Protein 6BMT (pdb70)

CATH classification: 1.10.640.10

InterPro domains:
  IPR010255 Haem peroxidase superfamily [SSF48113] (168-743)
  IPR019791 Haem peroxidase, animal-type [PF03098] (173-717)
  IPR019791 Haem peroxidase, animal-type [PR00457] (197-208)
  IPR019791 Haem peroxidase, animal-type [PR00457] (251-266)
  IPR019791 Haem peroxidase, animal-type [PR00457] (399-417)
  IPR019791 Haem peroxidase, animal-type [PR00457] (417-437)
  IPR019791 Haem peroxidase, animal-type [PR00457] (442-468)
  IPR019791 Haem peroxidase, animal-type [PR00457] (495-505)
  IPR019791 Haem peroxidase, animal-type [PR00457] (623-643)
  IPR019791 Haem peroxidase, animal-type [PR00457] (694-708)
  IPR019791 Haem peroxidase, animal-type [PS50292] (164-745)
  IPR037120 Haem peroxidase domain superfamily, animal type [G3DSA:1.10.640.10] (157-745)

Nearest PDB structures (foldseek):
  6bmt-assembly1_A  TM=1.002E+00  e=0.000E+00  Homo sapiens
  7oih-assembly3_E  TM=1.000E+00  e=0.000E+00  Homo sapiens
  7oih-assembly2_C  TM=1.001E+00  e=0.000E+00  Homo sapiens
  7oih-assembly3_F  TM=9.999E-01  e=0.000E+00  Homo sapiens
  7oih-assembly1_A  TM=9.998E-01  e=0.000E+00  Homo sapiens

Foldseek 3Di:
DDDPDDQFADLQQACQQPVVRCFLGFWAFFDAPDDFADLVRAAHFQVQDPPRPDPPHHAFFLLVLCQLFADDDLVPFDFDQFFFLVLLLLLVLQLLQAFDFDFDAFVDGLQPDPDDDPQWDWGFDDPPRPADNPRSDTHGDGFTDFSPPPDDVHHTTTGGRHRRFLQPLQAQANDDVLNVVQCDPPFFLQAGDFDPPFDFVNFTAAHADDDPLFQLCLLPVVLPDGFGRGSGPQQLQFVLSSLVSSLLRLQLSVQSVVLCVLVVPDTNVVSNRVSSLLSSLLSVCCCLVFRLCLALPDVLCCVLPPDDDAADSVFRLGHHPVCSLLSCQSLQFDDQWQAFADLQRHQDPDPRTHGRLSGGSNPVCQRPVRHNRRRVSSRLAAGTTADDSNNRHYCSQQFRRNVSRGPGRHGVSSNSQVNCSSRSHWAQQVLCVVLVHDRDWDLVSVCVQAVHSPSSVSVCVSQVTRRRHHNNRSFSNHDADVSHRTHDSSSSSVSNSVNSSQNNRNLNPPHPPNDDPVLVVLSNQDAVQLSCVVRDPHQKGFDPPSGRRHHPPVGIDGNVPRDDRDCNVSNDD/DFDDDPPDTDDDPQADDAVLLCCVVQCPPPPHDVVSNVVNQVVCVVVVQNDNVSSLVRNVVRPHDSPVPD

Organism: Homo sapiens (NCBI:txid9606)

Radius of gyration: 24.4 Å; Cα contacts (8 Å, |Δi|>4): 1310; chains: 2; bounding box: 56×56×74 Å

Secondary structure (DSSP, 8-state):
---S--SS--SS-TTSSSSSTTTT-SSEEPBPSS----TTSSSPPTTSSTT--BTTB----HHHHIIIII---GGG--EEEEEEHHHHHHHHHHHHHH----B------TTT-----TTB-PEEPPTT-SS---TT-EE--BPPPBSS-S-SSS---BEE-S--SSS-HHHH-SSHHHHHHTB-TTSSS-PBP--SS--BTTB--PPBP--TT-HHHHTTTTT----B--SSTTTTSSHHHHHHHHHHHHHHHHHHHHHHHH-TT--HHHHHHHHHHHHHHHHHHIIIIIIHHHHHHHHHHHHHSPPP----TTS--PPBHHHHHHGGGGGGG--SEEE-B-TTS-BPSS-SEEEGGGTTT-THHHHHTT-SHHHHHHHHHSEEEPPBTTB-S-HHHHT-BTGGGSSS-B-HHHHHHHHHHHTT---HHHHHHHTT-----SHHHHHHHHT-HHHHHHHHHHHSSGGGS-HHHHHHHSPPPTTSSS-HHHHHHHHHHHHHHHHT-TT-TTSTTSS-HHHHHHHTT--HHHHHHTTSS--EEEPSPTTT--STTTTEEEGGGSPPP--GGGS--/-EEEETTEEEEETTS--HHHHTTHHHHT-TTS-HHHHHHHHHHHHHTT--SHHHHHHHHHHTT---TT--

Structure (mmCIF, N/CA/C/O backbone):
data_6BMT
#
_entry.id   6BMT
#
_cell.length_a   84.626
_cell.length_b   90.674
_cell.length_c   125.661
_cell.angle_alpha   90.000
_cell.angle_beta   90.000
_cell.angle_gamma   90.000
#
_symmetry.space_group_name_H-M   'P 21 21 21'
#
loop_
_entity.id
_entity.type
_entity.pdbx_description
1 polymer Myeloperoxidase
2 polymer 'Hypothetical Protein'
3 non-polymer 'CALCIUM ION'
4 non-polymer 'PROTOPORPHYRIN IX CONTAINING FE'
5 non-polymer 'CHLORIDE ION'
6 non-polymer 2-acetamido-2-deoxy-beta-D-glucopyranose
7 water water
#
loop_
_atom_site.group_PDB
_atom_site.id
_atom_site.type_symbol
_atom_site.label_atom_id
_atom_site.label_alt_id
_atom_site.label_comp_id
_atom_site.label_asym_id
_atom_site.label_entity_id
_atom_site.label_seq_id
_atom_site.pdbx_PDB_ins_code
_atom_site.Cartn_x
_atom_site.Cartn_y
_atom_site.Cartn_z
_atom_site.occupancy
_atom_site.B_iso_or_equiv
_atom_site.auth_seq_id
_atom_site.auth_comp_id
_atom_site.auth_asym_id
_atom_site.auth_atom_id
_atom_site.pdbx_PDB_model_num
ATOM 1 N N . THR A 1 166 ? -14.409 18.178 150.355 1.00 89.45 166 THR A N 1
ATOM 2 C CA . THR A 1 166 ? -15.068 18.607 151.599 1.00 97.66 166 THR A CA 1
ATOM 3 C C . THR A 1 166 ? -14.310 19.724 152.337 1.00 100.19 166 THR A C 1
ATOM 4 O O . THR A 1 166 ? -13.222 19.484 152.883 1.00 97.92 166 THR A O 1
ATOM 8 N N . CYS A 1 167 ? -14.911 20.955 152.389 1.00 96.88 167 CYS A N 1
ATOM 9 C CA . CYS A 1 167 ? -14.236 22.117 152.987 1.00 92.78 167 CYS A CA 1
ATOM 10 C C . CYS A 1 167 ? -14.850 22.489 154.339 1.00 95.82 167 CYS A C 1
ATOM 11 O O . CYS A 1 167 ? -16.063 22.360 154.532 1.00 98.13 167 CYS A O 1
ATOM 14 N N . PRO A 1 168 ? -14.046 22.995 155.276 1.00 93.58 168 PRO A N 1
ATOM 15 C CA . PRO A 1 168 ? -14.615 23.640 156.469 1.00 91.81 168 PRO A CA 1
ATOM 16 C C . PRO A 1 168 ? -15.297 24.954 156.121 1.00 92.35 168 PRO A C 1
ATOM 17 O O . PRO A 1 168 ? -15.020 25.573 155.089 1.00 91.83 168 PRO A O 1
ATOM 21 N N . GLU A 1 169 ? -16.190 25.396 157.016 1.00 92.50 169 GLU A N 1
ATOM 22 C CA . GLU A 1 169 ? -16.809 26.717 156.896 1.00 91.09 169 GLU A CA 1
ATOM 23 C C . GLU A 1 169 ? -16.144 27.755 157.785 1.00 93.40 169 GLU A C 1
ATOM 24 O O . GLU A 1 169 ? -16.506 28.936 157.716 1.00 96.31 169 GLU A O 1
ATOM 30 N N . GLN A 1 170 ? -15.202 27.352 158.629 1.00 89.93 170 GLN A N 1
ATOM 31 C CA . GLN A 1 170 ? -14.316 28.295 159.288 1.00 89.43 170 GLN A CA 1
ATOM 32 C C . GLN A 1 170 ? -12.895 27.834 159.026 1.00 86.50 170 GLN A C 1
ATOM 33 O O . GLN A 1 170 ? -12.604 26.634 159.098 1.00 85.37 170 GLN A O 1
ATOM 39 N N . ASP A 1 171 ? -12.032 28.781 158.663 1.00 79.02 171 ASP A N 1
ATOM 40 C CA . ASP A 1 171 ? -10.623 28.491 158.431 1.00 73.16 171 ASP A CA 1
ATOM 41 C C . ASP A 1 171 ? -9.872 29.817 158.353 1.00 74.22 171 ASP A C 1
ATOM 42 O O . ASP A 1 171 ? -10.251 30.722 157.597 1.00 71.21 171 ASP A O 1
ATOM 47 N N . LYS A 1 172 ? -8.827 29.958 159.173 1.00 68.42 172 LYS A N 1
ATOM 48 C CA . LYS A 1 172 ? -8.162 31.245 159.310 1.00 60.52 172 LYS A CA 1
ATOM 49 C C . LYS A 1 172 ? -7.063 31.442 158.277 1.00 57.24 172 LYS A C 1
ATOM 50 O O . LYS A 1 172 ? -6.742 32.586 157.912 1.00 57.04 172 LYS A O 1
ATOM 56 N N . TYR A 1 173 ? -6.498 30.349 157.781 1.00 52.88 173 TYR A N 1
ATOM 57 C CA . TYR A 1 173 ? -5.288 30.398 156.988 1.00 53.03 173 TYR A CA 1
ATOM 58 C C . TYR A 1 173 ? -5.504 29.634 155.695 1.00 50.97 173 TYR A C 1
ATOM 59 O O . TYR A 1 173 ? -6.363 28.753 155.637 1.00 51.40 173 TYR A O 1
ATOM 68 N N . ARG A 1 174 ? -4.726 29.990 154.660 1.00 45.49 174 ARG A N 1
ATOM 69 C CA . ARG A 1 174 ? -4.697 29.194 153.442 1.00 41.89 174 ARG A CA 1
ATOM 70 C C . ARG A 1 174 ? -4.170 27.806 153.742 1.00 45.79 174 ARG A C 1
ATOM 71 O O . ARG A 1 174 ? -3.304 27.612 154.598 1.00 46.98 174 ARG A O 1
ATOM 79 N N . THR A 1 175 ? -4.695 26.837 153.015 1.00 45.82 175 THR A N 1
ATOM 80 C CA . THR A 1 175 ? -4.049 25.551 152.901 1.00 42.53 175 THR A CA 1
ATOM 81 C C . THR A 1 175 ? -2.730 25.706 152.161 1.00 45.83 175 THR A C 1
ATOM 82 O O . THR A 1 175 ? -2.501 26.686 151.440 1.00 45.19 175 THR A O 1
ATOM 86 N N . ILE A 1 176 ? -1.858 24.717 152.340 1.00 45.58 176 ILE A N 1
ATOM 87 C CA . ILE A 1 176 ? -0.592 24.740 151.622 1.00 44.96 176 ILE A CA 1
ATOM 88 C C . ILE A 1 176 ? -0.821 24.471 150.134 1.00 46.22 176 ILE A C 1
ATOM 89 O O . ILE A 1 176 ? -0.151 25.072 149.284 1.00 41.19 176 ILE A O 1
ATOM 94 N N . THR A 1 177 ? -1.774 23.576 149.790 1.00 45.12 177 THR A N 1
ATOM 95 C CA . THR A 1 177 ? -2.012 23.210 148.390 1.00 45.29 177 THR A CA 1
ATOM 96 C C . THR A 1 177 ? -2.896 24.195 147.633 1.00 43.81 177 THR A C 1
ATOM 97 O O . THR A 1 177 ? -3.060 24.031 146.418 1.00 42.48 177 THR A O 1
ATOM 101 N N . GLY A 1 178 ? -3.482 25.184 148.305 1.00 43.85 178 GLY A N 1
ATOM 102 C CA . GLY A 1 178 ? -4.501 26.031 147.706 1.00 45.36 178 GLY A CA 1
ATOM 103 C C . GLY A 1 178 ? -5.881 25.406 147.618 1.00 46.82 178 GLY A C 1
ATOM 104 O O . GLY A 1 178 ? -6.824 26.085 147.207 1.00 44.24 178 GLY A O 1
ATOM 105 N N . MET A 1 179 ? -6.027 24.134 147.978 1.00 49.57 179 MET A N 1
ATOM 106 C CA . MET A 1 179 ? -7.348 23.543 148.096 1.00 48.19 179 MET A CA 1
ATOM 107 C C . MET A 1 179 ? -8.198 24.403 149.014 1.00 51.55 179 MET A C 1
ATOM 108 O O . MET A 1 179 ? -7.702 24.992 149.989 1.00 46.11 179 MET A O 1
ATOM 113 N N . CYS A 1 180 ? -9.491 24.473 148.689 1.00 51.41 180 CYS A N 1
ATOM 114 C CA . CYS A 1 180 ? -10.533 25.077 149.509 1.00 50.36 180 CYS A CA 1
ATOM 115 C C . CYS A 1 180 ? -10.476 26.589 149.540 1.00 51.08 180 CYS A C 1
ATOM 116 O O . CYS A 1 180 ? -11.312 27.209 150.229 1.00 48.66 180 CYS A O 1
ATOM 119 N N . ASN A 1 181 ? -9.569 27.219 148.787 1.00 46.71 181 ASN A N 1
ATOM 120 C CA . ASN A 1 181 ? -9.619 28.671 148.666 1.00 46.61 181 ASN A CA 1
ATOM 121 C C . ASN A 1 181 ? -11.019 29.124 148.234 1.00 48.73 181 ASN A C 1
ATOM 122 O O . ASN A 1 181 ? -11.710 29.850 148.953 1.00 44.80 181 ASN A O 1
ATOM 127 N N . ASN A 1 182 ? -11.458 28.676 147.065 1.00 49.04 182 ASN A N 1
ATOM 128 C CA . ASN A 1 182 ? -12.803 28.933 146.582 1.00 49.79 182 ASN A CA 1
ATOM 129 C C . ASN A 1 182 ? -13.731 27.801 147.059 1.00 51.53 182 ASN A C 1
ATOM 130 O O . ASN A 1 182 ? -13.535 26.625 146.723 1.00 51.43 182 ASN A O 1
ATOM 135 N N . ARG A 1 183 ? -14.722 28.144 147.875 1.00 50.86 183 ARG A N 1
ATOM 136 C CA . ARG A 1 183 ? -15.451 27.102 148.588 1.00 52.44 183 ARG A CA 1
ATOM 137 C C . ARG A 1 183 ? -16.453 26.343 147.713 1.00 51.03 183 ARG A C 1
ATOM 138 O O . ARG A 1 183 ? -16.687 25.151 147.949 1.00 48.83 183 ARG A O 1
ATOM 146 N N . ARG A 1 184 ? -17.055 26.977 146.702 1.00 47.38 184 ARG A N 1
ATOM 147 C CA . ARG A 1 184 ? -17.920 26.210 145.808 1.00 50.25 184 ARG A CA 1
ATOM 148 C C . ARG A 1 184 ? -17.148 25.444 144.731 1.00 54.15 184 ARG A C 1
ATOM 149 O O . ARG A 1 184 ? -17.703 24.500 144.155 1.00 55.21 184 ARG A O 1
ATOM 157 N N . SER A 1 185 ? -15.876 25.777 144.484 1.00 47.58 185 SER A N 1
ATOM 158 C CA . SER A 1 185 ? -15.073 25.109 143.460 1.00 45.40 185 SER A CA 1
ATOM 159 C C . SER A 1 185 ? -13.688 24.827 144.029 1.00 49.23 185 SER A C 1
ATOM 160 O O . SER A 1 185 ? -12.682 25.425 143.622 1.00 44.98 185 SER A O 1
ATOM 163 N N . PRO A 1 186 ? -13.595 23.874 144.953 1.00 47.14 186 PRO A N 1
ATOM 164 C CA . PRO A 1 186 ? -12.427 23.816 145.835 1.00 47.46 186 PRO A CA 1
ATOM 165 C C . PRO A 1 186 ? -11.121 23.379 145.181 1.00 47.80 186 PRO A C 1
ATOM 166 O O . PRO A 1 186 ? -10.086 23.468 145.850 1.00 46.72 186 PRO A O 1
ATOM 170 N N . THR A 1 187 ? -11.092 22.922 143.925 1.00 47.21 187 THR A N 1
ATOM 171 C CA . THR A 1 187 ? -9.787 22.663 143.312 1.00 45.62 187 THR A CA 1
ATOM 172 C C . THR A 1 187 ? -9.179 23.872 142.597 1.00 43.42 187 THR A C 1
ATOM 173 O O . THR A 1 187 ? -8.009 23.807 142.206 1.00 44.08 187 THR A O 1
ATOM 177 N N . LEU A 1 188 ? -9.908 24.973 142.430 1.00 40.89 188 LEU A N 1
ATOM 178 C CA . LEU A 1 188 ? -9.398 26.079 141.628 1.00 43.89 188 LEU A CA 1
ATOM 179 C C . LEU A 1 188 ? -8.207 26.721 142.318 1.00 43.22 188 LEU A C 1
ATOM 180 O O . LEU A 1 188 ? -8.294 27.138 143.477 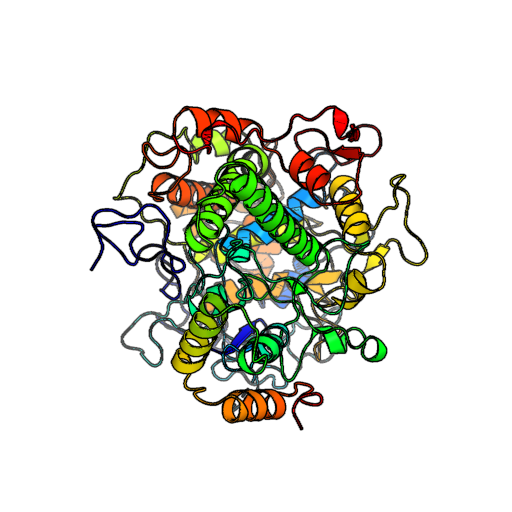1.00 45.87 188 LEU A O 1
ATOM 185 N N . GLY A 1 189 ? -7.091 26.792 141.591 1.00 42.97 189 GLY A N 1
ATOM 186 C CA . GLY A 1 189 ? -5.838 27.287 142.103 1.00 40.11 189 GLY A CA 1
ATOM 187 C C . GLY A 1 189 ? -5.098 26.332 143.001 1.00 39.79 189 GLY A C 1
ATOM 188 O O . GLY A 1 189 ? -3.987 26.648 143.423 1.00 46.63 189 GLY A O 1
ATOM 189 N N . ALA A 1 190 ? -5.671 25.187 143.332 1.00 41.25 190 ALA A N 1
ATOM 190 C CA . ALA A 1 190 ? -4.898 24.193 144.035 1.00 44.40 190 ALA A CA 1
ATOM 191 C C . ALA A 1 190 ? -3.810 23.642 143.109 1.00 46.49 190 ALA A C 1
ATOM 192 O O . ALA A 1 190 ? -3.894 23.746 141.888 1.00 48.17 190 ALA A O 1
ATOM 194 N N . SER A 1 191 ? -2.755 23.104 143.708 1.00 44.99 191 SER A N 1
ATOM 195 C CA . SER A 1 191 ? -1.592 22.629 142.974 1.00 46.21 191 SER A CA 1
ATOM 196 C C . SER A 1 191 ? -1.831 21.241 142.383 1.00 47.31 191 SER A C 1
ATOM 197 O O . SER A 1 191 ? -2.763 20.542 142.754 1.00 48.69 191 SER A O 1
ATOM 200 N N . ASN A 1 192 ? -1.014 20.899 141.378 1.00 44.15 192 ASN A N 1
ATOM 201 C CA . ASN A 1 192 ? -1.069 19.618 140.647 1.00 42.93 192 ASN A CA 1
ATOM 202 C C . ASN A 1 192 ? -2.413 19.378 139.938 1.00 47.05 192 ASN A C 1
ATOM 203 O O . ASN A 1 192 ? -2.921 18.260 139.891 1.00 49.49 192 ASN A O 1
ATOM 208 N N . ARG A 1 193 ? -2.990 20.430 139.369 1.00 42.40 193 ARG A N 1
ATOM 209 C CA . ARG A 1 193 ? -4.128 20.299 138.483 1.00 46.33 193 ARG A CA 1
ATOM 210 C C . ARG A 1 193 ? -3.763 20.926 137.147 1.00 43.28 193 ARG A C 1
ATOM 211 O O . ARG A 1 193 ? -2.786 21.657 137.030 1.00 42.10 193 ARG A O 1
ATOM 219 N N . ALA A 1 194 ? -4.617 20.692 136.165 1.00 40.73 194 ALA A N 1
ATOM 220 C CA . ALA A 1 194 ? -4.377 21.158 134.817 1.00 39.09 194 ALA A CA 1
ATOM 221 C C . ALA A 1 194 ? -4.491 22.662 134.743 1.00 37.61 194 ALA A C 1
ATOM 222 O O . ALA A 1 194 ? -5.313 23.262 135.424 1.00 44.16 194 ALA A O 1
ATOM 224 N N . PHE A 1 195 ? -3.654 23.276 133.918 1.00 38.47 195 PHE A N 1
ATOM 225 C CA . PHE A 1 195 ? -3.860 24.668 133.542 1.00 42.45 195 PHE A CA 1
ATOM 226 C C . PHE A 1 195 ? -5.250 24.847 132.946 1.00 42.86 195 PHE A C 1
ATOM 227 O O . PHE A 1 195 ? -5.818 23.920 132.379 1.00 43.41 195 PHE A O 1
ATOM 235 N N . VAL A 1 196 ? -5.785 26.040 133.045 1.00 40.09 196 VAL A N 1
ATOM 236 C CA . VAL A 1 196 ? -6.990 26.362 132.307 1.00 41.56 196 VAL A CA 1
ATOM 237 C C . VAL A 1 196 ? -6.583 26.878 130.937 1.00 44.27 196 VAL A C 1
ATOM 238 O O . VAL A 1 196 ? -5.546 27.531 130.764 1.00 44.80 196 VAL A O 1
ATOM 242 N N . ARG A 1 197 ? -7.443 26.611 129.958 1.00 49.84 197 ARG A N 1
ATOM 243 C CA . ARG A 1 197 ? -7.264 27.056 128.585 1.00 51.61 197 ARG A CA 1
ATOM 244 C C . ARG A 1 197 ? -8.168 28.244 128.371 1.00 46.25 197 ARG A C 1
ATOM 245 O O . ARG A 1 197 ? -9.387 28.123 128.522 1.00 46.23 197 ARG A O 1
ATOM 253 N N . TRP A 1 198 ? -7.579 29.388 128.061 1.00 47.02 198 TRP A N 1
ATOM 254 C CA . TRP A 1 198 ? -8.373 30.515 127.621 1.00 45.50 198 TRP A CA 1
ATOM 255 C C . TRP A 1 198 ? -8.767 30.406 126.165 1.00 49.87 198 TRP A C 1
ATOM 256 O O . TRP A 1 198 ? -9.751 31.047 125.753 1.00 53.63 198 TRP A O 1
ATOM 267 N N . LEU A 1 199 ? -8.004 29.650 125.383 1.00 47.10 199 LEU A N 1
ATOM 268 C CA . LEU A 1 199 ? -8.361 29.303 124.018 1.00 48.13 199 LEU A CA 1
ATOM 269 C C . LEU A 1 199 ? -8.088 27.814 123.809 1.00 49.05 199 LEU A C 1
ATOM 270 O O . LEU A 1 199 ? -7.302 27.213 124.542 1.00 49.89 199 LEU A O 1
ATOM 275 N N . PRO A 1 200 ? -8.762 27.206 122.849 1.00 53.50 200 PRO A N 1
ATOM 276 C CA . PRO A 1 200 ? -8.552 25.773 122.623 1.00 52.09 200 PRO A CA 1
ATOM 277 C C . PRO A 1 200 ? -7.176 25.455 122.057 1.00 49.52 200 PRO A C 1
ATOM 278 O O . PRO A 1 200 ? -6.608 26.173 121.230 1.00 49.81 200 PRO A O 1
ATOM 282 N N . ALA A 1 201 ? -6.673 24.326 122.505 1.00 45.44 201 ALA A N 1
ATOM 283 C CA . ALA A 1 201 ? -5.394 23.827 122.087 1.00 46.28 201 ALA A CA 1
ATOM 284 C C . ALA A 1 201 ? -5.329 23.658 120.572 1.00 49.26 201 ALA A C 1
ATOM 285 O O . ALA A 1 201 ? -6.304 23.282 119.925 1.00 51.67 201 ALA A O 1
ATOM 287 N N . GLU A 1 202 ? -4.145 23.902 120.016 1.00 42.83 202 GLU A N 1
ATOM 288 C CA . GLU A 1 202 ? -3.889 23.730 118.589 1.00 45.74 202 GLU A CA 1
ATOM 289 C C . GLU A 1 202 ? -2.675 22.824 118.415 1.00 47.49 202 GLU A C 1
ATOM 290 O O . GLU A 1 202 ? -1.520 23.241 118.576 1.00 50.78 202 GLU A O 1
ATOM 296 N N . TYR A 1 203 ? -2.974 21.569 118.133 1.00 42.86 203 TYR A N 1
ATOM 297 C CA . TYR A 1 203 ? -2.020 20.511 117.917 1.00 47.13 203 TYR A CA 1
ATOM 298 C C . TYR A 1 203 ? -1.996 20.114 116.444 1.00 52.81 203 TYR A C 1
ATOM 299 O O . TYR A 1 203 ? -2.955 20.323 115.697 1.00 53.78 203 TYR A O 1
ATOM 308 N N . GLU A 1 204 ? -0.870 19.528 116.032 1.00 53.35 204 GLU A N 1
ATOM 309 C CA . GLU A 1 204 ? -0.709 19.116 114.642 1.00 52.16 204 GLU A CA 1
ATOM 310 C C . GLU A 1 204 ? -1.752 18.074 114.246 1.00 53.94 204 GLU A C 1
ATOM 311 O O . GLU A 1 204 ? -2.350 18.158 113.164 1.00 57.16 204 GLU A O 1
ATOM 317 N N . ASP A 1 205 ? -2.001 17.095 115.118 1.00 51.49 205 ASP A N 1
ATOM 318 C CA . ASP A 1 205 ? -2.992 16.055 114.855 1.00 52.99 205 ASP A CA 1
ATOM 319 C C . ASP A 1 205 ? -4.335 16.315 115.537 1.00 55.61 205 ASP A C 1
ATOM 320 O O . ASP A 1 205 ? -5.173 15.411 115.604 1.00 55.55 205 ASP A O 1
ATOM 325 N N . GLY A 1 206 ? -4.574 17.535 116.020 1.00 52.74 206 GLY A N 1
ATOM 326 C CA . GLY A 1 206 ? -5.843 17.828 116.646 1.00 52.15 206 GLY A CA 1
ATOM 327 C C . GLY A 1 206 ? -6.001 17.401 118.090 1.00 51.86 206 GLY A C 1
ATOM 328 O O . GLY A 1 206 ? -7.096 17.558 118.619 1.00 58.29 206 GLY A O 1
ATOM 329 N N . PHE A 1 207 ? -4.966 16.884 118.765 1.00 50.08 207 PHE A N 1
ATOM 330 C CA . PHE A 1 207 ? -5.168 16.535 120.173 1.00 54.09 207 PHE A CA 1
ATOM 331 C C . PHE A 1 207 ? -3.927 16.247 121.021 1.00 50.80 207 PHE A C 1
ATOM 332 O O . PHE A 1 207 ? -4.049 16.151 122.248 1.00 52.32 207 PHE A O 1
ATOM 340 N N . SER A 1 208 ? -2.743 16.113 120.424 1.00 49.65 208 SER A N 1
ATOM 341 C CA . SER A 1 208 ? -1.572 15.766 121.226 1.00 49.32 208 SER A CA 1
ATOM 342 C C . SER A 1 208 ? -0.224 16.107 120.618 1.00 51.72 208 SER A C 1
ATOM 343 O O . SER A 1 208 ? 0.695 16.483 121.351 1.00 51.95 208 SER A O 1
ATOM 346 N N . LEU A 1 209 ? -0.065 15.927 119.317 1.00 52.24 209 LEU A N 1
ATOM 347 C CA . LEU A 1 209 ? 1.253 16.136 118.734 1.00 47.93 209 LEU A CA 1
ATOM 348 C C . LEU A 1 209 ? 1.470 17.614 118.451 1.00 46.42 209 LEU A C 1
ATOM 349 O O . LEU A 1 209 ? 0.602 18.256 117.852 1.00 45.91 209 LEU A O 1
ATOM 354 N N . PRO A 1 210 ? 2.620 18.166 118.829 1.00 44.40 210 PRO A N 1
ATOM 355 C CA . PRO A 1 210 ? 2.891 19.586 118.583 1.00 46.87 210 PRO A CA 1
ATOM 356 C C . PRO A 1 210 ? 3.138 19.867 117.117 1.00 50.03 210 PRO A C 1
ATOM 357 O O . PRO A 1 210 ? 3.619 19.015 116.374 1.00 49.99 210 PRO A O 1
ATOM 361 N N . TYR A 1 211 ? 2.784 21.079 116.700 1.00 50.54 211 TYR A N 1
ATOM 362 C CA . TYR A 1 211 ? 3.204 21.548 115.391 1.00 47.21 211 TYR A CA 1
ATOM 363 C C . TYR A 1 211 ? 4.722 21.509 115.330 1.00 51.52 211 TYR A C 1
ATOM 364 O O . TYR A 1 211 ? 5.403 21.859 116.299 1.00 52.38 211 TYR A O 1
ATOM 373 N N . GLY A 1 212 ? 5.245 21.033 114.198 1.00 53.67 212 GLY A N 1
ATOM 374 C CA . GLY A 1 212 ? 6.659 20.764 114.031 1.00 43.86 212 GLY A CA 1
ATOM 375 C C . GLY A 1 212 ? 7.080 19.344 114.347 1.00 45.99 212 GLY A C 1
ATOM 376 O O . GLY A 1 212 ? 8.264 19.033 114.281 1.00 55.64 212 GLY A O 1
ATOM 377 N N . TRP A 1 213 ? 6.151 18.468 114.679 1.00 50.36 213 TRP A N 1
ATOM 378 C CA . TRP A 1 213 ? 6.497 17.093 115.016 1.00 52.05 213 TRP A CA 1
ATOM 379 C C . TRP A 1 213 ? 6.774 16.225 113.789 1.00 52.01 213 TRP A C 1
ATOM 380 O O . TRP A 1 213 ? 7.736 15.468 113.775 1.00 53.23 213 TRP A O 1
ATOM 391 N N . THR A 1 214 ? 5.890 16.232 112.797 1.00 55.09 214 THR A N 1
ATOM 392 C CA . THR A 1 214 ? 6.054 15.378 111.623 1.00 57.38 214 THR A CA 1
ATOM 393 C C . THR A 1 214 ? 6.738 16.167 110.515 1.00 59.77 214 THR A C 1
ATOM 394 O O . THR A 1 214 ? 6.207 17.219 110.103 1.00 56.40 214 THR A O 1
ATOM 398 N N . PRO A 1 215 ? 7.912 15.740 110.036 1.00 58.91 215 PRO A N 1
ATOM 399 C CA . PRO A 1 215 ? 8.593 16.489 108.962 1.00 64.69 215 PRO A CA 1
ATOM 400 C C . PRO A 1 215 ? 7.698 16.663 107.740 1.00 64.35 215 PRO A C 1
ATOM 401 O O . PRO A 1 215 ? 7.138 15.694 107.211 1.00 61.10 215 PRO A O 1
ATOM 405 N N . GLY A 1 216 ? 7.539 17.920 107.311 1.00 60.36 216 GLY A N 1
ATOM 406 C CA . GLY A 1 216 ? 6.757 18.221 106.135 1.00 63.95 216 GLY A CA 1
ATOM 407 C C . GLY A 1 216 ? 5.287 18.476 106.360 1.00 63.33 216 GLY A C 1
ATOM 408 O O . GLY A 1 216 ? 4.587 18.785 105.396 1.00 65.14 216 GLY A O 1
ATOM 409 N N . VAL A 1 217 ? 4.788 18.355 107.585 1.00 58.41 217 VAL A N 1
ATOM 410 C CA . VAL A 1 217 ? 3.417 18.746 107.892 1.00 54.14 217 VAL A CA 1
ATOM 411 C C . VAL A 1 217 ? 3.379 20.224 108.260 1.00 55.62 217 VAL A C 1
ATOM 412 O O . VAL A 1 217 ? 4.097 20.680 109.164 1.00 52.48 217 VAL A O 1
ATOM 416 N N . LYS A 1 218 ? 2.486 20.951 107.613 1.00 50.97 218 LYS A N 1
ATOM 417 C CA . LYS A 1 218 ? 2.403 22.387 107.755 1.00 53.73 218 LYS A CA 1
ATOM 418 C C . LYS A 1 218 ? 1.412 22.793 108.838 1.00 58.89 218 LYS A C 1
ATOM 419 O O . LYS A 1 218 ? 0.672 21.983 109.414 1.00 56.39 218 LYS A O 1
ATOM 425 N N . ARG A 1 219 ? 1.400 24.095 109.080 1.00 58.45 219 ARG A N 1
ATOM 426 C CA . ARG A 1 219 ? 0.507 24.736 110.028 1.00 59.50 219 ARG A CA 1
ATOM 427 C C . ARG A 1 219 ? -0.205 25.834 109.260 1.00 58.26 219 ARG A C 1
ATOM 428 O O . ARG A 1 219 ? 0.434 26.796 108.837 1.00 62.08 219 ARG A O 1
ATOM 436 N N . ASN A 1 220 ? -1.511 25.694 109.050 1.00 63.92 220 ASN A N 1
ATOM 437 C CA . ASN A 1 220 ? -2.269 26.695 108.287 1.00 66.47 220 ASN A CA 1
ATOM 438 C C . ASN A 1 220 ? -1.644 26.932 106.911 1.00 66.62 220 ASN A C 1
ATOM 439 O O . ASN A 1 220 ? -1.535 28.072 106.444 1.00 67.42 220 ASN A O 1
ATOM 444 N N . GLY A 1 221 ? -1.204 25.847 106.262 1.00 62.66 221 GLY A N 1
ATOM 445 C CA . GLY A 1 221 ? -0.663 25.952 104.924 1.00 59.18 221 GLY A CA 1
ATOM 446 C C . GLY A 1 221 ? 0.788 26.392 104.807 1.00 66.25 221 GLY A C 1
ATOM 447 O O . GLY A 1 221 ? 1.305 26.458 103.681 1.00 65.21 221 GLY A O 1
ATOM 448 N N . PHE A 1 222 ? 1.477 26.677 105.906 1.00 65.61 222 PHE A N 1
ATOM 449 C CA . PHE A 1 222 ? 2.868 27.085 105.822 1.00 62.83 222 PHE A CA 1
ATOM 450 C C . PHE A 1 222 ? 3.782 26.131 106.569 1.00 61.03 222 PHE A C 1
ATOM 451 O O . PHE A 1 222 ? 3.349 25.426 107.487 1.00 61.07 222 PHE A O 1
ATOM 459 N N . PRO A 1 223 ? 5.062 26.098 106.202 1.00 60.65 223 PRO A N 1
ATOM 460 C CA . PRO A 1 223 ? 6.029 25.292 106.951 1.00 56.79 223 PRO A CA 1
ATOM 461 C C . PRO A 1 223 ? 6.263 25.849 108.342 1.00 55.33 223 PRO A C 1
ATOM 462 O O . PRO A 1 223 ? 6.265 27.063 108.568 1.00 56.36 223 PRO A O 1
ATOM 466 N N . VAL A 1 224 ? 6.470 24.931 109.277 1.00 52.07 224 VAL A N 1
ATOM 467 C CA . VAL A 1 224 ? 6.774 25.279 110.658 1.00 49.29 224 VAL A CA 1
ATOM 468 C C . VAL A 1 224 ? 8.239 25.685 110.727 1.00 49.43 224 VAL A C 1
ATOM 469 O O . VAL A 1 224 ? 9.126 24.862 110.524 1.00 54.13 224 VAL A O 1
ATOM 473 N N . ALA A 1 225 ? 8.484 26.966 110.996 1.00 51.24 225 ALA A N 1
ATOM 474 C CA . ALA A 1 225 ? 9.823 27.461 111.272 1.00 50.63 225 ALA A CA 1
ATOM 475 C C . ALA A 1 225 ? 10.422 26.801 112.504 1.00 52.45 225 ALA A C 1
ATOM 476 O O . ALA A 1 225 ? 9.804 26.776 113.576 1.00 51.61 225 ALA A O 1
ATOM 478 N N . LEU A 1 226 ? 11.641 26.295 112.346 1.00 44.55 226 LEU A N 1
ATOM 479 C CA . LEU A 1 226 ? 12.432 25.822 113.475 1.00 49.27 226 LEU A CA 1
ATOM 480 C C . LEU A 1 226 ? 12.611 26.936 114.496 1.00 50.87 226 LEU A C 1
ATOM 481 O O . LEU A 1 226 ? 12.980 28.069 114.154 1.00 47.78 226 LEU A O 1
ATOM 486 N N . ALA A 1 227 ? 12.373 26.594 115.762 1.00 47.98 227 ALA A N 1
ATOM 487 C CA . ALA A 1 227 ? 12.518 27.565 116.842 1.00 42.66 227 ALA A CA 1
ATOM 488 C C . ALA A 1 227 ? 13.942 28.110 116.900 1.00 50.16 227 ALA A C 1
ATOM 489 O O . ALA A 1 227 ? 14.164 29.293 117.200 1.00 47.44 227 ALA A O 1
ATOM 491 N N . ARG A 1 228 ? 14.928 27.260 116.622 1.00 45.59 228 ARG A N 1
ATOM 492 C CA . ARG A 1 228 ? 16.296 27.722 116.714 1.00 49.99 228 ARG A CA 1
ATOM 493 C C . ARG A 1 228 ? 16.628 28.639 115.553 1.00 53.10 228 ARG A C 1
ATOM 494 O O . ARG A 1 228 ? 17.499 29.512 115.680 1.00 49.82 228 ARG A O 1
ATOM 502 N N . ALA A 1 229 ? 15.942 28.471 114.419 1.00 48.45 229 ALA A N 1
ATOM 503 C CA . ALA A 1 229 ? 16.167 29.395 113.313 1.00 47.60 229 ALA A CA 1
ATOM 504 C C . ALA A 1 229 ? 15.495 30.731 113.591 1.00 48.57 229 ALA A C 1
ATOM 505 O O . ALA A 1 229 ? 16.035 31.788 113.252 1.00 48.32 229 ALA A O 1
ATOM 507 N N . VAL A 1 230 ? 14.324 30.717 114.231 1.00 48.40 230 VAL A N 1
ATOM 508 C CA . VAL A 1 230 ? 13.728 31.983 114.630 1.00 48.92 230 VAL A CA 1
ATOM 509 C C . VAL A 1 230 ? 14.646 32.690 115.605 1.00 49.14 230 VAL A C 1
ATOM 510 O O . VAL A 1 230 ? 14.903 33.889 115.480 1.00 52.35 230 VAL A O 1
ATOM 514 N N . SER A 1 231 ? 15.156 31.955 116.594 1.00 48.21 231 SER A N 1
ATOM 515 C CA . SER A 1 231 ? 16.092 32.540 117.543 1.00 49.61 231 SER A CA 1
ATOM 516 C C . SER A 1 231 ? 17.273 33.165 116.824 1.0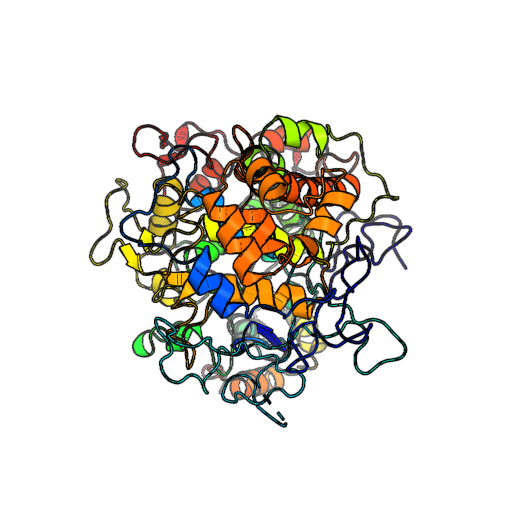0 52.62 231 SER A C 1
ATOM 517 O O . SER A 1 231 ? 17.652 34.306 117.110 1.00 54.44 231 SER A O 1
ATOM 520 N N . ASN A 1 232 ? 17.871 32.422 115.883 1.00 52.82 232 ASN A N 1
ATOM 521 C CA . ASN A 1 232 ? 19.062 32.899 115.175 1.00 53.24 232 ASN A CA 1
ATOM 522 C C . ASN A 1 232 ? 18.789 34.182 114.390 1.00 54.86 232 ASN A C 1
ATOM 523 O O . ASN A 1 232 ? 19.565 35.142 114.473 1.00 54.75 232 ASN A O 1
ATOM 528 N N . GLU A 1 233 ? 17.670 34.235 113.655 1.00 53.96 233 GLU A N 1
ATOM 529 C CA . GLU A 1 233 ? 17.411 35.332 112.715 1.00 55.60 233 GLU A CA 1
ATOM 530 C C . GLU A 1 233 ? 16.783 36.569 113.348 1.00 54.53 233 GLU A C 1
ATOM 531 O O . GLU A 1 233 ? 16.912 37.664 112.795 1.00 60.39 233 GLU A O 1
ATOM 537 N N . ILE A 1 234 ? 16.096 36.438 114.474 1.00 51.83 234 ILE A N 1
ATOM 538 C CA . ILE A 1 234 ? 15.288 37.517 115.013 1.00 52.65 234 ILE A CA 1
ATOM 539 C C . ILE A 1 234 ? 15.752 37.928 116.398 1.00 56.07 234 ILE A C 1
ATOM 540 O O . ILE A 1 234 ? 15.719 39.115 116.746 1.00 59.37 234 ILE A O 1
ATOM 545 N N . VAL A 1 235 ? 16.182 36.964 117.199 1.00 53.15 235 VAL A N 1
ATOM 546 C CA . VAL A 1 235 ? 16.492 37.222 118.600 1.00 56.77 235 VAL A CA 1
ATOM 547 C C . VAL A 1 235 ? 17.952 37.601 118.775 1.00 54.76 235 VAL A C 1
ATOM 548 O O . VAL A 1 235 ? 18.271 38.514 119.537 1.00 54.41 235 VAL A O 1
ATOM 552 N N . ARG A 1 236 ? 18.834 36.917 118.052 1.00 51.82 236 ARG A N 1
ATOM 553 C CA . ARG A 1 236 ? 20.262 37.173 118.148 1.00 55.68 236 ARG A CA 1
ATOM 554 C C . ARG A 1 236 ? 20.576 38.643 117.898 1.00 56.91 236 ARG A C 1
ATOM 555 O O . ARG A 1 236 ? 19.941 39.311 117.078 1.00 58.65 236 ARG A O 1
ATOM 563 N N . PHE A 1 237 ? 21.557 39.151 118.625 1.00 56.70 237 PHE A N 1
ATOM 564 C CA . PHE A 1 237 ? 22.032 40.507 118.410 1.00 56.57 237 PHE A CA 1
ATOM 565 C C . PHE A 1 237 ? 23.418 40.633 119.030 1.00 59.27 237 PHE A C 1
ATOM 566 O O . PHE A 1 237 ? 23.786 39.838 119.908 1.00 55.43 237 PHE A O 1
ATOM 574 N N . PRO A 1 238 ? 24.216 41.603 118.569 1.00 64.58 238 PRO A N 1
ATOM 575 C CA . PRO A 1 238 ? 25.563 41.854 119.130 1.00 63.66 238 PRO A CA 1
ATOM 576 C C . PRO A 1 238 ? 25.533 42.335 120.574 1.00 61.95 238 PRO A C 1
ATOM 577 O O . PRO A 1 238 ? 25.006 43.409 120.868 1.00 63.63 238 PRO A O 1
ATOM 581 N N . THR A 1 239 ? 26.170 41.571 121.467 1.00 59.89 239 THR A N 1
ATOM 582 C CA . THR A 1 239 ? 26.112 41.904 122.896 1.00 65.78 239 THR A CA 1
ATOM 583 C C . THR A 1 239 ? 26.746 43.261 123.194 1.00 70.02 239 THR A C 1
ATOM 584 O O . THR A 1 239 ? 26.290 43.975 124.092 1.00 70.53 239 THR A O 1
ATOM 588 N N . ASP A 1 240 ? 27.838 43.598 122.502 1.00 70.13 240 ASP A N 1
ATOM 589 C CA . ASP A 1 240 ? 28.278 44.980 122.296 1.00 74.38 240 ASP A CA 1
ATOM 590 C C . ASP A 1 240 ? 27.224 46.010 122.662 1.00 71.40 240 ASP A C 1
ATOM 591 O O . ASP A 1 240 ? 27.436 46.861 123.529 1.00 71.48 240 ASP A O 1
ATOM 596 N N . GLN A 1 241 ? 26.092 45.914 121.962 1.00 67.12 241 GLN A N 1
ATOM 597 C CA . GLN A 1 241 ? 25.113 46.971 121.793 1.00 68.65 241 GLN A CA 1
ATOM 598 C C . GLN A 1 241 ? 23.967 46.897 122.787 1.00 67.68 241 GLN A C 1
ATOM 599 O O . GLN A 1 241 ? 22.921 47.521 122.562 1.00 66.33 241 GLN A O 1
ATOM 605 N N . LEU A 1 242 ? 24.118 46.128 123.858 1.00 65.08 242 LEU A N 1
ATOM 606 C CA . LEU A 1 242 ? 23.068 46.058 124.859 1.00 63.34 242 LEU A CA 1
ATOM 607 C C . LEU A 1 242 ? 22.745 47.468 125.344 1.00 62.86 242 LEU A C 1
ATOM 608 O O . LEU A 1 242 ? 23.636 48.307 125.484 1.00 64.98 242 LEU A O 1
ATOM 613 N N . THR A 1 243 ? 21.457 47.733 125.578 1.00 61.18 243 THR A N 1
ATOM 614 C CA . THR A 1 243 ? 20.980 49.063 125.948 1.00 59.11 243 THR A CA 1
ATOM 615 C C . THR A 1 243 ? 20.458 49.039 127.374 1.00 59.75 243 THR A C 1
ATOM 616 O O . THR A 1 243 ? 19.399 48.439 127.618 1.00 58.23 243 THR A O 1
ATOM 620 N N . PRO A 1 244 ? 21.104 49.699 128.335 1.00 59.27 244 PRO A N 1
ATOM 621 C CA . PRO A 1 244 ? 20.547 49.718 129.695 1.00 57.39 244 PRO A CA 1
ATOM 622 C C . PRO A 1 244 ? 19.234 50.477 129.741 1.00 61.07 244 PRO A C 1
ATOM 623 O O . PRO A 1 244 ? 19.031 51.473 129.042 1.00 61.12 244 PRO A O 1
ATOM 627 N N . ASP A 1 245 ? 18.319 49.962 130.552 1.00 61.03 245 ASP A N 1
ATOM 628 C CA . ASP A 1 245 ? 17.061 50.634 130.820 1.00 59.47 245 ASP A CA 1
ATOM 629 C C . ASP A 1 245 ? 17.322 51.632 131.944 1.00 62.64 245 ASP A C 1
ATOM 630 O O . ASP A 1 245 ? 17.655 51.238 133.064 1.00 64.71 245 ASP A O 1
ATOM 635 N N . GLN A 1 246 ? 17.219 52.927 131.648 1.00 65.01 246 GLN A N 1
ATOM 636 C CA . GLN A 1 246 ? 17.546 53.935 132.650 1.00 66.69 246 GLN A CA 1
ATOM 637 C C . GLN A 1 246 ? 16.426 54.155 133.652 1.00 68.17 246 GLN A C 1
ATOM 638 O O . GLN A 1 246 ? 16.614 54.937 134.594 1.00 68.35 246 GLN A O 1
ATOM 644 N N . GLU A 1 247 ? 15.287 53.471 133.482 1.00 64.78 247 GLU A N 1
ATOM 645 C CA . GLU A 1 247 ? 14.172 53.560 134.416 1.00 61.82 247 GLU A CA 1
ATOM 646 C C . GLU A 1 247 ? 13.817 52.218 135.066 1.00 59.64 247 GLU A C 1
ATOM 647 O O . GLU A 1 247 ? 12.726 52.094 135.623 1.00 55.02 247 GLU A O 1
ATOM 653 N N . ARG A 1 248 ? 14.709 51.214 135.041 1.00 59.98 248 ARG A N 1
ATOM 654 C CA . ARG A 1 248 ? 14.439 49.929 135.689 1.00 54.95 248 ARG A CA 1
ATOM 655 C C . ARG A 1 248 ? 15.725 49.371 136.278 1.00 52.08 248 ARG A C 1
ATOM 656 O O . ARG A 1 248 ? 16.756 49.351 135.607 1.00 54.70 248 ARG A O 1
ATOM 664 N N . SER A 1 249 ? 15.655 48.895 137.519 1.00 50.50 249 SER A N 1
ATOM 665 C CA . SER A 1 249 ? 16.731 48.124 138.111 1.00 50.53 249 SER A CA 1
ATOM 666 C C . SER A 1 249 ? 16.677 46.678 137.662 1.00 50.14 249 SER A C 1
ATOM 667 O O . SER A 1 249 ? 15.633 46.171 137.242 1.00 45.72 249 SER A O 1
ATOM 670 N N . LEU A 1 250 ? 17.816 45.986 137.822 1.00 50.31 250 LEU A N 1
ATOM 671 C CA . LEU A 1 250 ? 17.833 44.535 137.619 1.00 51.00 250 LEU A CA 1
ATOM 672 C C . LEU A 1 250 ? 16.937 43.820 138.631 1.00 53.49 250 LEU A C 1
ATOM 673 O O . LEU A 1 250 ? 16.488 42.696 138.363 1.00 50.49 250 LEU A O 1
ATOM 678 N N . MET A 1 251 ? 16.640 44.471 139.768 1.00 46.46 251 MET A N 1
ATOM 679 C CA . MET A 1 251 ? 15.676 43.940 140.712 1.00 48.99 251 MET A CA 1
ATOM 680 C C . MET A 1 251 ? 14.297 43.818 140.095 1.00 50.19 251 MET A C 1
ATOM 681 O O . MET A 1 251 ? 13.471 43.050 140.603 1.00 49.26 251 MET A O 1
ATOM 686 N N . PHE A 1 252 ? 14.017 44.598 139.050 1.00 50.12 252 PHE A N 1
ATOM 687 C CA . PHE A 1 252 ? 12.737 44.498 138.344 1.00 46.61 252 PHE A CA 1
ATOM 688 C C . PHE A 1 252 ? 12.658 43.155 137.618 1.00 50.28 252 PHE A C 1
ATOM 689 O O . PHE A 1 252 ? 11.672 42.426 137.739 1.00 47.14 252 PHE A O 1
ATOM 697 N N . MET A 1 253 ? 13.740 42.783 136.924 1.00 51.73 253 MET A N 1
ATOM 698 C CA . MET A 1 253 ? 13.880 41.436 136.387 1.00 45.35 253 MET A CA 1
ATOM 699 C C . MET A 1 253 ? 13.682 40.397 137.486 1.00 45.80 253 MET A C 1
ATOM 700 O O . MET A 1 253 ? 12.883 39.464 137.350 1.00 44.32 253 MET A O 1
ATOM 705 N N . GLN A 1 254 ? 14.376 40.565 138.608 1.00 47.70 254 GLN A N 1
ATOM 706 C CA . GLN A 1 254 ? 14.459 39.478 139.566 1.00 46.27 254 GLN A CA 1
ATOM 707 C C . GLN A 1 254 ? 13.151 39.276 140.304 1.00 48.86 254 GLN A C 1
ATOM 708 O O . GLN A 1 254 ? 12.807 38.147 140.668 1.00 49.60 254 GLN A O 1
ATOM 714 N N . TRP A 1 255 ? 12.430 40.349 140.605 1.00 43.68 255 TRP A N 1
ATOM 715 C CA . TRP A 1 255 ? 11.128 40.132 141.210 1.00 48.07 255 TRP A CA 1
ATOM 716 C C . TRP A 1 255 ? 10.246 39.343 140.255 1.00 47.72 255 TRP A C 1
ATOM 717 O O . TRP A 1 255 ? 9.537 38.422 140.677 1.00 46.38 255 TRP A O 1
ATOM 728 N N . GLY A 1 256 ? 10.348 39.644 138.952 1.00 42.08 256 GLY A N 1
ATOM 729 C CA . GLY A 1 256 ? 9.537 38.957 137.965 1.00 43.62 256 GLY A CA 1
ATOM 730 C C . GLY A 1 256 ? 9.757 37.458 137.985 1.00 46.93 256 GLY A C 1
ATOM 731 O O . GLY A 1 256 ? 8.808 36.680 137.978 1.00 49.65 256 GLY A O 1
ATOM 732 N N . GLN A 1 257 ? 11.012 37.028 138.030 1.00 45.12 257 GLN A N 1
ATOM 733 C CA . GLN A 1 257 ? 11.248 35.594 138.090 1.00 48.52 257 GLN A CA 1
ATOM 734 C C . GLN A 1 257 ? 10.760 35.016 139.409 1.00 44.40 257 GLN A C 1
ATOM 735 O O . GLN A 1 257 ? 10.164 33.939 139.438 1.00 46.95 257 GLN A O 1
ATOM 741 N N . LEU A 1 258 ? 11.024 35.700 140.517 1.00 46.24 258 LEU A N 1
ATOM 742 C CA . LEU A 1 258 ? 10.618 35.165 141.804 1.00 45.90 258 LEU A CA 1
ATOM 743 C C . LEU A 1 258 ? 9.113 35.024 141.842 1.00 47.74 258 LEU A C 1
ATOM 744 O O . LEU A 1 258 ? 8.580 34.052 142.388 1.00 45.17 258 LEU A O 1
ATOM 749 N N . LEU A 1 259 ? 8.417 35.976 141.224 1.00 46.33 259 LEU A N 1
ATOM 750 C CA . LEU A 1 259 ? 6.965 35.952 141.201 1.00 46.39 259 LEU A CA 1
ATOM 751 C C . LEU A 1 259 ? 6.459 34.806 140.343 1.00 44.00 259 LEU A C 1
ATOM 752 O O . LEU A 1 259 ? 5.521 34.107 140.728 1.00 45.14 259 LEU A O 1
ATOM 757 N N . ASP A 1 260 ? 7.071 34.601 139.176 1.00 42.53 260 ASP A N 1
ATOM 758 C CA . ASP A 1 260 ? 6.656 33.498 138.323 1.00 45.10 260 ASP A CA 1
ATOM 759 C C . ASP A 1 260 ? 6.691 32.193 139.088 1.00 43.38 260 ASP A C 1
ATOM 760 O O . ASP A 1 260 ? 5.856 31.308 138.872 1.00 42.63 260 ASP A O 1
ATOM 765 N N . HIS A 1 261 ? 7.656 32.052 139.976 1.00 43.23 261 HIS A N 1
ATOM 766 C CA . HIS A 1 261 ? 7.859 30.822 140.717 1.00 42.52 261 HIS A CA 1
ATOM 767 C C . HIS A 1 261 ? 6.911 30.665 141.896 1.00 42.80 261 HIS A C 1
ATOM 768 O O . HIS A 1 261 ? 6.882 29.592 142.503 1.00 41.15 261 HIS A O 1
ATOM 775 N N . ASP A 1 262 ? 6.152 31.718 142.225 1.00 43.76 262 ASP A N 1
ATOM 776 C CA . ASP A 1 262 ? 4.957 31.623 143.054 1.00 43.00 262 ASP A CA 1
ATOM 777 C C . ASP A 1 262 ? 3.759 31.117 142.248 1.00 45.39 262 ASP A C 1
ATOM 778 O O . ASP A 1 262 ? 2.865 30.476 142.814 1.00 43.36 262 ASP A O 1
ATOM 783 N N . LEU A 1 263 ? 3.708 31.387 140.939 1.00 42.75 263 LEU A N 1
ATOM 784 C CA . LEU A 1 263 ? 2.472 31.144 140.180 1.00 43.78 263 LEU A CA 1
ATOM 785 C C . LEU A 1 263 ? 2.469 29.826 139.423 1.00 43.69 263 LEU A C 1
ATOM 786 O O . LEU A 1 263 ? 1.470 29.120 139.499 1.00 38.74 263 LEU A O 1
ATOM 791 N N . ASP A 1 264 ? 3.549 29.461 138.710 1.00 43.45 264 ASP A N 1
ATOM 792 C CA . ASP A 1 264 ? 3.479 28.266 137.879 1.00 44.24 264 ASP A CA 1
ATOM 793 C C . ASP A 1 264 ? 4.815 27.540 137.756 1.00 44.16 264 ASP A C 1
ATOM 794 O O . ASP A 1 264 ? 5.894 28.141 137.727 1.00 43.58 264 ASP A O 1
ATOM 799 N N . PHE A 1 265 ? 4.703 26.221 137.696 1.00 41.89 265 PHE A N 1
ATOM 800 C CA . PHE A 1 265 ? 5.788 25.318 137.366 1.00 44.34 265 PHE A CA 1
ATOM 801 C C . PHE A 1 265 ? 5.176 24.153 136.607 1.00 44.77 265 PHE A C 1
ATOM 802 O O . PHE A 1 265 ? 4.251 23.512 137.119 1.00 44.42 265 PHE A O 1
ATOM 810 N N . THR A 1 266 ? 5.709 23.866 135.408 1.00 46.50 266 THR A N 1
ATOM 811 C CA . THR A 1 266 ? 5.164 22.833 134.538 1.00 44.58 266 THR A CA 1
ATOM 812 C C . THR A 1 266 ? 6.051 21.598 134.538 1.00 50.24 266 THR A C 1
ATOM 813 O O . THR A 1 266 ? 7.103 21.580 133.871 1.00 47.18 266 THR A O 1
ATOM 817 N N . PRO A 1 267 ? 5.661 20.534 135.227 1.00 46.48 267 PRO A N 1
ATOM 818 C CA . PRO A 1 267 ? 6.536 19.370 135.331 1.00 48.76 267 PRO A CA 1
ATOM 819 C C . PRO A 1 267 ? 6.832 18.767 133.980 1.00 50.14 267 PRO A C 1
ATOM 820 O O . PRO A 1 267 ? 6.045 18.894 133.035 1.00 45.19 267 PRO A O 1
ATOM 824 N N . GLU A 1 268 ? 7.970 18.085 133.917 1.00 49.96 268 GLU A N 1
ATOM 825 C CA . GLU A 1 268 ? 8.302 17.236 132.789 1.00 48.91 268 GLU A CA 1
ATOM 826 C C . GLU A 1 268 ? 9.005 16.006 133.322 1.00 49.83 268 GLU A C 1
ATOM 827 O O . GLU A 1 268 ? 9.429 15.970 134.487 1.00 52.08 268 GLU A O 1
ATOM 833 N N . PRO A 1 269 ? 9.086 14.944 132.530 1.00 52.19 269 PRO A N 1
ATOM 834 C CA . PRO A 1 269 ? 9.779 13.720 132.969 1.00 51.65 269 PRO A CA 1
ATOM 835 C C . PRO A 1 269 ? 11.288 13.886 133.060 1.00 52.81 269 PRO A C 1
ATOM 836 O O . PRO A 1 269 ? 11.886 14.759 132.427 1.00 51.80 269 PRO A O 1
ATOM 840 N N . ALA A 1 270 ? 11.910 12.991 133.840 1.00 56.36 270 ALA A N 1
ATOM 841 C CA . ALA A 1 270 ? 13.365 12.969 134.018 1.00 62.61 270 ALA A CA 1
ATOM 842 C C . ALA A 1 270 ? 14.046 12.085 132.975 1.00 57.78 270 ALA A C 1
ATOM 843 O O . ALA A 1 270 ? 13.425 11.223 132.353 1.00 56.94 270 ALA A O 1
ATOM 845 N N . ALA A 1 271 ? 15.344 12.314 132.792 1.00 60.04 271 ALA A N 1
ATOM 846 C CA . ALA A 1 271 ? 16.170 11.426 131.961 1.00 60.95 271 ALA A CA 1
ATOM 847 C C . ALA A 1 271 ? 16.215 10.009 132.537 1.00 63.12 271 ALA A C 1
ATOM 848 O O . ALA A 1 271 ? 15.596 9.092 132.001 1.00 67.50 271 ALA A O 1
ATOM 850 N N . GLY A 1 278 ? 13.544 3.539 127.069 1.00 101.50 278 GLY A N 1
ATOM 851 C CA . GLY A 1 278 ? 13.509 3.960 125.681 1.00 95.16 278 GLY A CA 1
ATOM 852 C C . GLY A 1 278 ? 14.731 4.775 125.278 1.00 93.84 278 GLY A C 1
ATOM 853 O O . GLY A 1 278 ? 15.844 4.250 125.271 1.00 98.90 278 GLY A O 1
ATOM 854 N N . VAL A 1 279 ? 14.530 6.053 124.938 1.00 87.54 279 VAL A N 1
ATOM 855 C CA . VAL A 1 279 ? 15.615 6.965 124.574 1.00 80.75 279 VAL A CA 1
ATOM 856 C C . VAL A 1 279 ? 15.701 8.089 125.597 1.00 78.40 279 VAL A C 1
ATOM 857 O O . VAL A 1 279 ? 14.678 8.598 126.070 1.00 78.28 279 VAL A O 1
ATOM 861 N N . ASN A 1 280 ? 16.927 8.501 125.899 1.00 66.87 280 ASN A N 1
ATOM 862 C CA . ASN A 1 280 ? 17.175 9.584 126.844 1.00 63.70 280 ASN A CA 1
ATOM 863 C C . ASN A 1 280 ? 17.199 10.899 126.078 1.00 64.26 280 ASN A C 1
ATOM 864 O O . ASN A 1 280 ? 18.105 11.146 125.271 1.00 69.01 280 ASN A O 1
ATOM 869 N N . CYS A 1 281 ? 16.213 11.755 126.337 1.00 60.92 281 CYS A N 1
ATOM 870 C CA . CYS A 1 281 ? 16.126 13.011 125.603 1.00 61.39 281 CYS A CA 1
ATOM 871 C C . CYS A 1 281 ? 17.339 13.905 125.814 1.00 60.07 281 CYS A C 1
ATOM 872 O O . CYS A 1 281 ? 17.516 14.854 125.043 1.00 58.25 281 CYS A O 1
ATOM 875 N N . GLU A 1 282 ? 18.138 13.660 126.869 1.00 58.05 282 GLU A N 1
ATOM 876 C CA . GLU A 1 282 ? 19.276 14.512 127.192 1.00 58.83 282 GLU A CA 1
ATOM 877 C C . GLU A 1 282 ? 20.475 14.228 126.297 1.00 62.28 282 GLU A C 1
ATOM 878 O O . GLU A 1 282 ? 21.222 15.151 125.964 1.00 62.47 282 GLU A O 1
ATOM 884 N N . THR A 1 283 ? 20.660 12.973 125.889 1.00 60.90 283 THR A N 1
ATOM 885 C CA . THR A 1 283 ? 21.818 12.553 125.122 1.00 58.46 283 THR A CA 1
ATOM 886 C C . THR A 1 283 ? 21.476 12.098 123.714 1.00 62.20 283 THR A C 1
ATOM 887 O O . THR A 1 283 ? 22.373 12.015 122.866 1.00 62.56 283 THR A O 1
ATOM 891 N N . SER A 1 284 ? 20.219 11.801 123.443 1.00 58.68 284 SER A N 1
ATOM 892 C CA . SER A 1 284 ? 19.818 11.415 122.106 1.00 54.13 284 SER A CA 1
ATOM 893 C C . SER A 1 284 ? 19.120 12.558 121.374 1.00 55.62 284 SER A C 1
ATOM 894 O O . SER A 1 284 ? 18.662 13.544 121.962 1.00 59.10 284 SER A O 1
ATOM 897 N N . CYS A 1 285 ? 19.094 12.419 120.057 1.00 55.47 285 CYS A N 1
ATOM 898 C CA . CYS A 1 285 ? 18.467 13.367 119.152 1.00 54.78 285 CYS A CA 1
ATOM 899 C C . CYS A 1 285 ? 17.337 12.698 118.382 1.00 52.88 285 CYS A C 1
ATOM 900 O O . CYS A 1 285 ? 16.793 13.281 117.435 1.00 53.70 285 CYS A O 1
ATOM 903 N N . VAL A 1 286 ? 16.985 11.479 118.776 1.00 53.54 286 VAL A N 1
ATOM 904 C CA . VAL A 1 286 ? 15.827 10.790 118.228 1.00 64.71 286 VAL A CA 1
ATOM 905 C C . VAL A 1 286 ? 14.546 11.434 118.753 1.00 60.67 286 VAL A C 1
ATOM 906 O O . VAL A 1 286 ? 14.376 11.623 119.964 1.00 60.56 286 VAL A O 1
ATOM 910 N N . GLN A 1 287 ? 13.632 11.765 117.845 1.00 58.20 287 GLN A N 1
ATOM 911 C CA . GLN A 1 287 ? 12.308 12.258 118.229 1.00 56.11 287 GLN A CA 1
ATOM 912 C C . GLN A 1 287 ? 11.408 11.069 118.540 1.00 57.85 287 GLN A C 1
ATOM 913 O O . GLN A 1 287 ? 10.880 10.426 117.639 1.00 67.63 287 GLN A O 1
ATOM 919 N N . GLN A 1 288 ? 11.239 10.768 119.823 1.00 59.72 288 GLN A N 1
ATOM 920 C CA . GLN A 1 288 ? 10.338 9.726 120.328 1.00 61.25 288 GLN A CA 1
ATOM 921 C C . GLN A 1 288 ? 9.814 10.172 121.697 1.00 57.69 288 GLN A C 1
ATOM 922 O O . GLN A 1 288 ? 10.613 10.620 122.534 1.00 54.68 288 GLN A O 1
ATOM 928 N N . PRO A 1 289 ? 8.512 10.065 121.963 1.00 58.40 289 PRO A N 1
ATOM 929 C CA . PRO A 1 289 ? 7.951 10.586 123.239 1.00 56.42 289 PRO A CA 1
ATOM 930 C C . PRO A 1 289 ? 8.773 10.145 124.431 1.00 53.11 289 PRO A C 1
ATOM 931 O O . PRO A 1 289 ? 9.189 8.982 124.499 1.00 58.78 289 PRO A O 1
ATOM 935 N N . PRO A 1 290 ? 9.035 11.034 125.401 1.00 57.21 290 PRO A N 1
ATOM 936 C CA . PRO A 1 290 ? 8.654 12.439 125.622 1.00 53.44 290 PRO A CA 1
ATOM 937 C C . PRO A 1 290 ? 9.594 13.480 125.004 1.00 51.07 290 PRO A C 1
ATOM 938 O O . PRO A 1 290 ? 9.461 14.667 125.291 1.00 50.37 290 PRO A O 1
ATOM 942 N N . CYS A 1 291 ? 10.536 13.048 124.181 1.00 46.22 291 CYS A N 1
ATOM 943 C CA . CYS A 1 291 ? 11.494 13.976 123.585 1.00 51.88 291 CYS A CA 1
ATOM 944 C C . CYS A 1 291 ? 10.865 14.712 122.422 1.00 49.49 291 CYS A C 1
ATOM 945 O O . CYS A 1 291 ? 10.118 14.124 121.640 1.00 52.79 291 CYS A O 1
ATOM 948 N N . PHE A 1 292 ? 11.138 16.012 122.343 1.00 47.09 292 PHE A N 1
ATOM 949 C CA . PHE A 1 292 ? 10.756 16.846 121.202 1.00 44.46 292 PHE A CA 1
ATOM 950 C C . PHE A 1 292 ? 11.952 17.760 120.907 1.00 45.89 292 PHE A C 1
ATOM 951 O O . PHE A 1 292 ? 11.883 18.978 121.090 1.00 45.40 292 PHE A O 1
ATOM 959 N N . PRO A 1 293 ? 13.084 17.193 120.445 1.00 47.09 293 PRO A N 1
ATOM 960 C CA . PRO A 1 293 ? 14.323 17.983 120.372 1.00 46.55 293 PRO A CA 1
ATOM 961 C C . PRO A 1 293 ? 14.213 19.068 119.326 1.00 41.59 293 PRO A C 1
ATOM 962 O O . PRO A 1 293 ? 13.467 18.944 118.358 1.00 44.61 293 PRO A O 1
ATOM 966 N N . LEU A 1 294 ? 14.929 20.168 119.560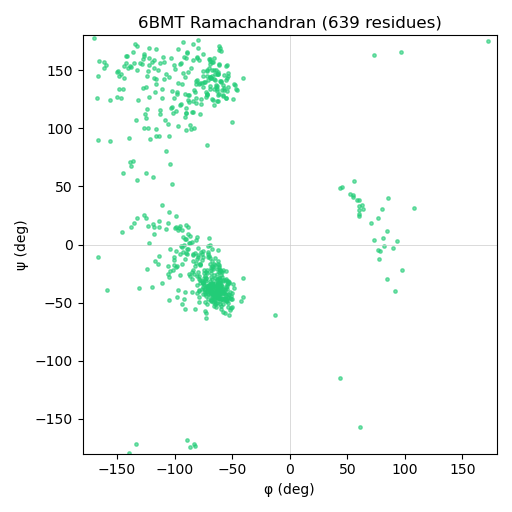 1.00 46.77 294 LEU A N 1
ATOM 967 C CA . LEU A 1 294 ? 14.970 21.253 118.586 1.00 46.51 294 LEU A CA 1
ATOM 968 C C . LEU A 1 294 ? 16.026 20.903 117.557 1.00 47.00 294 LEU A C 1
ATOM 969 O O . LEU A 1 294 ? 17.182 20.655 117.907 1.00 45.22 294 LEU A O 1
ATOM 974 N N . LYS A 1 295 ? 15.625 20.863 116.303 1.00 48.46 295 LYS A N 1
ATOM 975 C CA . LYS A 1 295 ? 16.552 20.608 115.224 1.00 45.95 295 LYS A CA 1
ATOM 976 C C . LYS A 1 295 ? 17.329 21.873 114.891 1.00 47.68 295 LYS A C 1
ATOM 977 O O . LYS A 1 295 ? 16.907 22.983 115.190 1.00 48.24 295 LYS A O 1
ATOM 983 N N . ILE A 1 296 ? 18.473 21.685 114.251 1.00 53.64 296 ILE A N 1
ATOM 984 C CA . ILE A 1 296 ? 19.470 22.738 114.061 1.00 49.22 296 ILE A CA 1
ATOM 985 C C . ILE A 1 296 ? 19.344 23.283 112.642 1.00 49.67 296 ILE A C 1
ATOM 986 O O . ILE A 1 296 ? 19.403 22.504 111.687 1.00 51.60 296 ILE A O 1
ATOM 991 N N . PRO A 1 297 ? 19.183 24.584 112.450 1.00 49.24 297 PRO A N 1
ATOM 992 C CA . PRO A 1 297 ? 19.133 25.122 111.081 1.00 44.25 297 PRO A CA 1
ATOM 993 C C . PRO A 1 297 ? 20.496 25.027 110.419 1.00 54.39 297 PRO A C 1
ATOM 994 O O . PRO A 1 297 ? 21.526 24.985 111.117 1.00 55.26 297 PRO A O 1
ATOM 998 N N . PRO A 1 298 ? 20.556 24.991 109.087 1.00 53.64 298 PRO A N 1
ATOM 999 C CA . PRO A 1 298 ? 21.845 25.160 108.400 1.00 51.09 298 PRO A CA 1
ATOM 1000 C C . PRO A 1 298 ? 22.544 26.439 108.839 1.00 57.69 298 PRO A C 1
ATOM 1001 O O . PRO A 1 298 ? 21.900 27.441 109.173 1.00 54.62 298 PRO A O 1
ATOM 1005 N N . ASN A 1 299 ? 23.884 26.380 108.845 1.00 58.80 299 ASN A N 1
ATOM 1006 C CA . ASN A 1 299 ? 24.759 27.540 109.066 1.00 58.55 299 ASN A CA 1
ATOM 1007 C C . ASN A 1 299 ? 24.568 28.143 110.450 1.00 59.63 299 ASN A C 1
ATOM 1008 O O . ASN A 1 299 ? 24.720 29.359 110.654 1.00 56.69 299 ASN A O 1
ATOM 1013 N N . ASP A 1 300 ? 24.293 27.290 111.421 1.00 55.28 300 ASP A N 1
ATOM 1014 C CA . ASP A 1 300 ? 24.069 27.795 112.757 1.00 52.41 300 ASP A CA 1
ATOM 1015 C C . ASP A 1 300 ? 25.346 28.449 113.272 1.00 57.86 300 ASP A C 1
ATOM 1016 O O . ASP A 1 300 ? 26.437 27.904 113.078 1.00 58.54 300 ASP A O 1
ATOM 1021 N N . PRO A 1 301 ? 25.254 29.611 113.922 1.00 57.27 301 PRO A N 1
ATOM 1022 C CA . PRO A 1 301 ? 26.468 30.247 114.449 1.00 51.80 301 PRO A CA 1
ATOM 1023 C C . PRO A 1 301 ? 27.199 29.437 115.503 1.00 56.46 301 PRO A C 1
ATOM 1024 O O . PRO A 1 301 ? 28.346 29.772 115.824 1.00 62.89 301 PRO A O 1
ATOM 1028 N N . ARG A 1 302 ? 26.600 28.415 116.061 1.00 50.05 302 ARG A N 1
ATOM 1029 C CA . ARG A 1 302 ? 27.269 27.746 117.171 1.00 54.94 302 ARG A CA 1
ATOM 1030 C C . ARG A 1 302 ? 27.327 26.239 117.009 1.00 51.98 302 ARG A C 1
ATOM 1031 O O . ARG A 1 302 ? 28.336 25.631 117.376 1.00 52.54 302 ARG A O 1
ATOM 1039 N N . ILE A 1 303 ? 26.286 25.623 116.479 1.00 52.69 303 ILE A N 1
ATOM 1040 C CA . ILE A 1 303 ? 26.159 24.174 116.485 1.00 49.16 303 ILE A CA 1
ATOM 1041 C C . ILE A 1 303 ? 26.461 23.735 115.060 1.00 53.63 303 ILE A C 1
ATOM 1042 O O . ILE A 1 303 ? 25.577 23.726 114.204 1.00 52.05 303 ILE A O 1
ATOM 1047 N N . LYS A 1 304 ? 27.738 23.395 114.795 1.00 51.36 304 LYS A N 1
ATOM 1048 C CA . LYS A 1 304 ? 28.184 23.133 113.420 1.00 48.47 304 LYS A CA 1
ATOM 1049 C C . LYS A 1 304 ? 27.696 21.789 112.909 1.00 48.53 304 LYS A C 1
ATOM 1050 O O . LYS A 1 304 ? 27.634 21.582 111.699 1.00 48.03 304 LYS A O 1
ATOM 1056 N N . ASN A 1 305 ? 27.404 20.854 113.796 1.00 46.33 305 ASN A N 1
ATOM 1057 C CA . ASN A 1 305 ? 26.927 19.539 113.393 1.00 48.06 305 ASN A CA 1
ATOM 1058 C C . ASN A 1 305 ? 25.398 19.598 113.333 1.00 50.88 305 ASN A C 1
ATOM 1059 O O . ASN A 1 305 ? 24.720 19.520 114.359 1.00 50.74 305 ASN A O 1
ATOM 1064 N N . GLN A 1 306 ? 24.860 19.775 112.126 1.00 51.13 306 GLN A N 1
ATOM 1065 C CA . GLN A 1 306 ? 23.437 19.977 111.890 1.00 54.75 306 GLN A CA 1
ATOM 1066 C C . GLN A 1 306 ? 22.620 18.746 112.267 1.00 54.95 306 GLN A C 1
ATOM 1067 O O . GLN A 1 306 ? 21.393 18.828 112.374 1.00 57.70 306 GLN A O 1
ATOM 1073 N N . ALA A 1 307 ? 23.282 17.630 112.511 1.00 51.33 307 ALA A N 1
ATOM 1074 C CA . ALA A 1 307 ? 22.654 16.432 113.012 1.00 49.39 307 ALA A CA 1
ATOM 1075 C C . ALA A 1 307 ? 22.638 16.390 114.523 1.00 52.12 307 ALA A C 1
ATOM 1076 O O . ALA A 1 307 ? 22.210 15.390 115.099 1.00 54.35 307 ALA A O 1
ATOM 1078 N N . ASP A 1 308 ? 23.088 17.447 115.176 1.00 49.19 308 ASP A N 1
ATOM 1079 C CA . ASP A 1 308 ? 22.943 17.573 116.618 1.00 51.81 308 ASP A CA 1
ATOM 1080 C C . ASP A 1 308 ? 21.549 18.117 116.930 1.00 52.77 308 ASP A C 1
ATOM 1081 O O . ASP A 1 308 ? 20.680 18.263 116.064 1.00 57.88 308 ASP A O 1
ATOM 1086 N N . CYS A 1 309 ? 21.324 18.455 118.182 1.00 48.23 309 CYS A N 1
ATOM 1087 C CA . CYS A 1 309 ? 20.050 19.043 118.551 1.00 54.52 309 CYS A CA 1
ATOM 1088 C C . CYS A 1 309 ? 20.199 19.644 119.941 1.00 53.35 309 CYS A C 1
ATOM 1089 O O . CYS A 1 309 ? 21.092 19.274 120.711 1.00 49.55 309 CYS A O 1
ATOM 1092 N N . ILE A 1 310 ? 19.314 20.583 120.239 1.00 52.21 310 ILE A N 1
ATOM 1093 C CA . ILE A 1 310 ? 19.112 21.071 121.600 1.00 50.34 310 ILE A CA 1
ATOM 1094 C C . ILE A 1 310 ? 18.075 20.168 122.266 1.00 46.54 310 ILE A C 1
ATOM 1095 O O . ILE A 1 310 ? 16.967 20.008 121.724 1.00 49.36 310 ILE A O 1
ATOM 1100 N N . PRO A 1 311 ? 18.391 19.532 123.400 1.00 48.06 311 PRO A N 1
ATOM 1101 C CA . PRO A 1 311 ? 17.420 18.636 124.057 1.00 48.97 311 PRO A CA 1
ATOM 1102 C C . PRO A 1 311 ? 16.210 19.374 124.582 1.00 49.45 311 PRO A C 1
ATOM 1103 O O . PRO A 1 311 ? 16.298 20.524 125.005 1.00 49.88 311 PRO A O 1
ATOM 1107 N N . PHE A 1 312 ? 15.082 18.663 124.602 1.00 45.50 312 PHE A N 1
ATOM 1108 C CA . PHE A 1 312 ? 13.804 19.212 125.040 1.00 43.32 312 PHE A CA 1
ATOM 1109 C C . PHE A 1 312 ? 12.922 18.052 125.491 1.00 46.70 312 PHE A C 1
ATOM 1110 O O . PHE A 1 312 ? 12.731 17.093 124.735 1.00 45.70 312 PHE A O 1
ATOM 1118 N N . PHE A 1 313 ? 12.427 18.106 126.728 1.00 45.28 313 PHE A N 1
ATOM 1119 C CA . PHE A 1 313 ? 11.401 17.184 127.224 1.00 44.94 313 PHE A CA 1
ATOM 1120 C C . PHE A 1 313 ? 10.029 17.844 127.133 1.00 45.84 313 PHE A C 1
ATOM 1121 O O . PHE A 1 313 ? 9.855 18.974 127.604 1.00 47.87 313 PHE A O 1
ATOM 1129 N N . ARG A 1 314 ? 9.053 17.130 126.561 1.00 41.69 314 ARG A N 1
ATOM 1130 C CA . ARG A 1 314 ? 7.665 17.578 126.597 1.00 46.17 314 ARG A CA 1
ATOM 1131 C C . ARG A 1 314 ? 7.115 17.607 128.020 1.00 44.24 314 ARG A C 1
ATOM 1132 O O . ARG A 1 314 ? 7.387 16.723 128.838 1.00 40.82 314 ARG A O 1
ATOM 1140 N N . SER A 1 315 ? 6.311 18.629 128.297 1.00 42.06 315 SER A N 1
ATOM 1141 C CA . SER A 1 315 ? 5.644 18.740 129.587 1.00 44.49 315 SER A CA 1
ATOM 1142 C C . SER A 1 315 ? 4.719 17.552 129.842 1.00 41.61 315 SER A C 1
ATOM 1143 O O . SER A 1 315 ? 4.043 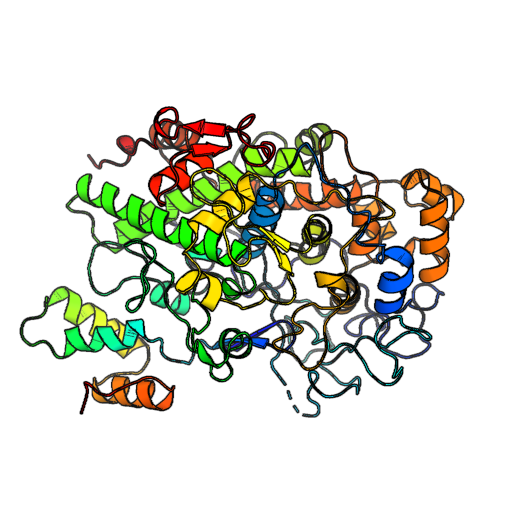17.062 128.943 1.00 37.50 315 SER A O 1
ATOM 1146 N N . CYS A 1 316 ? 4.703 17.088 131.077 1.00 43.78 316 CYS A N 1
ATOM 1147 C CA . CYS A 1 316 ? 3.880 15.948 131.438 1.00 44.72 316 CYS A CA 1
ATOM 1148 C C . CYS A 1 316 ? 2.410 16.211 131.101 1.00 49.96 316 CYS A C 1
ATOM 1149 O O . CYS A 1 316 ? 1.882 17.290 131.424 1.00 46.22 316 CYS A O 1
ATOM 1152 N N . PRO A 1 317 ? 1.711 15.254 130.489 1.00 49.96 317 PRO A N 1
ATOM 1153 C CA . PRO A 1 317 ? 0.268 15.420 130.255 1.00 49.76 317 PRO A CA 1
ATOM 1154 C C . PRO A 1 317 ? -0.562 15.304 131.529 1.00 51.41 317 PRO A C 1
ATOM 1155 O O . PRO A 1 317 ? -0.272 14.502 132.416 1.00 48.07 317 PRO A O 1
ATOM 1159 N N . ALA A 1 318 ? -1.632 16.107 131.582 1.00 50.30 318 ALA A N 1
ATOM 1160 C CA . ALA A 1 318 ? -2.552 16.099 132.721 1.00 53.34 318 ALA A CA 1
ATOM 1161 C C . ALA A 1 318 ? -3.334 14.790 132.834 1.00 58.83 318 ALA A C 1
ATOM 1162 O O . ALA A 1 318 ? -3.452 14.241 133.934 1.00 66.06 318 ALA A O 1
ATOM 1164 N N . CYS A 1 319 ? -3.873 14.260 131.715 1.00 62.15 319 CYS A N 1
ATOM 1165 C CA . CYS A 1 319 ? -4.486 12.917 131.735 1.00 73.16 319 CYS A CA 1
ATOM 1166 C C . CYS A 1 319 ? -3.587 11.903 131.003 1.00 75.69 319 CYS A C 1
ATOM 1167 O O . CYS A 1 319 ? -3.863 11.554 129.844 1.00 78.41 319 CYS A O 1
ATOM 1170 N N . PRO A 1 320 ? -2.530 11.376 131.654 1.00 74.66 320 PRO A N 1
ATOM 1171 C CA . PRO A 1 320 ? -1.507 10.600 130.919 1.00 79.83 320 PRO A CA 1
ATOM 1172 C C . PRO A 1 320 ? -1.999 9.247 130.396 1.00 92.81 320 PRO A C 1
ATOM 1173 O O . PRO A 1 320 ? -2.656 8.479 131.105 1.00 95.32 320 PRO A O 1
ATOM 1177 N N . GLY A 1 321 ? -1.632 8.948 129.148 1.00 97.56 321 GLY A N 1
ATOM 1178 C CA . GLY A 1 321 ? -1.981 7.681 128.511 1.00 102.10 321 GLY A CA 1
ATOM 1179 C C . GLY A 1 321 ? -3.346 7.629 127.838 1.00 110.34 321 GLY A C 1
ATOM 1180 O O . GLY A 1 321 ? -4.026 6.589 127.901 1.00 113.30 321 GLY A O 1
ATOM 1181 N N . SER A 1 322 ? -3.749 8.707 127.154 1.00 106.30 322 SER A N 1
ATOM 1182 C CA . SER A 1 322 ? -5.125 8.873 126.697 1.00 98.56 322 SER A CA 1
ATOM 1183 C C . SER A 1 322 ? -5.163 9.693 125.410 1.00 99.00 322 SER A C 1
ATOM 1184 O O . SER A 1 322 ? -4.601 10.792 125.350 1.00 99.34 322 SER A O 1
ATOM 1187 N N . ASN A 1 323 ? -5.828 9.153 124.386 1.00 100.01 323 ASN A N 1
ATOM 1188 C CA . ASN A 1 323 ? -6.061 9.832 123.113 1.00 91.02 323 ASN A CA 1
ATOM 1189 C C . ASN A 1 323 ? -7.490 10.337 122.962 1.00 86.26 323 ASN A C 1
ATOM 1190 O O . ASN A 1 323 ? -7.732 11.344 122.284 1.00 79.59 323 ASN A O 1
ATOM 1195 N N . ILE A 1 324 ? -8.429 9.671 123.614 1.00 91.22 324 ILE A N 1
ATOM 1196 C CA . ILE A 1 324 ? -9.814 10.123 123.722 1.00 92.40 324 ILE A CA 1
ATOM 1197 C C . ILE A 1 324 ? -9.882 11.646 123.947 1.00 92.40 324 ILE A C 1
ATOM 1198 O O . ILE A 1 324 ? -10.851 12.290 123.505 1.00 88.32 324 ILE A O 1
ATOM 1203 N N . THR A 1 325 ? -8.844 12.244 124.587 1.00 86.60 325 THR A N 1
ATOM 1204 C CA . THR A 1 325 ? -8.885 13.637 125.032 1.00 78.20 325 THR A CA 1
ATOM 1205 C C . THR A 1 325 ? -7.699 14.453 124.531 1.00 68.05 325 THR A C 1
ATOM 1206 O O . THR A 1 325 ? -6.643 13.927 124.166 1.00 64.34 325 THR A O 1
ATOM 1210 N N . ILE A 1 326 ? -7.909 15.765 124.609 1.00 56.20 326 ILE A N 1
ATOM 1211 C CA . ILE A 1 326 ? -6.970 16.773 124.173 1.00 55.02 326 ILE A CA 1
ATOM 1212 C C . ILE A 1 326 ? -5.953 16.991 125.287 1.00 56.14 326 ILE A C 1
ATOM 1213 O O . ILE A 1 326 ? -6.327 17.179 126.450 1.00 50.21 326 ILE A O 1
ATOM 1218 N N . ARG A 1 327 ? -4.669 16.981 124.919 1.00 51.07 327 ARG A N 1
ATOM 1219 C CA . ARG A 1 327 ? -3.573 17.076 125.874 1.00 48.11 327 ARG A CA 1
ATOM 1220 C C . ARG A 1 327 ? -3.575 18.414 126.597 1.00 45.76 327 ARG A C 1
ATOM 1221 O O . ARG A 1 327 ? -3.730 19.474 125.991 1.00 46.13 327 ARG A O 1
ATOM 1229 N N . ASN A 1 328 ? -3.373 18.365 127.900 1.00 43.36 328 ASN A N 1
ATOM 1230 C CA . ASN A 1 328 ? -3.138 19.575 128.655 1.00 48.09 328 ASN A CA 1
ATOM 1231 C C . ASN A 1 328 ? -1.935 19.331 129.552 1.00 45.36 328 ASN A C 1
ATOM 1232 O O . ASN A 1 328 ? -1.440 18.204 129.681 1.00 45.78 328 ASN A O 1
ATOM 1237 N N . GLN A 1 329 ? -1.464 20.397 130.170 1.00 45.27 329 GLN A N 1
ATOM 1238 C CA . GLN A 1 329 ? -0.302 20.325 131.040 1.00 46.43 329 GLN A CA 1
ATOM 1239 C C . GLN A 1 329 ? -0.703 20.671 132.475 1.00 43.79 329 GLN A C 1
ATOM 1240 O O . GLN A 1 329 ? -1.795 21.145 132.746 1.00 42.07 329 GLN A O 1
ATOM 1246 N N . ILE A 1 330 ? 0.196 20.407 133.404 1.00 45.52 330 ILE A N 1
ATOM 1247 C CA . ILE A 1 330 ? -0.073 20.490 134.831 1.00 41.51 330 ILE A CA 1
ATOM 1248 C C . ILE A 1 330 ? 0.664 21.689 135.403 1.00 46.02 330 ILE A C 1
ATOM 1249 O O . ILE A 1 330 ? 1.837 21.927 135.068 1.00 43.67 330 ILE A O 1
ATOM 1254 N N . ASN A 1 331 ? 0.020 22.374 136.351 1.00 40.47 331 ASN A N 1
ATOM 1255 C CA . ASN A 1 331 ? 0.684 23.360 137.199 1.00 44.12 331 ASN A CA 1
ATOM 1256 C C . ASN A 1 331 ? 0.952 22.723 138.554 1.00 43.84 331 ASN A C 1
ATOM 1257 O O . ASN A 1 331 ? 0.019 22.422 139.291 1.00 42.19 331 ASN A O 1
ATOM 1262 N N . ALA A 1 332 ? 2.223 22.525 138.887 1.00 39.22 332 ALA A N 1
ATOM 1263 C CA . ALA A 1 332 ? 2.540 21.896 140.155 1.00 37.56 332 ALA A CA 1
ATOM 1264 C C . ALA A 1 332 ? 2.398 22.861 141.326 1.00 40.07 332 ALA A C 1
ATOM 1265 O O . ALA A 1 332 ? 2.470 22.421 142.476 1.00 39.29 332 ALA A O 1
ATOM 1267 N N . LEU A 1 333 ? 2.139 24.144 141.064 1.00 38.65 333 LEU A N 1
ATOM 1268 C CA . LEU A 1 333 ? 2.120 25.171 142.098 1.00 38.35 333 LEU A CA 1
ATOM 1269 C C . LEU A 1 333 ? 0.721 25.743 142.337 1.00 41.63 333 LEU A C 1
ATOM 1270 O O . LEU A 1 333 ? -0.133 25.743 141.453 1.00 43.73 333 LEU A O 1
ATOM 1275 N N . THR A 1 334 ? 0.512 26.289 143.539 1.00 37.61 334 THR A N 1
ATOM 1276 C CA . THR A 1 334 ? -0.641 27.147 143.801 1.00 40.38 334 THR A CA 1
ATOM 1277 C C . THR A 1 334 ? -0.571 28.376 142.918 1.00 42.55 334 THR A C 1
ATOM 1278 O O . THR A 1 334 ? 0.438 29.095 142.895 1.00 43.76 334 THR A O 1
ATOM 1282 N N . SER A 1 335 ? -1.661 28.637 142.221 1.00 40.94 335 SER A N 1
ATOM 1283 C CA . SER A 1 335 ? -1.719 29.810 141.368 1.00 42.77 335 SER A CA 1
ATOM 1284 C C . SER A 1 335 ? -1.841 31.094 142.174 1.00 45.12 335 SER A C 1
ATOM 1285 O O . SER A 1 335 ? -1.458 32.160 141.680 1.00 44.52 335 SER A O 1
ATOM 1288 N N . PHE A 1 336 ? -2.354 31.030 143.398 1.00 44.17 336 PHE A N 1
ATOM 1289 C CA . PHE A 1 336 ? -2.487 32.245 144.181 1.00 43.21 336 PHE A CA 1
ATOM 1290 C C . PHE A 1 336 ? -1.113 32.871 144.453 1.00 43.28 336 PHE A C 1
ATOM 1291 O O . PHE A 1 336 ? -0.089 32.186 144.544 1.00 43.96 336 PHE A O 1
ATOM 1299 N N . VAL A 1 337 ? -1.094 34.201 144.502 1.00 42.96 337 VAL A N 1
ATOM 1300 C CA . VAL A 1 337 ? 0.022 34.960 145.055 1.00 46.43 337 VAL A CA 1
ATOM 1301 C C . VAL A 1 337 ? 0.039 34.818 146.575 1.00 45.89 337 VAL A C 1
ATOM 1302 O O . VAL A 1 337 ? -0.484 35.671 147.304 1.00 46.18 337 VAL A O 1
ATOM 1306 N N . ASP A 1 338 ? 0.683 33.747 147.063 1.00 46.09 338 ASP A N 1
ATOM 1307 C CA . ASP A 1 338 ? 0.559 33.319 148.449 1.00 42.62 338 ASP A CA 1
ATOM 1308 C C . ASP A 1 338 ? 1.918 32.959 149.039 1.00 45.22 338 ASP A C 1
ATOM 1309 O O . ASP A 1 338 ? 1.981 32.242 150.050 1.00 45.39 338 ASP A O 1
ATOM 1314 N N . ALA A 1 339 ? 3.010 33.421 148.427 1.00 45.09 339 ALA A N 1
ATOM 1315 C CA . ALA A 1 339 ? 4.359 33.119 148.902 1.00 42.51 339 ALA A CA 1
ATOM 1316 C C . ALA A 1 339 ? 4.640 31.610 148.904 1.00 44.94 339 ALA A C 1
ATOM 1317 O O . ALA A 1 339 ? 5.425 31.117 149.730 1.00 45.74 339 ALA A O 1
ATOM 1319 N N . SER A 1 340 ? 4.059 30.866 147.946 1.00 41.24 340 SER A N 1
ATOM 1320 C CA . SER A 1 340 ? 4.316 29.433 147.854 1.00 40.42 340 SER A CA 1
ATOM 1321 C C . SER A 1 340 ? 5.738 29.120 147.409 1.00 45.14 340 SER A C 1
ATOM 1322 O O . SER A 1 340 ? 6.183 27.970 147.551 1.00 45.23 340 SER A O 1
ATOM 1325 N N . MET A 1 341 ? 6.461 30.089 146.845 1.00 45.08 341 MET A N 1
ATOM 1326 C CA . MET A 1 341 ? 7.874 29.813 146.629 1.00 42.80 341 MET A CA 1
ATOM 1327 C C . MET A 1 341 ? 8.703 29.905 147.904 1.00 44.25 341 MET A C 1
ATOM 1328 O O . MET A 1 341 ? 9.846 29.459 147.874 1.00 41.39 341 MET A O 1
ATOM 1333 N N . VAL A 1 342 ? 8.146 30.379 149.024 1.00 44.41 342 VAL A N 1
ATOM 1334 C CA . VAL A 1 342 ? 8.787 30.233 150.334 1.00 42.76 342 VAL A CA 1
ATOM 1335 C C . VAL A 1 342 ? 8.330 28.952 151.042 1.00 43.55 342 VAL A C 1
ATOM 1336 O O . VAL A 1 342 ? 9.146 28.199 151.586 1.00 44.03 342 VAL A O 1
ATOM 1340 N N . TYR A 1 343 ? 7.019 28.684 151.077 1.00 39.05 343 TYR A N 1
ATOM 1341 C CA . TYR A 1 343 ? 6.488 27.695 152.015 1.00 43.62 343 TYR A CA 1
ATOM 1342 C C . TYR A 1 343 ? 6.204 26.337 151.401 1.00 46.06 343 TYR A C 1
ATOM 1343 O O . TYR A 1 343 ? 5.969 25.376 152.148 1.00 46.64 343 TYR A O 1
ATOM 1352 N N . GLY A 1 344 ? 6.239 26.230 150.082 1.00 42.19 344 GLY A N 1
ATOM 1353 C CA . GLY A 1 344 ? 5.910 25.005 149.389 1.00 42.06 344 GLY A CA 1
ATOM 1354 C C . GLY A 1 344 ? 4.471 25.017 148.916 1.00 46.14 344 GLY A C 1
ATOM 1355 O O . GLY A 1 344 ? 3.654 25.826 149.345 1.00 46.70 344 GLY A O 1
ATOM 1356 N N . SER A 1 345 ? 4.167 24.080 148.022 1.00 46.63 345 SER A N 1
ATOM 1357 C CA . SER A 1 345 ? 2.829 23.891 147.497 1.00 43.65 345 SER A CA 1
ATOM 1358 C C . SER A 1 345 ? 2.272 22.497 147.718 1.00 46.89 345 SER A C 1
ATOM 1359 O O . SER A 1 345 ? 1.161 22.224 147.261 1.00 51.67 345 SER A O 1
ATOM 1362 N N . GLU A 1 346 ? 3.005 21.606 148.367 1.00 46.64 346 GLU A N 1
ATOM 1363 C CA . GLU A 1 346 ? 2.502 20.314 148.801 1.00 47.63 346 GLU A CA 1
ATOM 1364 C C . GLU A 1 346 ? 2.922 20.126 150.253 1.00 52.11 346 GLU A C 1
ATOM 1365 O O . GLU A 1 346 ? 3.953 20.649 150.672 1.00 52.25 346 GLU A O 1
ATOM 1371 N N . GLU A 1 347 ? 2.119 19.390 151.034 1.00 53.40 347 GLU A N 1
ATOM 1372 C CA . GLU A 1 347 ? 2.298 19.358 152.491 1.00 56.54 347 GLU A CA 1
ATOM 1373 C C . GLU A 1 347 ? 3.604 18.686 152.938 1.00 55.87 347 GLU A C 1
ATOM 1374 O O . GLU A 1 347 ? 4.256 19.212 153.842 1.00 55.57 347 GLU A O 1
ATOM 1380 N N . PRO A 1 348 ? 4.033 17.544 152.365 1.00 58.27 348 PRO A N 1
ATOM 1381 C CA . PRO A 1 348 ? 5.375 17.009 152.733 1.00 51.84 348 PRO A CA 1
ATOM 1382 C C . PRO A 1 348 ? 6.491 18.041 152.625 1.00 51.43 348 PRO A C 1
ATOM 1383 O O . PRO A 1 348 ? 7.219 18.270 153.601 1.00 52.05 348 PRO A O 1
ATOM 1387 N N . LEU A 1 349 ? 6.646 18.683 151.466 1.00 49.30 349 LEU A N 1
ATOM 1388 C CA . LEU A 1 349 ? 7.720 19.661 151.339 1.00 51.16 349 LEU A CA 1
ATOM 1389 C C . LEU A 1 349 ? 7.547 20.810 152.322 1.00 49.29 349 LEU A C 1
ATOM 1390 O O . LEU A 1 349 ? 8.539 21.307 152.876 1.00 50.19 349 LEU A O 1
ATOM 1395 N N . ALA A 1 350 ? 6.300 21.247 152.558 1.00 46.36 350 ALA A N 1
ATOM 1396 C CA . ALA A 1 350 ? 6.070 22.359 153.480 1.00 48.37 350 ALA A CA 1
ATOM 1397 C C . ALA A 1 350 ? 6.513 22.016 154.899 1.00 49.76 350 ALA A C 1
ATOM 1398 O O . ALA A 1 350 ? 7.022 22.880 155.614 1.00 51.30 350 ALA A O 1
ATOM 1400 N N . ARG A 1 351 ? 6.350 20.760 155.321 1.00 49.83 351 ARG A N 1
ATOM 1401 C CA . ARG A 1 351 ? 6.876 20.353 156.619 1.00 54.96 351 ARG A CA 1
ATOM 1402 C C . ARG A 1 351 ? 8.403 20.271 156.599 1.00 52.18 351 ARG A C 1
ATOM 1403 O O . ARG A 1 351 ? 9.061 20.621 157.588 1.00 50.26 351 ARG A O 1
ATOM 1411 N N . ASN A 1 352 ? 8.991 19.791 155.495 1.00 52.25 352 ASN A N 1
ATOM 1412 C CA . ASN A 1 352 ? 10.457 19.760 155.385 1.00 50.70 352 ASN A CA 1
ATOM 1413 C C . ASN A 1 352 ? 11.083 21.141 155.544 1.00 50.15 352 ASN A C 1
ATOM 1414 O O . ASN A 1 352 ? 12.246 21.254 155.947 1.00 48.54 352 ASN A O 1
ATOM 1419 N N . LEU A 1 353 ? 10.375 22.190 155.133 1.00 45.79 353 LEU A N 1
ATOM 1420 C CA . LEU A 1 353 ? 10.924 23.529 155.208 1.00 46.74 353 LEU A CA 1
ATOM 1421 C C . LEU A 1 353 ? 10.839 24.134 156.592 1.00 46.58 353 LEU A C 1
ATOM 1422 O O . LEU A 1 353 ? 11.463 25.176 156.828 1.00 49.13 353 LEU A O 1
ATOM 1427 N N . ARG A 1 354 ? 10.110 23.523 157.511 1.00 48.80 354 ARG A N 1
ATOM 1428 C CA . ARG A 1 354 ? 9.887 24.138 158.811 1.00 51.69 354 ARG A CA 1
ATOM 1429 C C . ARG A 1 354 ? 10.897 23.622 159.815 1.00 52.08 354 ARG A C 1
ATOM 1430 O O . ARG A 1 354 ? 11.432 22.517 159.687 1.00 51.98 354 ARG A O 1
ATOM 1438 N N . ASN A 1 355 ? 11.125 24.449 160.833 1.00 49.69 355 ASN A N 1
ATOM 1439 C CA . ASN A 1 355 ? 12.015 24.141 161.937 1.00 49.73 355 ASN A CA 1
ATOM 1440 C C . ASN A 1 355 ? 11.238 23.368 162.961 1.00 55.32 355 ASN A C 1
ATOM 1441 O O . ASN A 1 355 ? 10.516 23.949 163.758 1.00 53.88 355 ASN A O 1
ATOM 1446 N N . MET A 1 356 ? 11.385 22.058 162.956 1.00 51.34 356 MET A N 1
ATOM 1447 C CA . MET A 1 356 ? 10.649 21.251 163.906 1.00 58.50 356 MET A CA 1
ATOM 1448 C C . MET A 1 356 ? 11.438 20.977 165.204 1.00 61.35 356 MET A C 1
ATOM 1449 O O . MET A 1 356 ? 10.943 20.262 166.071 1.00 63.34 356 MET A O 1
ATOM 1454 N N . SER A 1 357 ? 12.617 21.580 165.394 1.00 64.49 357 SER A N 1
ATOM 1455 C CA . SER A 1 357 ? 13.309 21.487 166.685 1.00 65.44 357 SER A CA 1
ATOM 1456 C C . SER A 1 357 ? 12.625 22.281 167.799 1.00 63.78 357 SER A C 1
ATOM 1457 O O . SER A 1 357 ? 13.125 22.278 168.923 1.00 67.04 357 SER A O 1
ATOM 1460 N N . ASN A 1 358 ? 11.536 22.988 167.557 1.00 62.15 358 ASN A N 1
ATOM 1461 C CA . ASN A 1 358 ? 11.005 23.823 168.628 1.00 61.88 358 ASN A CA 1
ATOM 1462 C C . ASN A 1 358 ? 9.629 24.367 168.239 1.00 62.13 358 ASN A C 1
ATOM 1463 O O . ASN A 1 358 ? 9.109 24.113 167.147 1.00 60.76 358 ASN A O 1
ATOM 1468 N N . GLN A 1 359 ? 9.036 25.107 169.173 1.00 61.17 359 GLN A N 1
ATOM 1469 C CA . GLN A 1 359 ? 7.691 25.654 169.054 1.00 55.61 359 GLN A CA 1
ATOM 1470 C C . GLN A 1 359 ? 7.697 27.112 168.609 1.00 57.21 359 GLN A C 1
ATOM 1471 O O . GLN A 1 359 ? 6.775 27.859 168.956 1.00 56.84 359 GLN A O 1
ATOM 1477 N N . LEU A 1 360 ? 8.759 27.558 167.927 1.00 52.73 360 LEU A N 1
ATOM 1478 C CA . LEU A 1 360 ? 8.889 28.970 167.598 1.00 52.97 360 LEU A CA 1
ATOM 1479 C C . LEU A 1 360 ? 8.332 29.355 166.231 1.00 52.79 360 LEU A C 1
ATOM 1480 O O . LEU A 1 360 ? 8.308 30.548 165.927 1.00 52.41 360 LEU A O 1
ATOM 1485 N N . GLY A 1 361 ? 7.910 28.393 165.408 1.00 50.69 361 GLY A N 1
ATOM 1486 C CA . GLY A 1 361 ? 7.225 28.70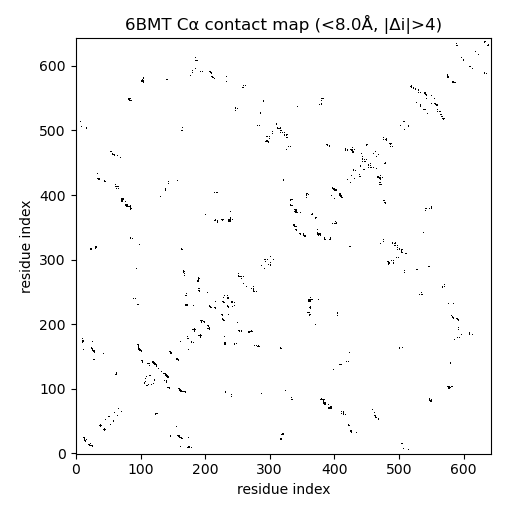0 164.162 1.00 52.62 361 GLY A CA 1
ATOM 1487 C C . GLY A 1 361 ? 8.136 29.103 163.024 1.00 55.17 361 GLY A C 1
ATOM 1488 O O . GLY A 1 361 ? 7.727 29.896 162.160 1.00 48.79 361 GLY A O 1
ATOM 1489 N N . LEU A 1 362 ? 9.366 28.575 162.995 1.00 51.85 362 LEU A N 1
ATOM 1490 C CA . LEU A 1 362 ? 10.413 29.059 162.108 1.00 49.99 362 LEU A CA 1
ATOM 1491 C C . LEU A 1 362 ? 10.582 28.173 160.881 1.00 50.72 362 LEU A C 1
ATOM 1492 O O . LEU A 1 362 ? 10.276 26.972 160.885 1.00 48.21 362 LEU A O 1
ATOM 1497 N N . LEU A 1 363 ? 11.095 28.785 159.825 1.00 50.51 363 LEU A N 1
ATOM 1498 C CA . LEU A 1 363 ? 11.583 28.018 158.690 1.00 49.79 363 LEU A CA 1
ATOM 1499 C C . LEU A 1 363 ? 12.982 27.526 159.021 1.00 49.55 363 LEU A C 1
ATOM 1500 O O . LEU A 1 363 ? 13.775 28.242 159.647 1.00 51.97 363 LEU A O 1
ATOM 1505 N N . ALA A 1 364 ? 13.257 26.287 158.621 1.00 45.87 364 ALA A N 1
ATOM 1506 C CA . ALA A 1 364 ? 14.570 25.689 158.785 1.00 51.03 364 ALA A CA 1
ATOM 1507 C C . ALA A 1 364 ? 15.630 26.494 158.049 1.00 52.34 364 ALA A C 1
ATOM 1508 O O . ALA A 1 364 ? 15.403 26.974 156.930 1.00 52.49 364 ALA A O 1
ATOM 1510 N N . VAL A 1 365 ? 16.799 26.620 158.684 1.00 46.66 365 VAL A N 1
ATOM 1511 C CA . VAL A 1 365 ? 17.940 27.328 158.120 1.00 53.21 365 VAL A CA 1
ATOM 1512 C C . VAL A 1 365 ? 19.138 26.394 158.030 1.00 51.86 365 VAL A C 1
ATOM 1513 O O . VAL A 1 365 ? 19.240 25.385 158.733 1.00 50.44 365 VAL A O 1
ATOM 1517 N N . ASN A 1 366 ? 20.080 26.780 157.176 1.00 52.84 366 ASN A N 1
ATOM 1518 C CA . ASN A 1 366 ? 21.286 25.983 156.980 1.00 54.47 366 ASN A CA 1
ATOM 1519 C C . ASN A 1 366 ? 22.037 25.828 158.292 1.00 51.83 366 ASN A C 1
ATOM 1520 O O . ASN A 1 366 ? 22.232 26.809 159.011 1.00 48.72 366 ASN A O 1
ATOM 1525 N N . GLN A 1 367 ? 22.453 24.584 158.592 1.00 51.59 367 GLN A N 1
ATOM 1526 C CA . GLN A 1 367 ? 23.127 24.239 159.847 1.00 60.33 367 GLN A CA 1
ATOM 1527 C C . GLN A 1 367 ? 24.659 24.284 159.767 1.00 59.29 367 GLN A C 1
ATOM 1528 O O . GLN A 1 367 ? 25.329 24.316 160.809 1.00 63.46 367 GLN A O 1
ATOM 1534 N N . ARG A 1 368 ? 25.211 24.283 158.559 1.00 59.54 368 ARG A N 1
ATOM 1535 C CA . ARG A 1 368 ? 26.642 24.198 158.311 1.00 60.07 368 ARG A CA 1
ATOM 1536 C C . ARG A 1 368 ? 27.272 25.524 157.902 1.00 58.36 368 ARG A C 1
ATOM 1537 O O . ARG A 1 368 ? 28.484 25.685 158.074 1.00 63.03 368 ARG A O 1
ATOM 1545 N N . PHE A 1 369 ? 26.492 26.475 157.373 1.00 61.29 369 PHE A N 1
ATOM 1546 C CA . PHE A 1 369 ? 27.027 27.727 156.853 1.00 54.67 369 PHE A CA 1
ATOM 1547 C C . PHE A 1 369 ? 26.121 28.887 157.219 1.00 55.73 369 PHE A C 1
ATOM 1548 O O . PHE A 1 369 ? 24.903 28.734 157.356 1.00 58.03 369 PHE A O 1
ATOM 1556 N N . GLN A 1 370 ? 26.736 30.058 157.330 1.00 53.55 370 GLN A N 1
ATOM 1557 C CA . GLN A 1 370 ? 26.063 31.294 157.670 1.00 52.42 370 GLN A CA 1
ATOM 1558 C C . GLN A 1 370 ? 26.695 32.422 156.867 1.00 54.42 370 GLN A C 1
ATOM 1559 O O . GLN A 1 370 ? 27.843 32.329 156.432 1.00 56.24 370 GLN A O 1
ATOM 1565 N N . ASP A 1 371 ? 25.928 33.490 156.675 1.00 56.27 371 ASP A N 1
ATOM 1566 C CA . ASP A 1 371 ? 26.304 34.646 155.857 1.00 57.35 371 ASP A CA 1
ATOM 1567 C C . ASP A 1 371 ? 26.429 35.810 156.837 1.00 60.92 371 ASP A C 1
ATOM 1568 O O . ASP A 1 371 ? 25.436 36.475 157.163 1.00 58.66 371 ASP A O 1
ATOM 1573 N N . ASN A 1 372 ? 27.668 36.031 157.310 1.00 61.12 372 ASN A N 1
ATOM 1574 C CA . ASN A 1 372 ? 27.975 36.970 158.385 1.00 51.61 372 ASN A CA 1
ATOM 1575 C C . ASN A 1 372 ? 27.005 36.813 159.537 1.00 52.69 372 ASN A C 1
ATOM 1576 O O . ASN A 1 372 ? 26.419 37.778 160.031 1.00 57.72 372 ASN A O 1
ATOM 1581 N N . GLY A 1 373 ? 26.829 35.570 159.964 1.00 56.31 373 GLY A N 1
ATOM 1582 C CA . GLY A 1 373 ? 25.925 35.317 161.072 1.00 64.61 373 GLY A CA 1
ATOM 1583 C C . GLY A 1 373 ? 24.441 35.488 160.792 1.00 62.55 373 GLY A C 1
ATOM 1584 O O . GLY A 1 373 ? 23.663 35.643 161.740 1.00 62.65 373 GLY A O 1
ATOM 1585 N N . ARG A 1 374 ? 24.030 35.482 159.523 1.00 59.96 374 ARG A N 1
ATOM 1586 C CA . ARG A 1 374 ? 22.627 35.492 159.129 1.00 49.56 374 ARG A CA 1
ATOM 1587 C C . ARG A 1 374 ? 22.275 34.223 158.358 1.00 48.95 374 ARG A C 1
ATOM 1588 O O . ARG A 1 374 ? 23.125 33.624 157.690 1.00 53.98 374 ARG A O 1
ATOM 1596 N N . ALA A 1 375 ? 21.012 33.819 158.438 1.00 49.56 375 ALA A N 1
ATOM 1597 C CA . ALA A 1 375 ? 20.607 32.502 157.951 1.00 46.29 375 ALA A CA 1
ATOM 1598 C C . ALA A 1 375 ? 20.776 32.342 156.441 1.00 49.67 375 ALA A C 1
ATOM 1599 O O . ALA A 1 375 ? 20.579 33.275 155.650 1.00 48.76 375 ALA A O 1
ATOM 1601 N N . LEU A 1 376 ? 21.108 31.119 156.047 1.00 46.32 376 LEU A N 1
ATOM 1602 C CA . LEU A 1 376 ? 21.092 30.690 154.662 1.00 48.98 376 LEU A CA 1
ATOM 1603 C C . LEU A 1 376 ? 20.078 29.561 154.529 1.00 51.11 376 LEU A C 1
ATOM 1604 O O . LEU A 1 376 ? 19.739 28.899 155.511 1.00 52.83 376 LEU A O 1
ATOM 1609 N N . LEU A 1 377 ? 19.608 29.332 153.301 1.00 49.20 377 LEU A N 1
ATOM 1610 C CA . LEU A 1 377 ? 18.681 28.239 153.054 1.00 47.52 377 LEU A CA 1
ATOM 1611 C C . LEU A 1 377 ? 19.319 26.883 153.365 1.00 48.64 377 LEU A C 1
ATOM 1612 O O . LEU A 1 377 ? 20.505 26.679 153.142 1.00 53.88 377 LEU A O 1
ATOM 1617 N N . PRO A 1 378 ? 18.544 25.921 153.837 1.00 49.04 378 PRO A N 1
ATOM 1618 C CA . PRO A 1 378 ? 19.070 24.572 153.982 1.00 47.52 378 PRO A CA 1
ATOM 1619 C C . PRO A 1 378 ? 19.489 24.020 152.648 1.00 46.79 378 PRO A C 1
ATOM 1620 O O . PRO A 1 378 ? 19.128 24.547 151.597 1.00 50.12 378 PRO A O 1
ATOM 1624 N N . PHE A 1 379 ? 20.226 22.909 152.704 1.00 47.16 379 PHE A N 1
ATOM 1625 C CA . PHE A 1 379 ? 20.647 22.191 151.509 1.00 46.22 379 PHE A CA 1
ATOM 1626 C C . PHE A 1 379 ? 19.650 21.113 151.120 1.00 47.43 379 PHE A C 1
ATOM 1627 O O . PHE A 1 379 ? 19.066 20.428 151.970 1.00 48.35 379 PHE A O 1
ATOM 1635 N N . ASP A 1 380 ? 19.498 20.941 149.824 1.00 46.60 380 ASP A N 1
ATOM 1636 C CA . ASP A 1 380 ? 18.728 19.844 149.270 1.00 47.15 380 ASP A CA 1
ATOM 1637 C C . ASP A 1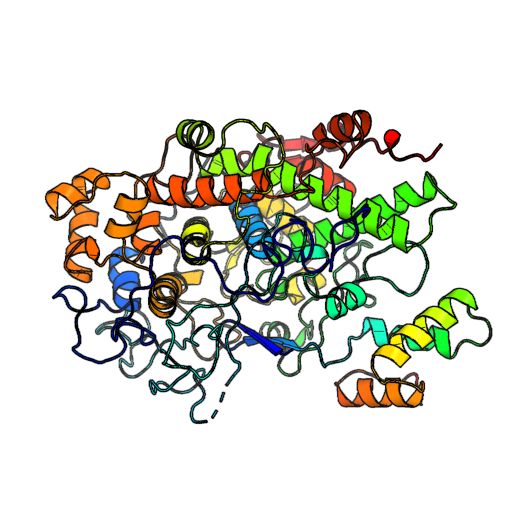 380 ? 19.620 18.621 149.051 1.00 49.94 380 ASP A C 1
ATOM 1638 O O . ASP A 1 380 ? 20.859 18.690 149.084 1.00 54.50 380 ASP A O 1
ATOM 1643 N N . ASN A 1 381 ? 18.975 17.481 148.832 1.00 48.82 381 ASN A N 1
ATOM 1644 C CA . ASN A 1 381 ? 19.676 16.214 148.696 1.00 52.40 381 ASN A CA 1
ATOM 1645 C C . ASN A 1 381 ? 19.279 15.643 147.342 1.00 54.96 381 ASN A C 1
ATOM 1646 O O . ASN A 1 381 ? 18.199 15.075 147.184 1.00 57.08 381 ASN A O 1
ATOM 1651 N N . LEU A 1 382 ? 20.170 15.811 146.368 1.00 58.15 382 LEU A N 1
ATOM 1652 C CA . LEU A 1 382 ? 19.995 15.316 145.015 1.00 56.74 382 LEU A CA 1
ATOM 1653 C C . LEU A 1 382 ? 21.093 14.310 144.723 1.00 58.94 382 LEU A C 1
ATOM 1654 O O . LEU A 1 382 ? 22.224 14.476 145.171 1.00 59.56 382 LEU A O 1
ATOM 1659 N N . HIS A 1 383 ? 20.756 13.261 143.980 1.00 64.02 383 HIS A N 1
ATOM 1660 C CA . HIS A 1 383 ? 21.738 12.230 143.669 1.00 63.30 383 HIS A CA 1
ATOM 1661 C C . HIS A 1 383 ? 22.747 12.701 142.623 1.00 67.58 383 HIS A C 1
ATOM 1662 O O . HIS A 1 383 ? 23.931 12.362 142.705 1.00 65.72 383 HIS A O 1
ATOM 1669 N N . ASP A 1 384 ? 22.294 13.457 141.621 1.00 66.32 384 ASP A N 1
ATOM 1670 C CA . ASP A 1 384 ? 23.182 14.006 140.605 1.00 61.33 384 ASP A CA 1
ATOM 1671 C C . ASP A 1 384 ? 23.127 15.528 140.633 1.00 60.79 384 ASP A C 1
ATOM 1672 O O . ASP A 1 384 ? 22.883 16.192 139.617 1.00 59.26 384 ASP A O 1
ATOM 1677 N N . ASP A 1 385 ? 23.456 16.068 141.799 1.00 58.72 385 ASP A N 1
ATOM 1678 C CA . ASP A 1 385 ? 23.191 17.458 142.126 1.00 56.70 385 ASP A CA 1
ATOM 1679 C C . ASP A 1 385 ? 23.862 18.388 141.119 1.00 56.45 385 ASP A C 1
ATOM 1680 O O . ASP A 1 385 ? 25.069 18.274 140.889 1.00 58.43 385 ASP A O 1
ATOM 1685 N N . PRO A 1 386 ? 23.133 19.320 140.516 1.00 55.79 386 PRO A N 1
ATOM 1686 C CA . PRO A 1 386 ? 23.750 20.157 139.482 1.00 51.74 386 PRO A CA 1
ATOM 1687 C C . PRO A 1 386 ? 24.611 21.282 140.024 1.00 52.82 386 PRO A C 1
ATOM 1688 O O . PRO A 1 386 ? 25.544 21.712 139.349 1.00 58.48 386 PRO A O 1
ATOM 1692 N N . CYS A 1 387 ? 24.334 21.770 141.226 1.00 52.13 387 CYS A N 1
ATOM 1693 C CA . CYS A 1 387 ? 25.131 22.850 141.796 1.00 54.52 387 CYS A CA 1
ATOM 1694 C C . CYS A 1 387 ? 26.554 22.424 142.093 1.00 55.89 387 CYS A C 1
ATOM 1695 O O . CYS A 1 387 ? 27.424 23.283 142.311 1.00 55.56 387 CYS A O 1
ATOM 1698 N N . LEU A 1 388 ? 26.773 21.118 142.188 1.00 57.00 388 LEU A N 1
ATOM 1699 C CA . LEU A 1 388 ? 28.090 20.579 142.452 1.00 56.83 388 LEU A CA 1
ATOM 1700 C C . LEU A 1 388 ? 28.912 20.591 141.186 1.00 55.64 388 LEU A C 1
ATOM 1701 O O . LEU A 1 388 ? 30.092 20.936 141.217 1.00 58.42 388 LEU A O 1
ATOM 1706 N N . LEU A 1 389 ? 28.291 20.261 140.058 1.00 54.62 389 LEU A N 1
ATOM 1707 C CA . LEU A 1 389 ? 29.019 20.303 138.799 1.00 56.23 389 LEU A CA 1
ATOM 1708 C C . LEU A 1 389 ? 29.561 21.693 138.496 1.00 56.38 389 LEU A C 1
ATOM 1709 O O . LEU A 1 389 ? 30.571 21.805 137.800 1.00 64.73 389 LEU A O 1
ATOM 1714 N N . THR A 1 390 ? 28.939 22.769 139.006 1.00 54.20 390 THR A N 1
ATOM 1715 C CA . THR A 1 390 ? 29.410 24.097 138.603 1.00 58.57 390 THR A CA 1
ATOM 1716 C C . THR A 1 390 ? 30.747 24.431 139.228 1.00 58.92 390 THR A C 1
ATOM 1717 O O . THR A 1 390 ? 31.469 25.283 138.699 1.00 61.35 390 THR A O 1
ATOM 1721 N N . ASN A 1 391 ? 31.079 23.761 140.325 1.00 55.63 391 ASN A N 1
ATOM 1722 C CA . ASN A 1 391 ? 32.361 23.910 141.008 1.00 59.54 391 ASN A CA 1
ATOM 1723 C C . ASN A 1 391 ? 32.593 22.634 141.775 1.00 62.23 391 ASN A C 1
ATOM 1724 O O . ASN A 1 391 ? 32.237 22.528 142.940 1.00 65.34 391 ASN A O 1
ATOM 1729 N N . ARG A 1 392 ? 33.219 21.671 141.122 1.00 65.33 392 ARG A N 1
ATOM 1730 C CA . ARG A 1 392 ? 33.401 20.364 141.730 1.00 67.70 392 ARG A CA 1
ATOM 1731 C C . ARG A 1 392 ? 34.247 20.414 143.015 1.00 71.41 392 ARG A C 1
ATOM 1732 O O . ARG A 1 392 ? 33.981 19.648 143.948 1.00 74.52 392 ARG A O 1
ATOM 1740 N N . SER A 1 393 ? 35.245 21.311 143.129 1.00 65.30 393 SER A N 1
ATOM 1741 C CA . SER A 1 393 ? 36.012 21.262 144.381 1.00 68.21 393 SER A CA 1
ATOM 1742 C C . SER A 1 393 ? 35.370 22.046 145.532 1.00 67.17 393 SER A C 1
ATOM 1743 O O . SER A 1 393 ? 35.762 21.842 146.687 1.00 68.60 393 SER A O 1
ATOM 1746 N N . ALA A 1 394 ? 34.382 22.909 145.284 1.00 66.00 394 ALA A N 1
ATOM 1747 C CA . ALA A 1 394 ? 33.767 23.596 146.419 1.00 64.18 394 ALA A CA 1
ATOM 1748 C C . ALA A 1 394 ? 32.709 22.743 147.118 1.00 56.76 394 ALA A C 1
ATOM 1749 O O . ALA A 1 394 ? 32.339 23.044 148.258 1.00 52.69 394 ALA A O 1
ATOM 1751 N N . ARG A 1 395 ? 32.208 21.705 146.459 1.00 54.94 395 ARG A N 1
ATOM 1752 C CA . ARG A 1 395 ? 31.230 20.774 147.044 1.00 62.68 395 ARG A CA 1
ATOM 1753 C C . ARG A 1 395 ? 30.091 21.468 147.842 1.00 61.59 395 ARG A C 1
ATOM 1754 O O . ARG A 1 395 ? 29.754 21.079 148.964 1.00 62.99 395 ARG A O 1
ATOM 1762 N N . ILE A 1 396 ? 29.473 22.488 147.251 1.00 54.77 396 ILE A N 1
ATOM 1763 C CA . ILE A 1 396 ? 28.282 23.124 147.817 1.00 51.49 396 ILE A CA 1
ATOM 1764 C C . ILE A 1 396 ? 27.082 22.623 147.042 1.00 51.02 396 ILE A C 1
ATOM 1765 O O . ILE A 1 396 ? 27.000 22.856 145.824 1.00 51.90 396 ILE A O 1
ATOM 1770 N N . PRO A 1 397 ? 26.142 21.927 147.666 1.00 52.13 397 PRO A N 1
ATOM 1771 C CA . PRO A 1 397 ? 24.972 21.432 146.943 1.00 54.43 397 PRO A CA 1
ATOM 1772 C C . PRO A 1 397 ? 23.947 22.549 146.747 1.00 50.96 397 PRO A C 1
ATOM 1773 O O . PRO A 1 397 ? 24.133 23.692 147.184 1.00 47.45 397 PRO A O 1
ATOM 1777 N N . CYS A 1 398 ? 22.880 22.210 146.024 1.00 50.78 398 CYS A N 1
ATOM 1778 C CA . CYS A 1 398 ? 21.787 23.145 145.798 1.00 49.39 398 CYS A CA 1
ATOM 1779 C C . CYS A 1 398 ? 21.009 23.383 147.091 1.00 49.08 398 CYS A C 1
ATOM 1780 O O . CYS A 1 398 ? 20.928 22.515 147.959 1.00 47.10 398 CYS A O 1
ATOM 1783 N N . PHE A 1 399 ? 20.408 24.568 147.189 1.00 48.06 399 PHE A N 1
ATOM 1784 C CA . PHE A 1 399 ? 19.568 24.958 148.304 1.00 49.73 399 PHE A CA 1
ATOM 1785 C C . PHE A 1 399 ? 18.155 24.365 148.184 1.00 48.36 399 PHE A C 1
ATOM 1786 O O . PHE A 1 399 ? 17.748 23.806 147.165 1.00 46.98 399 PHE A O 1
ATOM 1794 N N . LEU A 1 400 ? 17.405 24.495 149.268 1.00 49.78 400 LEU A N 1
ATOM 1795 C CA . LEU A 1 400 ? 16.054 23.957 149.387 1.00 50.71 400 LEU A CA 1
ATOM 1796 C C . LEU A 1 400 ? 15.126 25.104 149.743 1.00 46.89 400 LEU A C 1
ATOM 1797 O O . LEU A 1 400 ? 15.260 25.699 150.818 1.00 49.97 400 LEU A O 1
ATOM 1802 N N . ALA A 1 401 ? 14.183 25.404 148.861 1.00 46.35 401 ALA A N 1
ATOM 1803 C CA . ALA A 1 401 ? 13.139 26.380 149.192 1.00 49.12 401 ALA A CA 1
ATOM 1804 C C . ALA A 1 401 ? 11.731 25.899 148.822 1.00 45.95 401 ALA A C 1
ATOM 1805 O O . ALA A 1 401 ? 11.529 24.741 148.448 1.00 45.25 401 ALA A O 1
ATOM 1807 N N . GLY A 1 402 ? 10.750 26.794 148.936 1.00 45.20 402 GLY A N 1
ATOM 1808 C CA . GLY A 1 402 ? 9.387 26.438 148.593 1.00 42.47 402 GLY A CA 1
ATOM 1809 C C . GLY A 1 402 ? 9.240 26.001 147.156 1.00 45.75 402 GLY A C 1
ATOM 1810 O O . GLY A 1 402 ? 8.481 25.077 146.853 1.00 45.44 402 GLY A O 1
ATOM 1811 N N . ASP A 1 403 ? 9.965 26.653 146.255 1.00 48.55 403 ASP A N 1
ATOM 1812 C CA . ASP A 1 403 ? 10.014 26.267 144.851 1.00 47.26 403 ASP A CA 1
ATOM 1813 C C . ASP A 1 403 ? 11.340 25.582 144.576 1.00 47.04 403 ASP A C 1
ATOM 1814 O O . ASP A 1 403 ? 12.368 25.971 145.122 1.00 50.94 403 ASP A O 1
ATOM 1819 N N . THR A 1 404 ? 11.316 24.586 143.700 1.00 48.47 404 THR A N 1
ATOM 1820 C CA . THR A 1 404 ? 12.480 23.751 143.440 1.00 47.45 404 THR A CA 1
ATOM 1821 C C . THR A 1 404 ? 13.558 24.416 142.598 1.00 48.78 404 THR A C 1
ATOM 1822 O O . THR A 1 404 ? 14.585 23.776 142.395 1.00 51.57 404 THR A O 1
ATOM 1826 N N . ARG A 1 405 ? 13.352 25.623 142.069 1.00 47.40 405 ARG A N 1
ATOM 1827 C CA . ARG A 1 405 ? 14.294 26.274 141.162 1.00 42.20 405 ARG A CA 1
ATOM 1828 C C . ARG A 1 405 ? 15.166 27.304 141.867 1.00 40.99 405 ARG A C 1
ATOM 1829 O O . ARG A 1 405 ? 15.855 28.081 141.199 1.00 40.55 405 ARG A O 1
ATOM 1837 N N . SER A 1 406 ? 15.194 27.298 143.197 1.00 40.85 406 SER A N 1
ATOM 1838 C CA . SER A 1 406 ? 15.749 28.426 143.933 1.00 45.21 406 SER A CA 1
ATOM 1839 C C . SER A 1 406 ? 17.261 28.598 143.744 1.00 44.88 406 SER A C 1
ATOM 1840 O O . SER A 1 406 ? 17.789 29.685 144.014 1.00 50.05 406 SER A O 1
ATOM 1843 N N . SER A 1 407 ? 17.982 27.561 143.333 1.00 42.67 407 SER A N 1
ATOM 1844 C CA . SER A 1 407 ? 19.427 27.678 143.102 1.00 48.27 407 SER A CA 1
ATOM 1845 C C . SER A 1 407 ? 19.784 27.993 141.659 1.00 50.22 407 SER A C 1
ATOM 1846 O O . SER A 1 407 ? 20.963 28.165 141.349 1.00 54.66 407 SER A O 1
ATOM 1849 N N . GLU A 1 408 ? 18.793 28.082 140.781 1.00 48.25 408 GLU A N 1
ATOM 1850 C CA . GLU A 1 408 ? 19.027 28.237 139.357 1.00 51.84 408 GLU A CA 1
ATOM 1851 C C . GLU A 1 408 ? 19.954 29.407 139.045 1.00 53.47 408 GLU A C 1
ATOM 1852 O O . GLU A 1 408 ? 20.694 29.368 138.043 1.00 54.11 408 GLU A O 1
ATOM 1858 N N . MET A 1 409 ? 19.874 30.435 139.843 1.00 50.47 409 MET A N 1
ATOM 1859 C CA . MET A 1 409 ? 20.826 31.552 139.779 1.00 51.97 409 MET A CA 1
ATOM 1860 C C . MET A 1 409 ? 21.025 32.217 141.142 1.00 53.26 409 MET A C 1
ATOM 1861 O O . MET A 1 409 ? 20.157 32.223 141.903 1.00 47.86 409 MET A O 1
ATOM 1866 N N . PRO A 1 410 ? 22.173 32.742 141.450 1.00 53.63 410 PRO A N 1
ATOM 1867 C CA . PRO A 1 410 ? 22.343 33.276 142.800 1.00 48.47 410 PRO A CA 1
ATOM 1868 C C . PRO A 1 410 ? 21.528 34.508 143.102 1.00 51.29 410 PRO A C 1
ATOM 1869 O O . PRO A 1 410 ? 21.344 34.825 144.293 1.00 49.75 410 PRO A O 1
ATOM 1873 N N . GLU A 1 411 ? 21.070 35.242 142.089 1.00 50.65 411 GLU A N 1
ATOM 1874 C CA . GLU A 1 411 ? 20.202 36.390 142.358 1.00 53.18 411 GLU A CA 1
ATOM 1875 C C . GLU A 1 411 ? 18.842 35.926 142.873 1.00 52.03 411 GLU A C 1
ATOM 1876 O O . GLU A 1 411 ? 18.238 36.554 143.752 1.00 54.92 411 GLU A O 1
ATOM 1882 N N . LEU A 1 412 ? 18.359 34.824 142.316 1.00 49.80 412 LEU A N 1
ATOM 1883 C CA . LEU A 1 412 ? 17.126 34.197 142.740 1.00 48.95 412 LEU A CA 1
ATOM 1884 C C . LEU A 1 412 ? 17.286 33.608 144.122 1.00 49.45 412 LEU A C 1
ATOM 1885 O O . LEU A 1 412 ? 16.457 33.845 145.009 1.00 48.05 412 LEU A O 1
ATOM 1890 N N . THR A 1 413 ? 18.388 32.870 144.328 1.00 51.86 413 THR A N 1
ATOM 1891 C CA . THR A 1 413 ? 18.744 32.349 145.645 1.00 47.27 413 THR A CA 1
ATOM 1892 C C . THR A 1 413 ? 18.703 33.447 146.691 1.00 46.88 413 THR A C 1
ATOM 1893 O O . THR A 1 413 ? 18.218 33.231 147.803 1.00 47.44 413 THR A O 1
ATOM 1897 N N . SER A 1 414 ? 19.202 34.640 146.348 1.00 47.17 414 SER A N 1
ATOM 1898 C CA . SER A 1 414 ? 19.244 35.740 147.313 1.00 51.46 414 SER A CA 1
ATOM 1899 C C . SER A 1 414 ? 17.850 36.206 147.692 1.00 48.80 414 SER A C 1
ATOM 1900 O O . SER A 1 414 ? 17.621 36.605 148.840 1.00 50.50 414 SER A O 1
ATOM 1903 N N . MET A 1 415 ? 16.908 36.158 146.757 1.00 50.43 415 MET A N 1
ATOM 1904 C CA . MET A 1 415 ? 15.544 36.576 147.070 1.00 46.01 415 MET A CA 1
ATOM 1905 C C . MET A 1 415 ? 14.858 35.566 147.982 1.00 43.97 415 MET A C 1
ATOM 1906 O O . MET A 1 415 ? 14.254 35.933 148.992 1.00 47.99 415 MET A O 1
ATOM 1911 N N . HIS A 1 416 ? 14.965 34.283 147.659 1.00 43.27 416 HIS A N 1
ATOM 1912 C CA . HIS A 1 416 ? 14.473 33.253 148.557 1.00 42.20 416 HIS A CA 1
ATOM 1913 C C . HIS A 1 416 ? 15.089 33.358 149.939 1.00 44.17 416 HIS A C 1
ATOM 1914 O O . HIS A 1 416 ? 14.412 33.140 150.951 1.00 43.73 416 HIS A O 1
ATOM 1921 N N . THR A 1 417 ? 16.406 33.604 149.992 1.00 45.32 417 THR A N 1
ATOM 1922 C CA . THR A 1 417 ? 17.104 33.717 151.267 1.00 40.87 417 THR A CA 1
ATOM 1923 C C . THR A 1 417 ? 16.596 34.920 152.033 1.00 42.00 417 THR A C 1
ATOM 1924 O O . THR A 1 417 ? 16.386 34.864 153.248 1.00 45.92 417 THR A O 1
ATOM 1928 N N . LEU A 1 418 ? 16.354 36.009 151.320 1.00 40.49 418 LEU A N 1
ATOM 1929 C CA . LEU A 1 418 ? 15.792 37.204 151.933 1.00 43.00 418 LEU A CA 1
ATOM 1930 C C . LEU A 1 418 ? 14.445 36.936 152.583 1.00 48.95 418 LEU A C 1
ATOM 1931 O O . LEU A 1 418 ? 14.196 37.387 153.709 1.00 54.29 418 LEU A O 1
ATOM 1936 N N . LEU A 1 419 ? 13.534 36.244 151.876 1.00 50.27 419 LEU A N 1
ATOM 1937 C CA . LEU A 1 419 ? 12.182 36.066 152.419 1.00 47.20 419 LEU A CA 1
ATOM 1938 C C . LEU A 1 419 ? 12.160 35.048 153.539 1.00 47.52 419 LEU A C 1
ATOM 1939 O O . LEU A 1 419 ? 11.315 35.129 154.441 1.00 47.73 419 LEU A O 1
ATOM 1944 N N . LEU A 1 420 ? 13.070 34.081 153.497 1.00 46.73 420 LEU A N 1
ATOM 1945 C CA . LEU A 1 420 ? 13.164 33.130 154.594 1.00 47.47 420 LEU A CA 1
ATOM 1946 C C . LEU A 1 420 ? 13.537 33.838 155.892 1.00 50.36 420 LEU A C 1
ATOM 1947 O O . LEU A 1 420 ? 12.943 33.572 156.944 1.00 48.39 420 LEU A O 1
ATOM 1952 N N . ARG A 1 421 ? 14.522 34.747 155.830 1.00 48.43 421 ARG A N 1
ATOM 1953 C CA . ARG A 1 421 ? 14.915 35.533 157.001 1.00 49.82 421 ARG A CA 1
ATOM 1954 C C . ARG A 1 421 ? 13.773 36.378 157.514 1.00 46.07 421 ARG A C 1
ATOM 1955 O O . ARG A 1 421 ? 13.524 36.423 158.724 1.00 50.09 421 ARG A O 1
ATOM 1963 N N . GLU A 1 422 ? 13.109 37.110 156.613 1.00 50.35 422 GLU A N 1
ATOM 1964 C CA . GLU A 1 422 ? 11.951 37.910 157.000 1.00 47.99 422 GLU A CA 1
ATOM 1965 C C . GLU A 1 422 ? 10.884 37.056 157.668 1.00 51.33 422 GLU A C 1
ATOM 1966 O O . GLU A 1 422 ? 10.216 37.507 158.602 1.00 52.13 422 GLU A O 1
ATOM 1972 N N . HIS A 1 423 ? 10.670 35.831 157.196 1.00 46.98 423 HIS A N 1
ATOM 1973 C CA . HIS A 1 423 ? 9.688 35.017 157.893 1.00 48.93 423 HIS A CA 1
ATOM 1974 C C . HIS A 1 423 ? 10.117 34.839 159.334 1.00 49.77 423 HIS A C 1
ATOM 1975 O O . HIS A 1 423 ? 9.362 35.139 160.269 1.00 49.15 423 HIS A O 1
ATOM 1982 N N . ASN A 1 424 ? 11.334 34.328 159.528 1.00 47.16 424 ASN A N 1
ATOM 1983 C CA . ASN A 1 424 ? 11.839 34.086 160.874 1.00 53.09 424 ASN A CA 1
ATOM 1984 C C . ASN A 1 424 ? 11.870 35.373 161.705 1.00 49.58 424 ASN A C 1
ATOM 1985 O O . ASN A 1 424 ? 11.459 35.366 162.862 1.00 51.20 424 ASN A O 1
ATOM 1990 N N . ARG A 1 425 ? 12.256 36.500 161.108 1.00 49.17 425 ARG A N 1
ATOM 1991 C CA . ARG A 1 425 ? 12.218 37.769 161.839 1.00 51.31 425 ARG A CA 1
ATOM 1992 C C . ARG A 1 425 ? 10.821 38.096 162.351 1.00 54.15 425 ARG A C 1
ATOM 1993 O O . ARG A 1 425 ? 10.674 38.600 163.466 1.00 55.98 425 ARG A O 1
ATOM 2001 N N . LEU A 1 426 ? 9.785 37.866 161.533 1.00 54.11 426 LEU A N 1
ATOM 2002 C CA . LEU A 1 426 ? 8.423 38.195 161.946 1.00 52.88 426 LEU A CA 1
ATOM 2003 C C . LEU A 1 426 ? 7.902 37.204 162.971 1.00 51.46 426 LEU A C 1
ATOM 2004 O O . LEU A 1 426 ? 7.218 37.592 163.919 1.00 53.13 426 LEU A O 1
ATOM 2009 N N . ALA A 1 427 ? 8.189 35.918 162.793 1.00 49.44 427 ALA A N 1
ATOM 2010 C CA . ALA A 1 427 ? 7.781 34.962 163.812 1.00 51.47 427 ALA A CA 1
ATOM 2011 C C . ALA A 1 427 ? 8.463 35.270 165.140 1.00 56.24 427 ALA A C 1
ATOM 2012 O O . ALA A 1 427 ? 7.870 35.062 166.202 1.00 51.65 427 ALA A O 1
ATOM 2014 N N . THR A 1 428 ? 9.699 35.785 165.108 1.00 53.54 428 THR A N 1
ATOM 2015 C CA . THR A 1 428 ? 10.374 36.115 166.360 1.00 55.36 428 THR A CA 1
ATOM 2016 C C . THR A 1 428 ? 9.696 37.297 167.055 1.00 55.50 428 THR A C 1
ATOM 2017 O O . THR A 1 428 ? 9.367 37.207 168.240 1.00 58.15 428 THR A O 1
ATOM 2021 N N . GLU A 1 429 ? 9.420 38.392 166.328 1.00 53.55 429 GLU A N 1
ATOM 2022 C CA . GLU A 1 429 ? 8.674 39.499 166.929 1.00 55.91 429 GLU A CA 1
ATOM 2023 C C . GLU A 1 429 ? 7.345 39.027 167.479 1.00 58.20 429 GLU A C 1
ATOM 2024 O O . GLU A 1 429 ? 6.986 39.353 168.611 1.00 64.57 429 GLU A O 1
ATOM 2030 N N . LEU A 1 430 ? 6.596 38.249 166.692 1.00 57.17 430 LEU A N 1
ATOM 2031 C CA . LEU A 1 430 ? 5.245 37.856 167.093 1.00 58.21 430 LEU A CA 1
ATOM 2032 C C . LEU A 1 430 ? 5.229 37.064 168.395 1.00 58.21 430 LEU A C 1
ATOM 2033 O O . LEU A 1 430 ? 4.276 37.178 169.170 1.00 61.80 430 LEU A O 1
ATOM 2038 N N . LYS A 1 431 ? 6.264 36.259 168.652 1.00 58.21 431 LYS A N 1
ATOM 2039 C CA . LYS A 1 431 ? 6.350 35.492 169.898 1.00 62.59 431 LYS A CA 1
ATOM 2040 C C . LYS A 1 431 ? 6.587 36.406 171.095 1.00 64.16 431 LYS A C 1
ATOM 2041 O O . LYS A 1 431 ? 6.035 36.186 172.176 1.00 68.77 431 LYS A O 1
ATOM 2047 N N . SER A 1 432 ? 7.412 37.429 170.914 1.00 62.88 432 SER A N 1
ATOM 2048 C CA . SER A 1 432 ? 7.607 38.454 171.935 1.00 64.97 432 SER A CA 1
ATOM 2049 C C . SER A 1 432 ? 6.307 39.177 172.273 1.00 69.50 432 SER A C 1
ATOM 2050 O O . SER A 1 432 ? 6.095 39.564 173.429 1.00 75.50 432 SER A O 1
ATOM 2053 N N . LEU A 1 433 ? 5.436 39.368 171.279 1.00 65.85 433 LEU A N 1
ATOM 2054 C CA . LEU A 1 433 ? 4.155 40.043 171.461 1.00 63.33 433 LEU A CA 1
ATOM 2055 C C . LEU A 1 433 ? 3.075 39.118 171.982 1.00 67.40 433 LEU A C 1
ATOM 2056 O O . LEU A 1 433 ? 2.084 39.582 172.557 1.00 73.39 433 LEU A O 1
ATOM 2061 N N . ASN A 1 434 ? 3.196 37.827 171.727 1.00 64.18 434 ASN A N 1
ATOM 2062 C CA . ASN A 1 434 ? 2.145 36.873 172.064 1.00 63.88 434 ASN A CA 1
ATOM 2063 C C . ASN A 1 434 ? 2.830 35.646 172.614 1.00 65.51 434 ASN A C 1
ATOM 2064 O O . ASN A 1 434 ? 2.857 34.592 171.973 1.00 64.97 434 ASN A O 1
ATOM 2069 N N . PRO A 1 435 ? 3.399 35.748 173.819 1.00 69.07 435 PRO A N 1
ATOM 2070 C CA . PRO A 1 435 ? 4.247 34.655 174.328 1.00 68.20 435 PRO A CA 1
ATOM 2071 C C . PRO A 1 435 ? 3.531 33.323 174.467 1.00 64.87 435 PRO A C 1
ATOM 2072 O O . PRO A 1 435 ? 4.207 32.285 174.450 1.00 67.32 435 PRO A O 1
ATOM 2076 N N . ARG A 1 436 ? 2.197 33.314 174.571 1.00 63.33 436 ARG A N 1
ATOM 2077 C CA . ARG A 1 436 ? 1.431 32.068 174.688 1.00 68.90 436 ARG A CA 1
ATOM 2078 C C . ARG A 1 436 ? 1.243 31.320 173.363 1.00 66.97 436 ARG A C 1
ATOM 2079 O O . ARG A 1 436 ? 0.912 30.128 173.392 1.00 68.78 436 ARG A O 1
ATOM 2087 N N . TRP A 1 437 ? 1.452 31.983 172.219 1.00 63.63 437 TRP A N 1
ATOM 2088 C CA . TRP A 1 437 ? 1.186 31.389 170.916 1.00 62.03 437 TRP A CA 1
ATOM 2089 C C . TRP A 1 437 ? 2.079 30.179 170.667 1.00 63.40 437 TRP A C 1
ATOM 2090 O O . TRP A 1 437 ? 3.286 30.215 170.922 1.00 65.55 437 TRP A O 1
ATOM 2101 N N . ASP A 1 438 ? 1.482 29.109 170.139 1.00 57.37 438 ASP A N 1
ATOM 2102 C CA . ASP A 1 438 ? 2.247 27.918 169.821 1.00 58.64 438 ASP A CA 1
ATOM 2103 C C . ASP A 1 438 ? 2.901 28.049 168.437 1.00 60.52 438 ASP A C 1
ATOM 2104 O O . ASP A 1 438 ? 2.669 29.006 167.690 1.00 55.63 438 ASP A O 1
ATOM 2109 N N . GLY A 1 439 ? 3.761 27.080 168.114 1.00 57.85 439 GLY A N 1
ATOM 2110 C CA . GLY A 1 439 ? 4.529 27.181 166.887 1.00 58.92 439 GLY A CA 1
ATOM 2111 C C . GLY A 1 439 ? 3.643 27.333 165.663 1.00 55.87 439 GLY A C 1
ATOM 2112 O O . GLY A 1 439 ? 3.859 28.213 164.835 1.00 54.30 439 GLY A O 1
ATOM 2113 N N . GLU A 1 440 ? 2.621 26.488 165.550 1.00 54.83 440 GLU A N 1
ATOM 2114 C CA . GLU A 1 440 ? 1.706 26.552 164.417 1.00 54.99 440 GLU A CA 1
ATOM 2115 C C . GLU A 1 440 ? 1.154 27.955 164.208 1.00 53.00 440 GLU A C 1
ATOM 2116 O O . GLU A 1 440 ? 1.244 28.508 163.110 1.00 56.67 440 GLU A O 1
ATOM 2122 N N . ARG A 1 441 ? 0.531 28.529 165.237 1.00 55.32 441 ARG A N 1
ATOM 2123 C CA . ARG A 1 441 ? -0.032 29.877 165.123 1.00 53.86 441 ARG A CA 1
ATOM 2124 C C . ARG A 1 441 ? 1.006 30.883 164.633 1.00 57.83 441 ARG A C 1
ATOM 2125 O O . ARG A 1 441 ? 0.713 31.736 163.781 1.00 55.99 441 ARG A O 1
ATOM 2133 N N . LEU A 1 442 ? 2.230 30.790 165.172 1.00 58.98 442 LEU A N 1
ATOM 2134 C CA . LEU A 1 442 ? 3.317 31.691 164.804 1.00 54.16 442 LEU A CA 1
ATOM 2135 C C . LEU A 1 442 ? 3.728 31.515 163.340 1.00 53.29 442 LEU A C 1
ATOM 2136 O O . LEU A 1 442 ? 3.883 32.494 162.603 1.00 51.09 442 LEU A O 1
ATOM 2141 N N . TYR A 1 443 ? 3.922 30.267 162.911 1.00 50.78 443 TYR A N 1
ATOM 2142 C CA . TYR A 1 443 ? 4.192 29.981 161.508 1.00 50.55 443 TYR A CA 1
ATOM 2143 C C . TYR A 1 443 ? 3.102 30.541 160.593 1.00 49.17 443 TYR A C 1
ATOM 2144 O O . TYR A 1 443 ? 3.403 31.190 159.588 1.00 47.26 443 TYR A O 1
ATOM 2153 N N . GLN A 1 444 ? 1.831 30.322 160.939 1.00 47.76 444 GLN A N 1
ATOM 2154 C CA . GLN A 1 444 ? 0.737 30.713 160.055 1.00 45.88 444 GLN A CA 1
ATOM 2155 C C . GLN A 1 444 ? 0.586 32.221 160.007 1.00 47.45 444 GLN A C 1
ATOM 2156 O O . GLN A 1 444 ? 0.283 32.788 158.954 1.00 45.72 444 GLN A O 1
ATOM 2162 N N . GLU A 1 445 ? 0.783 32.890 161.135 1.00 49.16 445 GLU A N 1
ATOM 2163 C CA . GLU A 1 445 ? 0.677 34.345 161.139 1.00 47.24 445 GLU A CA 1
ATOM 2164 C C . GLU A 1 445 ? 1.830 34.994 160.373 1.00 50.48 445 GLU A C 1
ATOM 2165 O O . GLU A 1 445 ? 1.624 35.954 159.615 1.00 50.99 445 GLU A O 1
ATOM 2171 N N . ALA A 1 446 ? 3.050 34.489 160.549 1.00 47.98 446 ALA A N 1
ATOM 2172 C CA . ALA A 1 446 ? 4.171 35.029 159.793 1.00 46.62 446 ALA A CA 1
ATOM 2173 C C . ALA A 1 446 ? 3.993 34.746 158.307 1.00 46.26 446 ALA A C 1
ATOM 2174 O O . ALA A 1 446 ? 4.146 35.640 157.473 1.00 46.56 446 ALA A O 1
ATOM 2176 N N . ARG A 1 447 ? 3.680 33.494 157.967 1.00 45.28 447 ARG A N 1
ATOM 2177 C CA . ARG A 1 447 ? 3.376 33.109 156.594 1.00 44.84 447 ARG A CA 1
ATOM 2178 C C . ARG A 1 447 ? 2.302 33.985 155.976 1.00 46.83 447 ARG A C 1
ATOM 2179 O O . ARG A 1 447 ? 2.310 34.241 154.764 1.00 46.48 447 ARG A O 1
ATOM 2187 N N . LYS A 1 448 ? 1.375 34.450 156.784 1.00 39.93 448 LYS A N 1
ATOM 2188 C CA . LYS A 1 448 ? 0.289 35.255 156.262 1.00 47.44 448 LYS A CA 1
ATOM 2189 C C . LYS A 1 448 ? 0.735 36.690 155.995 1.00 50.03 448 LYS A C 1
ATOM 2190 O O . LYS A 1 448 ? 0.227 37.337 155.072 1.00 47.98 448 LYS A O 1
ATOM 2196 N N . ILE A 1 449 ? 1.699 37.195 156.765 1.00 47.75 449 ILE A N 1
ATOM 2197 C CA . ILE A 1 449 ? 2.234 38.527 156.499 1.00 44.76 449 ILE A CA 1
ATOM 2198 C C . ILE A 1 449 ? 3.123 38.501 155.255 1.00 45.69 449 ILE A C 1
ATOM 2199 O O . ILE A 1 449 ? 2.994 39.350 154.363 1.00 47.86 449 ILE A O 1
ATOM 2204 N N . VAL A 1 450 ? 4.058 37.541 155.195 1.00 41.97 450 VAL A N 1
ATOM 2205 C CA . VAL A 1 450 ? 4.913 37.355 154.019 1.00 45.42 450 VAL A CA 1
ATOM 2206 C C . VAL A 1 450 ? 4.072 37.298 152.742 1.00 45.87 450 VAL A C 1
ATOM 2207 O O . VAL A 1 450 ? 4.378 37.962 151.744 1.00 49.59 450 VAL A O 1
ATOM 2211 N N . GLY A 1 451 ? 2.997 36.506 152.763 1.00 45.88 451 GLY A N 1
ATOM 2212 C CA . GLY A 1 451 ? 2.080 36.458 151.629 1.00 45.71 451 GLY A CA 1
ATOM 2213 C C . GLY A 1 451 ? 1.519 37.819 151.267 1.00 44.37 451 GLY A C 1
ATOM 2214 O O . GLY A 1 451 ? 1.457 38.184 150.095 1.00 43.94 451 GLY A O 1
ATOM 2215 N N . ALA A 1 452 ? 1.076 38.579 152.262 1.00 46.44 452 ALA A N 1
ATOM 2216 C CA . ALA A 1 452 ? 0.552 39.910 151.976 1.00 44.37 452 ALA A CA 1
ATOM 2217 C C . ALA A 1 452 ? 1.626 40.821 151.425 1.00 47.86 452 ALA A C 1
ATOM 2218 O O . ALA A 1 452 ? 1.326 41.696 150.605 1.00 48.45 452 ALA A O 1
ATOM 2220 N N . MET A 1 453 ? 2.875 40.645 151.869 1.00 45.22 453 MET A N 1
ATOM 2221 C CA . MET A 1 453 ? 3.951 41.488 151.359 1.00 46.03 453 MET A CA 1
ATOM 2222 C C . MET A 1 453 ? 4.246 41.191 149.897 1.00 43.89 453 MET A C 1
ATOM 2223 O O . MET A 1 453 ? 4.546 42.108 149.130 1.00 48.11 453 MET A O 1
ATOM 2228 N N . VAL A 1 454 ? 4.205 39.919 149.491 1.00 41.21 454 VAL A N 1
ATOM 2229 C CA . VAL A 1 454 ? 4.414 39.597 148.078 1.00 42.73 454 VAL A CA 1
ATOM 2230 C C . VAL A 1 454 ? 3.282 40.175 147.237 1.00 43.40 454 VAL A C 1
ATOM 2231 O O . VAL A 1 454 ? 3.505 40.680 146.132 1.00 44.88 454 VAL A O 1
ATOM 2235 N N . GLN A 1 455 ? 2.056 40.149 147.766 1.00 40.68 455 GLN A N 1
ATOM 2236 C CA . GLN A 1 455 ? 0.914 40.725 147.059 1.00 45.36 455 GLN A CA 1
ATOM 2237 C C . GLN A 1 455 ? 1.057 42.235 146.904 1.00 45.66 455 GLN A C 1
ATOM 2238 O O . GLN A 1 455 ? 0.795 42.772 145.827 1.00 46.63 455 GLN A O 1
ATOM 2244 N N . ILE A 1 456 ? 1.522 42.928 147.942 1.00 45.98 456 ILE A N 1
ATOM 2245 C CA . ILE A 1 456 ? 1.582 44.389 147.909 1.00 47.63 456 ILE A CA 1
ATOM 2246 C C . ILE A 1 456 ? 2.692 44.864 146.972 1.00 44.60 456 ILE A C 1
ATOM 2247 O O . ILE A 1 456 ? 2.484 45.731 146.117 1.00 48.06 456 ILE A O 1
ATOM 2252 N N . ILE A 1 457 ? 3.894 44.332 147.147 1.00 43.29 457 ILE A N 1
ATOM 2253 C CA . ILE A 1 457 ? 5.015 44.695 146.281 1.00 46.62 457 ILE A CA 1
ATOM 2254 C C . ILE A 1 457 ? 4.658 44.411 144.821 1.00 45.31 457 ILE A C 1
ATOM 2255 O O . ILE A 1 457 ? 4.927 45.224 143.928 1.00 44.20 457 ILE A O 1
ATOM 2260 N N . THR A 1 458 ? 4.004 43.271 144.569 1.00 44.17 458 THR A N 1
ATOM 2261 C CA . THR A 1 458 ? 3.643 42.893 143.206 1.00 48.34 458 THR A CA 1
ATOM 2262 C C . THR A 1 458 ? 2.646 43.875 142.598 1.00 49.08 458 THR A C 1
ATOM 2263 O O . THR A 1 458 ? 2.874 44.401 141.501 1.00 46.45 458 THR A O 1
ATOM 2267 N N . TYR A 1 459 ? 1.520 44.119 143.288 1.00 44.37 459 TYR A N 1
ATOM 2268 C CA . TYR A 1 459 ? 0.455 44.929 142.706 1.00 45.23 459 TYR A CA 1
ATOM 2269 C C . TYR A 1 459 ? 0.617 46.415 142.935 1.00 51.43 459 TYR A C 1
ATOM 2270 O O . TYR A 1 459 ? 0.103 47.201 142.135 1.00 58.50 459 TYR A O 1
ATOM 2279 N N . ARG A 1 460 ? 1.282 46.833 144.007 1.00 45.28 460 ARG A N 1
ATOM 2280 C CA . ARG A 1 460 ? 1.497 48.261 144.180 1.00 48.91 460 ARG A CA 1
ATOM 2281 C C . ARG A 1 460 ? 2.734 48.752 143.433 1.00 51.43 460 ARG A C 1
ATOM 2282 O O . ARG A 1 460 ? 2.684 49.823 142.821 1.00 56.17 460 ARG A O 1
ATOM 2290 N N . ASP A 1 461 ? 3.841 47.988 143.445 1.00 50.81 461 ASP A N 1
ATOM 2291 C CA . ASP A 1 461 ? 5.122 48.454 142.917 1.00 47.15 461 ASP A CA 1
ATOM 2292 C C . ASP A 1 461 ? 5.591 47.767 141.631 1.00 49.51 461 ASP A C 1
ATOM 2293 O O . ASP A 1 461 ? 6.295 48.402 140.833 1.00 49.88 461 ASP A O 1
ATOM 2298 N N . TYR A 1 462 ? 5.301 46.478 141.417 1.00 45.96 462 TYR A N 1
ATOM 2299 C CA . TYR A 1 462 ? 5.864 45.796 140.247 1.00 48.08 462 TYR A CA 1
ATOM 2300 C C . TYR A 1 462 ? 4.962 45.879 139.010 1.00 48.70 462 TYR A C 1
ATOM 2301 O O . TYR A 1 462 ? 5.406 46.338 137.955 1.00 45.91 462 TYR A O 1
ATOM 2310 N N . LEU A 1 463 ? 3.704 45.438 139.128 1.00 46.33 463 LEU A N 1
ATOM 2311 C CA . LEU A 1 463 ? 2.817 45.374 137.967 1.00 47.86 463 LEU A CA 1
ATOM 2312 C C . LEU A 1 463 ? 2.622 46.711 137.275 1.00 47.32 463 LEU A C 1
ATOM 2313 O O . LEU A 1 463 ? 2.654 46.730 136.034 1.00 50.51 463 LEU A O 1
ATOM 2318 N N . PRO A 1 464 ? 2.462 47.838 137.970 1.00 48.91 464 PRO A N 1
ATOM 2319 C CA . PRO A 1 464 ? 2.340 49.135 137.265 1.00 51.42 464 PRO A CA 1
ATOM 2320 C C . PRO A 1 464 ? 3.475 49.439 136.296 1.00 50.36 464 PRO A C 1
ATOM 2321 O O . PRO A 1 464 ? 3.243 50.017 135.227 1.00 49.37 464 PRO A O 1
ATOM 2325 N N . LEU A 1 465 ? 4.698 49.073 136.660 1.00 48.28 465 LEU A N 1
ATOM 2326 C CA . LEU A 1 465 ? 5.878 49.285 135.829 1.00 47.02 465 LEU A CA 1
ATOM 2327 C C . LEU A 1 465 ? 6.039 48.229 134.737 1.00 51.21 465 LEU A C 1
ATOM 2328 O O . LEU A 1 465 ? 6.894 48.399 133.850 1.00 51.91 465 LEU A O 1
ATOM 2333 N N . VAL A 1 466 ? 5.277 47.136 134.808 1.00 48.64 466 VAL A N 1
ATOM 2334 C CA . VAL A 1 466 ? 5.193 46.184 133.703 1.00 47.66 466 VAL A CA 1
ATOM 2335 C C . VAL A 1 466 ? 4.199 46.682 132.667 1.00 51.14 466 VAL A C 1
ATOM 2336 O O . VAL A 1 466 ? 4.526 46.831 131.484 1.00 52.58 466 VAL A O 1
ATOM 2340 N N . LEU A 1 467 ? 2.965 46.951 133.116 1.00 48.35 467 LEU A N 1
ATOM 2341 C CA . LEU A 1 467 ? 1.849 47.245 132.223 1.00 52.25 467 LEU A CA 1
ATOM 2342 C C . LEU A 1 467 ? 1.843 48.682 131.743 1.00 55.50 467 LEU A C 1
ATOM 2343 O O . LEU A 1 467 ? 1.300 48.962 130.667 1.00 56.97 467 LEU A O 1
ATOM 2348 N N . GLY A 1 468 ? 2.405 49.603 132.526 1.00 55.87 468 GLY A N 1
ATOM 2349 C CA . GLY A 1 468 ? 2.207 51.013 132.295 1.00 57.46 468 GLY A CA 1
ATOM 2350 C C . GLY A 1 468 ? 0.801 51.424 132.704 1.00 58.33 468 GLY A C 1
ATOM 2351 O O . GLY A 1 468 ? -0.101 50.587 132.842 1.00 59.70 468 GLY A O 1
ATOM 2352 N N . PRO A 1 469 ? 0.588 52.733 132.882 1.00 62.42 469 PRO A N 1
ATOM 2353 C CA . PRO A 1 469 ? -0.690 53.218 133.461 1.00 58.43 469 PRO A CA 1
ATOM 2354 C C . PRO A 1 469 ? -1.959 52.882 132.688 1.00 60.21 469 PRO A C 1
ATOM 2355 O O . PRO A 1 469 ? -2.961 52.496 133.307 1.00 63.32 469 PRO A O 1
ATOM 2359 N N . THR A 1 470 ? -1.982 53.088 131.367 1.00 58.74 470 THR A N 1
ATOM 2360 C CA . THR A 1 470 ? -3.195 52.829 130.587 1.00 61.19 470 THR A CA 1
ATOM 2361 C C . THR A 1 470 ? -3.675 51.399 130.773 1.00 61.86 470 THR A C 1
ATOM 2362 O O . THR A 1 470 ? -4.828 51.150 131.152 1.00 61.80 470 THR A O 1
ATOM 2366 N N . ALA A 1 471 ? -2.811 50.444 130.430 1.00 57.57 471 ALA A N 1
ATOM 2367 C CA . ALA A 1 471 ? -3.139 49.036 130.587 1.00 54.92 471 ALA A CA 1
ATOM 2368 C C . ALA A 1 471 ? -3.471 48.702 132.038 1.00 54.02 471 ALA A C 1
ATOM 2369 O O . ALA A 1 471 ? -4.353 47.885 132.312 1.00 54.10 471 ALA A O 1
ATOM 2371 N N . MET A 1 472 ? -2.746 49.306 132.982 1.00 55.05 472 MET A N 1
ATOM 2372 C CA . MET A 1 472 ? -2.951 49.013 134.395 1.00 56.57 472 MET A CA 1
ATOM 2373 C C . MET A 1 472 ? -4.357 49.405 134.831 1.00 57.56 472 MET A C 1
ATOM 2374 O O . MET A 1 472 ? -5.017 48.667 135.576 1.00 59.96 472 MET A O 1
ATOM 2379 N N . ARG A 1 473 ? -4.858 50.539 134.341 1.00 58.81 473 ARG A N 1
ATOM 2380 C CA . ARG A 1 473 ? -6.230 50.938 134.660 1.00 66.17 473 ARG A CA 1
ATOM 2381 C C . ARG A 1 473 ? -7.260 50.118 133.887 1.00 61.92 473 ARG A C 1
ATOM 2382 O O . ARG A 1 473 ? -8.371 49.887 134.381 1.00 59.68 473 ARG A O 1
ATOM 2390 N N . LYS A 1 474 ? -6.924 49.697 132.671 1.00 61.28 474 LYS A N 1
ATOM 2391 C CA . LYS A 1 474 ? -7.872 48.927 131.869 1.00 57.74 474 LYS A CA 1
ATOM 2392 C C . LYS A 1 474 ? -8.001 47.481 132.348 1.00 57.92 474 LYS A C 1
ATOM 2393 O O . LYS A 1 474 ? -9.117 46.966 132.433 1.00 57.04 474 LYS A O 1
ATOM 2399 N N . TYR A 1 475 ? -6.890 46.803 132.684 1.00 58.31 475 TYR A N 1
ATOM 2400 C CA . TYR A 1 475 ? -6.971 45.388 133.042 1.00 56.28 475 TYR A CA 1
ATOM 2401 C C . TYR A 1 475 ? -6.932 45.131 134.536 1.00 54.42 475 TYR A C 1
ATOM 2402 O O . TYR A 1 475 ? -7.319 44.034 134.951 1.00 54.87 475 TYR A O 1
ATOM 2411 N N . LEU A 1 476 ? -6.488 46.099 135.344 1.00 54.83 476 LEU A N 1
ATOM 2412 C CA . LEU A 1 476 ? -6.443 45.961 136.803 1.00 54.79 476 LEU A CA 1
ATOM 2413 C C . LEU A 1 476 ? -7.201 47.102 137.474 1.00 57.71 476 LEU A C 1
ATOM 2414 O O . LEU A 1 476 ? -6.640 47.888 138.242 1.00 55.65 476 LEU A O 1
ATOM 2419 N N . PRO A 1 477 ? -8.497 47.209 137.220 1.00 56.91 477 PRO A N 1
ATOM 2420 C CA . PRO A 1 477 ? -9.277 48.233 137.907 1.00 56.70 477 PRO A CA 1
ATOM 2421 C C . PRO A 1 477 ? -9.226 47.997 139.404 1.00 57.71 477 PRO A C 1
ATOM 2422 O O . PRO A 1 477 ? -8.785 46.946 139.882 1.00 53.97 477 PRO A O 1
ATOM 2426 N N . THR A 1 478 ? -9.701 48.991 140.154 1.00 57.80 478 THR A N 1
ATOM 2427 C CA . THR A 1 478 ? -9.481 48.984 141.589 1.00 55.61 478 THR A CA 1
ATOM 2428 C C . THR A 1 478 ? -10.318 47.901 142.255 1.00 55.13 478 THR A C 1
ATOM 2429 O O . THR A 1 478 ? -11.452 47.613 141.856 1.00 53.83 478 THR A O 1
ATOM 2433 N N . TYR A 1 479 ? -9.710 47.272 143.256 1.00 55.07 479 TYR A N 1
ATOM 2434 C CA . TYR A 1 479 ? -10.307 46.124 143.913 1.00 52.58 479 TYR A CA 1
ATOM 2435 C C . TYR A 1 479 ? -11.613 46.509 144.594 1.00 54.12 479 TYR A C 1
ATOM 2436 O O . TYR A 1 479 ? -11.669 47.507 145.308 1.00 56.28 479 TYR A O 1
ATOM 2445 N N . ARG A 1 480 ? -12.658 45.707 144.360 1.00 51.84 480 ARG A N 1
ATOM 2446 C CA . ARG A 1 480 ? -13.963 45.859 144.986 1.00 53.36 480 ARG A CA 1
ATOM 2447 C C . ARG A 1 480 ? -14.203 44.821 146.062 1.00 53.93 480 ARG A C 1
ATOM 2448 O O . ARG A 1 480 ? -14.650 45.177 147.151 1.00 61.51 480 ARG A O 1
ATOM 2456 N N . SER A 1 481 ? -13.927 43.544 145.768 1.00 49.82 481 SER A N 1
ATOM 2457 C CA . SER A 1 481 ? -13.989 42.463 146.746 1.00 51.00 481 SER A CA 1
ATOM 2458 C C . SER A 1 481 ? -13.817 41.105 146.103 1.00 49.07 481 SER A C 1
ATOM 2459 O O . SER A 1 481 ? -13.769 40.952 144.879 1.00 50.95 481 SER A O 1
ATOM 2462 N N . TYR A 1 482 ? -13.764 40.114 146.967 1.00 45.63 482 TYR A N 1
ATOM 2463 C CA . TYR A 1 482 ? -13.670 38.741 146.544 1.00 46.59 482 TYR A CA 1
ATOM 2464 C C . TYR A 1 482 ? -14.906 38.355 145.756 1.00 47.69 482 TYR A C 1
ATOM 2465 O O . TYR A 1 482 ? -16.034 38.646 146.151 1.00 49.78 482 TYR A O 1
ATOM 2474 N N . ASN A 1 483 ? -14.665 37.696 144.626 1.00 51.87 483 ASN A N 1
ATOM 2475 C CA . ASN A 1 483 ? -15.687 37.204 143.713 1.00 51.19 483 ASN A CA 1
ATOM 2476 C C . ASN A 1 483 ? -15.433 35.718 143.531 1.00 47.92 483 ASN A C 1
ATOM 2477 O O . ASN A 1 483 ? -14.472 35.334 142.880 1.00 47.26 483 ASN A O 1
ATOM 2482 N N . ASP A 1 484 ? -16.291 34.877 144.091 1.00 45.43 484 ASP A N 1
ATOM 2483 C CA . ASP A 1 484 ? -16.074 33.446 144.016 1.00 46.80 484 ASP A CA 1
ATOM 2484 C C . ASP A 1 484 ? -16.509 32.832 142.689 1.00 51.06 484 ASP A C 1
ATOM 2485 O O . ASP A 1 484 ? -16.490 31.600 142.565 1.00 46.33 484 ASP A O 1
ATOM 2490 N N . SER A 1 485 ? -16.907 33.645 141.711 1.00 50.80 485 SER A N 1
ATOM 2491 C CA . SER A 1 485 ? -17.134 33.174 140.353 1.00 48.20 485 SER A CA 1
ATOM 2492 C C . SER A 1 485 ? -15.933 33.363 139.438 1.00 50.87 485 SER A C 1
ATOM 2493 O O . SER A 1 485 ? -15.955 32.866 138.312 1.00 53.74 485 SER A O 1
ATOM 2496 N N . VAL A 1 486 ? -14.893 34.072 139.887 1.00 47.90 486 VAL A N 1
ATOM 2497 C CA . VAL A 1 486 ? -13.691 34.258 139.093 1.00 49.68 486 VAL A CA 1
ATOM 2498 C C . VAL A 1 486 ? -12.817 33.018 139.231 1.00 50.27 486 VAL A C 1
ATOM 2499 O O . VAL A 1 486 ? -12.712 32.408 140.301 1.00 51.26 486 VAL A O 1
ATOM 2503 N N . ASP A 1 487 ? -12.255 32.605 138.110 1.00 49.49 487 ASP A N 1
ATOM 2504 C CA . ASP A 1 487 ? -11.415 31.423 138.034 1.00 49.39 487 ASP A CA 1
ATOM 2505 C C . ASP A 1 487 ? -9.987 31.880 138.300 1.00 47.98 487 ASP A C 1
ATOM 2506 O O . ASP A 1 487 ? -9.443 32.660 137.488 1.00 47.60 487 ASP A O 1
ATOM 2511 N N . PRO A 1 488 ? -9.366 31.487 139.411 1.00 46.74 488 PRO A N 1
ATOM 2512 C CA . PRO A 1 488 ? -7.987 31.914 139.672 1.00 44.17 488 PRO A CA 1
ATOM 2513 C C . PRO A 1 488 ? -6.912 31.045 139.034 1.00 44.61 488 PRO A C 1
ATOM 2514 O O . PRO A 1 488 ? -5.733 31.331 139.238 1.00 47.65 488 PRO A O 1
ATOM 2518 N N . ARG A 1 489 ? -7.245 30.013 138.265 1.00 45.73 489 ARG A N 1
ATOM 2519 C CA . ARG A 1 489 ? -6.209 29.170 137.692 1.00 42.34 489 ARG A CA 1
ATOM 2520 C C . ARG A 1 489 ? -5.314 29.968 136.761 1.00 39.98 489 ARG A C 1
ATOM 2521 O O . ARG A 1 489 ? -5.735 30.925 136.130 1.00 40.89 489 ARG A O 1
ATOM 2529 N N . ILE A 1 490 ? -4.049 29.567 136.698 1.00 42.63 490 ILE A N 1
ATOM 2530 C CA . ILE A 1 490 ? -3.150 30.077 135.670 1.00 39.43 490 ILE A CA 1
ATOM 2531 C C . ILE A 1 490 ? -3.595 29.524 134.327 1.00 40.72 490 ILE A C 1
ATOM 2532 O O . ILE A 1 490 ? -3.878 28.320 134.199 1.00 38.72 490 ILE A O 1
ATOM 2537 N N . ALA A 1 491 ? -3.672 30.396 133.326 1.00 36.33 491 ALA A N 1
ATOM 2538 C CA . ALA A 1 491 ? -3.826 29.952 131.943 1.00 40.72 491 ALA A CA 1
ATOM 2539 C C . ALA A 1 491 ? -2.524 29.355 131.380 1.00 45.87 491 ALA A C 1
ATOM 2540 O O . ALA A 1 491 ? -1.420 29.886 131.575 1.00 43.09 491 ALA A O 1
ATOM 2542 N N . ASN A 1 492 ? -2.674 28.270 130.625 1.00 44.72 492 ASN A N 1
ATOM 2543 C CA . ASN A 1 492 ? -1.581 27.747 129.819 1.00 45.02 492 ASN A CA 1
ATOM 2544 C C . ASN A 1 492 ? -0.788 28.853 129.110 1.00 44.10 492 ASN A C 1
ATOM 2545 O O . ASN A 1 492 ? 0.446 28.907 129.207 1.00 46.34 492 ASN A O 1
ATOM 2550 N N . VAL A 1 493 ? -1.473 29.788 128.449 1.00 41.35 493 VAL A N 1
ATOM 2551 C CA . VAL A 1 493 ? -0.772 30.830 127.702 1.00 38.63 493 VAL A CA 1
ATOM 2552 C C . VAL A 1 493 ? 0.086 31.702 128.610 1.00 43.31 493 VAL A C 1
ATOM 2553 O O . VAL A 1 493 ? 1.151 32.180 128.199 1.00 43.59 493 VAL A O 1
ATOM 2557 N N . PHE A 1 494 ? -0.350 31.934 129.847 1.00 43.76 494 PHE A N 1
ATOM 2558 C CA . PHE A 1 494 ? 0.410 32.809 130.740 1.00 43.26 494 PHE A CA 1
ATOM 2559 C C . PHE A 1 494 ? 1.814 32.264 131.006 1.00 41.84 494 PHE A C 1
ATOM 2560 O O . PHE A 1 494 ? 2.781 33.025 130.990 1.00 44.68 494 PHE A O 1
ATOM 2568 N N . THR A 1 495 ? 1.956 30.947 131.220 1.00 41.88 495 THR A N 1
ATOM 2569 C CA . THR A 1 495 ? 3.282 30.384 131.480 1.00 43.11 495 THR A CA 1
ATOM 2570 C C . THR A 1 495 ? 4.268 30.730 130.376 1.00 41.89 495 THR A C 1
ATOM 2571 O O . THR A 1 495 ? 5.470 30.771 130.629 1.00 45.68 495 THR A O 1
ATOM 2575 N N . ASN A 1 496 ? 3.791 31.034 129.176 1.00 39.78 496 ASN A N 1
ATOM 2576 C CA . ASN A 1 496 ? 4.662 31.403 128.075 1.00 43.90 496 ASN A CA 1
ATOM 2577 C C . ASN A 1 496 ? 4.789 32.907 127.913 1.00 46.99 496 ASN A C 1
ATOM 2578 O O . ASN A 1 496 ? 5.884 33.395 127.628 1.00 44.59 496 ASN A O 1
ATOM 2583 N N . ALA A 1 497 ? 3.697 33.645 128.098 1.00 43.97 497 ALA A N 1
ATOM 2584 C CA . ALA A 1 497 ? 3.732 35.097 127.976 1.00 40.88 497 ALA A CA 1
ATOM 2585 C C . ALA A 1 497 ? 4.511 35.752 129.106 1.00 44.45 497 ALA A C 1
ATOM 2586 O O . ALA A 1 497 ? 5.175 36.769 128.896 1.00 48.77 497 ALA A O 1
ATOM 2588 N N . PHE A 1 498 ? 4.394 35.247 130.326 1.00 42.40 498 PHE A N 1
ATOM 2589 C CA . PHE A 1 498 ? 5.095 35.920 131.410 1.00 42.87 498 PHE A CA 1
ATOM 2590 C C . PHE A 1 498 ? 6.613 35.735 131.346 1.00 45.87 498 PHE A C 1
ATOM 2591 O O . PHE A 1 498 ? 7.320 36.386 132.120 1.00 46.69 498 PHE A O 1
ATOM 2599 N N . ARG A 1 499 ? 7.138 34.880 130.407 1.00 44.62 499 ARG A N 1
ATOM 2600 C CA . ARG A 1 499 ? 8.564 34.755 130.072 1.00 45.79 499 ARG A CA 1
ATOM 2601 C C . ARG A 1 499 ? 9.113 35.985 129.323 1.00 48.18 499 ARG A C 1
ATOM 2602 O O . ARG A 1 499 ? 10.300 35.955 128.838 1.00 46.45 499 ARG A O 1
ATOM 2610 N N . TYR A 1 500 ? 8.255 37.007 129.203 1.00 43.68 500 TYR A N 1
ATOM 2611 C CA . TYR A 1 500 ? 8.678 38.293 128.650 1.00 47.15 500 TYR A CA 1
ATOM 2612 C C . TYR A 1 500 ? 9.960 38.778 129.312 1.00 46.44 500 TYR A C 1
ATOM 2613 O O . TYR A 1 500 ? 10.805 39.391 128.650 1.00 50.02 500 TYR A O 1
ATOM 2622 N N . GLY A 1 501 ? 10.146 38.484 130.599 1.00 44.98 501 GLY A N 1
ATOM 2623 C CA . GLY A 1 501 ? 11.270 39.049 131.335 1.00 49.30 501 GLY A CA 1
ATOM 2624 C C . GLY A 1 501 ? 12.643 38.528 130.920 1.00 48.11 501 GLY A C 1
ATOM 2625 O O . GLY A 1 501 ? 13.650 39.099 131.347 1.00 46.31 501 GLY A O 1
ATOM 2626 N N . HIS A 1 502 ? 12.706 37.457 130.123 1.00 49.05 502 HIS A N 1
ATOM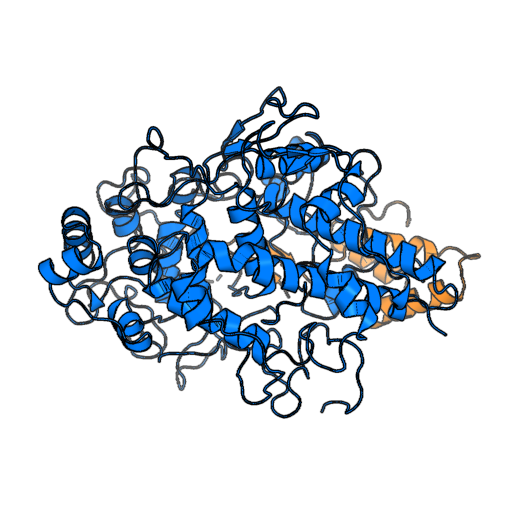 2627 C CA . HIS A 1 502 ? 13.974 37.051 129.520 1.00 47.10 502 HIS A CA 1
ATOM 2628 C C . HIS A 1 502 ? 14.598 38.180 128.721 1.00 49.07 502 HIS A C 1
ATOM 2629 O O . HIS A 1 502 ? 15.821 38.248 128.613 1.00 55.06 502 HIS A O 1
ATOM 2636 N N . THR A 1 503 ? 13.781 39.072 128.152 1.00 51.24 503 THR A N 1
ATOM 2637 C CA . THR A 1 503 ? 14.313 40.254 127.485 1.00 49.39 503 THR A CA 1
ATOM 2638 C C . THR A 1 503 ? 14.922 41.272 128.438 1.00 50.80 503 THR A C 1
ATOM 2639 O O . THR A 1 503 ? 15.550 42.213 127.954 1.00 56.95 503 THR A O 1
ATOM 2643 N N . LEU A 1 504 ? 14.765 41.133 129.757 1.00 50.03 504 LEU A N 1
ATOM 2644 C CA . LEU A 1 504 ? 15.358 42.075 130.713 1.00 47.31 504 LEU A CA 1
ATOM 2645 C C . LEU A 1 504 ? 16.697 41.621 131.244 1.00 48.64 504 LEU A C 1
ATOM 2646 O O . LEU A 1 504 ? 17.277 42.311 132.086 1.00 51.76 504 LEU A O 1
ATOM 2651 N N . ILE A 1 505 ? 17.174 40.459 130.828 1.00 49.44 505 ILE A N 1
ATOM 2652 C CA . ILE A 1 505 ? 18.321 39.827 131.476 1.00 50.15 505 ILE A CA 1
ATOM 2653 C C . ILE A 1 505 ? 19.605 40.450 130.941 1.00 51.95 505 ILE A C 1
ATOM 2654 O O . ILE A 1 505 ? 19.826 40.487 129.724 1.00 49.84 505 ILE A O 1
ATOM 2659 N N . GLN A 1 506 ? 20.406 41.007 131.859 1.00 47.57 506 GLN A N 1
ATOM 2660 C CA . GLN A 1 506 ? 21.796 41.379 131.635 1.00 49.06 506 GLN A CA 1
ATOM 2661 C C . GLN A 1 506 ? 22.681 40.132 131.530 1.00 52.44 506 GLN A C 1
ATOM 2662 O O . GLN A 1 506 ? 22.409 39.120 132.180 1.00 54.39 506 GLN A O 1
ATOM 2668 N N . PRO A 1 507 ? 23.773 40.181 130.759 1.00 52.90 507 PRO A N 1
ATOM 2669 C CA . PRO A 1 507 ? 24.631 38.992 130.643 1.00 53.07 507 PRO A CA 1
ATOM 2670 C C . PRO A 1 507 ? 25.612 38.782 131.787 1.00 51.95 507 PRO A C 1
ATOM 2671 O O . PRO A 1 507 ? 26.382 37.820 131.722 1.00 55.87 507 PRO A O 1
ATOM 2675 N N . PHE A 1 508 ? 25.601 39.607 132.838 1.00 50.97 508 PHE A N 1
ATOM 2676 C CA . PHE A 1 508 ? 26.445 39.381 134.007 1.00 55.59 508 PHE A CA 1
ATOM 2677 C C . PHE A 1 508 ? 25.619 39.406 135.276 1.00 55.28 508 PHE A C 1
ATOM 2678 O O . PHE A 1 508 ? 24.513 39.944 135.322 1.00 54.95 508 PHE A O 1
ATOM 2686 N N . MET A 1 509 ? 26.191 38.810 136.310 1.00 58.70 509 MET A N 1
ATOM 2687 C CA . MET A 1 509 ? 25.778 39.050 137.683 1.00 58.11 509 MET A CA 1
ATOM 2688 C C . MET A 1 509 ? 26.726 40.074 138.285 1.00 57.79 509 MET A C 1
ATOM 2689 O O . MET A 1 509 ? 27.945 39.938 138.169 1.00 60.36 509 MET A O 1
ATOM 2694 N N . PHE A 1 510 ? 26.170 41.109 138.890 1.00 57.00 510 PHE A N 1
ATOM 2695 C CA . PHE A 1 510 ? 26.941 42.241 139.375 1.00 55.05 510 PHE A CA 1
ATOM 2696 C C . PHE A 1 510 ? 26.905 42.196 140.885 1.00 57.92 510 PHE A C 1
ATOM 2697 O O . PHE A 1 510 ? 25.825 42.119 141.471 1.00 59.24 510 PHE A O 1
ATOM 2705 N N . ARG A 1 511 ? 28.077 42.207 141.510 1.00 59.14 511 ARG A N 1
ATOM 2706 C CA . ARG A 1 511 ? 28.186 42.254 142.958 1.00 59.41 511 ARG A CA 1
ATOM 2707 C C . ARG A 1 511 ? 28.896 43.545 143.360 1.00 63.95 511 ARG A C 1
ATOM 2708 O O . ARG A 1 511 ? 29.938 43.889 142.792 1.00 61.75 511 ARG A O 1
ATOM 2716 N N . LEU A 1 512 ? 28.320 44.263 144.327 1.00 64.30 512 LEU A N 1
ATOM 2717 C CA . LEU A 1 512 ? 28.817 45.561 144.760 1.00 63.15 512 LEU A CA 1
ATOM 2718 C C . LEU A 1 512 ? 29.083 45.503 146.255 1.00 64.28 512 LEU A C 1
ATOM 2719 O O . LEU A 1 512 ? 28.360 44.819 146.978 1.00 63.70 512 LEU A O 1
ATOM 2724 N N . ASP A 1 513 ? 30.131 46.210 146.716 1.00 70.86 513 ASP A N 1
ATOM 2725 C CA . ASP A 1 513 ? 30.538 46.180 148.119 1.00 67.47 513 ASP A CA 1
ATOM 2726 C C . ASP A 1 513 ? 29.743 47.223 148.907 1.00 67.18 513 ASP A C 1
ATOM 2727 O O . ASP A 1 513 ? 28.842 47.876 148.376 1.00 66.51 513 ASP A O 1
ATOM 2732 N N . ASN A 1 514 ? 30.081 47.397 150.188 1.00 66.96 514 ASN A N 1
ATOM 2733 C CA . ASN A 1 514 ? 29.339 48.274 151.092 1.00 71.22 514 ASN A CA 1
ATOM 2734 C C . ASN A 1 514 ? 29.447 49.755 150.748 1.00 71.29 514 ASN A C 1
ATOM 2735 O O . ASN A 1 514 ? 28.808 50.573 151.416 1.00 73.04 514 ASN A O 1
ATOM 2740 N N . ARG A 1 515 ? 30.238 50.129 149.748 1.00 74.18 515 ARG A N 1
ATOM 2741 C CA . ARG A 1 515 ? 30.184 51.468 149.176 1.00 76.56 515 ARG A CA 1
ATOM 2742 C C . ARG A 1 515 ? 29.681 51.432 147.733 1.00 73.28 515 ARG A C 1
ATOM 2743 O O . ARG A 1 515 ? 29.930 52.358 146.958 1.00 72.66 515 ARG A O 1
ATOM 2751 N N . TYR A 1 516 ? 28.994 50.358 147.358 1.00 72.24 516 TYR A N 1
ATOM 2752 C CA . TYR A 1 516 ? 28.391 50.225 146.034 1.00 70.47 516 TYR A CA 1
ATOM 2753 C C . TYR A 1 516 ? 29.443 50.347 144.930 1.00 67.75 516 TYR A C 1
ATOM 2754 O O . TYR A 1 516 ? 29.185 50.883 143.854 1.00 67.22 516 TYR A O 1
ATOM 2763 N N . GLN A 1 517 ? 30.631 49.781 145.185 1.00 67.71 517 GLN A N 1
ATOM 2764 C CA . GLN A 1 517 ? 31.685 49.713 144.183 1.00 72.06 517 GLN A CA 1
ATOM 2765 C C . GLN A 1 517 ? 31.972 48.267 143.784 1.00 69.77 517 GLN A C 1
ATOM 2766 O O . GLN A 1 517 ? 31.832 47.347 144.595 1.00 68.94 517 GLN A O 1
ATOM 2772 N N . PRO A 1 518 ? 32.406 48.035 142.552 1.00 69.15 518 PRO A N 1
ATOM 2773 C CA . PRO A 1 518 ? 32.671 46.656 142.114 1.00 67.18 518 PRO A CA 1
ATOM 2774 C C . PRO A 1 518 ? 33.467 45.866 143.148 1.00 72.99 518 PRO A C 1
ATOM 2775 O O . PRO A 1 518 ? 34.462 46.339 143.696 1.00 75.59 518 PRO A O 1
ATOM 2779 N N . MET A 1 519 ? 32.999 44.654 143.424 1.00 72.82 519 MET A N 1
ATOM 2780 C CA . MET A 1 519 ? 33.552 43.795 144.461 1.00 73.28 519 MET A CA 1
ATOM 2781 C C . MET A 1 519 ? 34.574 42.865 143.821 1.00 78.21 519 MET A C 1
ATOM 2782 O O . MET A 1 519 ? 34.240 42.102 142.905 1.00 76.63 519 MET A O 1
ATOM 2787 N N . GLU A 1 520 ? 35.840 42.929 144.310 1.00 83.08 520 GLU A N 1
ATOM 2788 C CA . GLU A 1 520 ? 36.892 42.153 143.664 1.00 80.68 520 GLU A CA 1
ATOM 2789 C C . GLU A 1 520 ? 37.068 40.811 144.365 1.00 81.75 520 GLU A C 1
ATOM 2790 O O . GLU A 1 520 ? 36.721 40.666 145.540 1.00 83.55 520 GLU A O 1
ATOM 2796 N N . PRO A 1 521 ? 37.596 39.793 143.680 1.00 82.57 521 PRO A N 1
ATOM 2797 C CA . PRO A 1 521 ? 38.225 39.759 142.348 1.00 83.24 521 PRO A CA 1
ATOM 2798 C C . PRO A 1 521 ? 37.298 39.841 141.104 1.00 87.81 521 PRO A C 1
ATOM 2799 O O . PRO A 1 521 ? 37.749 40.411 140.085 1.00 88.44 521 PRO A O 1
ATOM 2803 N N . ASN A 1 522 ? 36.076 39.285 141.168 1.00 79.22 522 ASN A N 1
ATOM 2804 C CA . ASN A 1 522 ? 35.194 39.154 140.005 1.00 75.40 522 ASN A CA 1
ATOM 2805 C C . ASN A 1 522 ? 33.872 39.871 140.253 1.00 75.59 522 ASN A C 1
ATOM 2806 O O . ASN A 1 522 ? 32.911 39.267 140.757 1.00 67.34 522 ASN A O 1
ATOM 2811 N N . PRO A 1 523 ? 33.763 41.153 139.892 1.00 79.31 523 PRO A N 1
ATOM 2812 C CA . PRO A 1 523 ? 32.499 41.881 140.099 1.00 69.88 523 PRO A CA 1
ATOM 2813 C C . PRO A 1 523 ? 31.465 41.684 138.993 1.00 66.44 523 PRO A C 1
ATOM 2814 O O . PRO A 1 523 ? 30.330 42.158 139.138 1.00 66.13 523 PRO A O 1
ATOM 2818 N N . ARG A 1 524 ? 31.830 41.036 137.890 1.00 64.78 524 ARG A N 1
ATOM 2819 C CA . ARG A 1 524 ? 30.944 40.835 136.748 1.00 62.05 524 ARG A CA 1
ATOM 2820 C C . ARG A 1 524 ? 31.172 39.418 136.246 1.00 62.50 524 ARG A C 1
ATOM 2821 O O . ARG A 1 524 ? 32.027 39.192 135.388 1.00 66.71 524 ARG A O 1
ATOM 2829 N N . VAL A 1 525 ? 30.384 38.479 136.760 1.00 61.46 525 VAL A N 1
ATOM 2830 C CA . VAL A 1 525 ? 30.479 37.089 136.331 1.00 57.14 525 VAL A CA 1
ATOM 2831 C C . VAL A 1 525 ? 29.517 36.875 135.169 1.00 58.89 525 VAL A C 1
ATOM 2832 O O . VAL A 1 525 ? 28.344 37.265 135.271 1.00 62.57 525 VAL A O 1
ATOM 2836 N N . PRO A 1 526 ? 29.966 36.302 134.047 1.00 58.19 526 PRO A N 1
ATOM 2837 C CA . PRO A 1 526 ? 29.036 35.937 132.976 1.00 53.99 526 PRO A CA 1
ATOM 2838 C C . PRO A 1 526 ? 27.999 34.945 133.467 1.00 58.48 526 PRO A C 1
ATOM 2839 O O . PRO A 1 526 ? 28.313 34.008 134.207 1.00 59.95 526 PRO A O 1
ATOM 2843 N N . LEU A 1 527 ? 26.758 35.139 133.017 1.00 52.52 527 LEU A N 1
ATOM 2844 C CA . LEU A 1 527 ? 25.658 34.326 133.520 1.00 53.27 527 LEU A CA 1
ATOM 2845 C C . LEU A 1 527 ? 25.940 32.848 133.328 1.00 52.50 527 LEU A C 1
ATOM 2846 O O . LEU A 1 527 ? 25.577 32.028 134.179 1.00 51.82 527 LEU A O 1
ATOM 2851 N N . SER A 1 528 ? 26.592 32.493 132.220 1.00 50.38 528 SER A N 1
ATOM 2852 C CA . SER A 1 528 ? 26.849 31.101 131.887 1.00 52.50 528 SER A CA 1
ATOM 2853 C C . SER A 1 528 ? 27.725 30.393 132.915 1.00 53.33 528 SER A C 1
ATOM 2854 O O . SER A 1 528 ? 27.927 29.179 132.783 1.00 52.29 528 SER A O 1
ATOM 2857 N N . ARG A 1 529 ? 28.237 31.108 133.927 1.00 48.39 529 ARG A N 1
ATOM 2858 C CA . ARG A 1 529 ? 29.024 30.518 135.005 1.00 54.84 529 ARG A CA 1
ATOM 2859 C C . ARG A 1 529 ? 28.418 30.815 136.381 1.00 51.39 529 ARG A C 1
ATOM 2860 O O . ARG A 1 529 ? 29.089 30.646 137.401 1.00 50.34 529 ARG A O 1
ATOM 2868 N N . VAL A 1 530 ? 27.158 31.248 136.433 1.00 51.82 530 VAL A N 1
ATOM 2869 C CA . VAL A 1 530 ? 26.427 31.344 137.691 1.00 48.79 530 VAL A CA 1
ATOM 2870 C C . VAL A 1 530 ? 25.216 30.432 137.748 1.00 48.78 530 VAL A C 1
ATOM 2871 O O . VAL A 1 530 ? 24.665 30.240 138.842 1.00 50.72 530 VAL A O 1
ATOM 2875 N N . PHE A 1 531 ? 24.758 29.877 136.633 1.00 48.00 531 PHE A N 1
ATOM 2876 C CA . PHE A 1 531 ? 23.635 28.953 136.711 1.00 49.59 531 PHE A CA 1
ATOM 2877 C C . PHE A 1 531 ? 23.960 27.829 137.687 1.00 48.15 531 PHE A C 1
ATOM 2878 O O . PHE A 1 531 ? 25.007 27.194 137.593 1.00 52.55 531 PHE A O 1
ATOM 2886 N N . PHE A 1 532 ? 23.091 27.630 138.664 1.00 49.76 532 PHE A N 1
ATOM 2887 C CA . PHE A 1 532 ? 23.245 26.567 139.650 1.00 48.33 532 PHE A CA 1
ATOM 2888 C C . PHE A 1 532 ? 24.540 26.699 140.451 1.00 53.86 532 PHE A C 1
ATOM 2889 O O . PHE A 1 532 ? 25.098 25.708 140.929 1.00 55.07 532 PHE A O 1
ATOM 2897 N N . ALA A 1 533 ? 25.035 27.913 140.656 1.00 49.75 533 ALA A N 1
ATOM 2898 C CA . ALA A 1 533 ? 26.308 28.070 141.349 1.00 48.16 533 ALA A CA 1
ATOM 2899 C C . ALA A 1 533 ? 26.046 28.547 142.771 1.00 46.95 533 ALA A C 1
ATOM 2900 O O . ALA A 1 533 ? 26.356 29.661 143.166 1.00 48.92 533 ALA A O 1
ATOM 2902 N N . SER A 1 534 ? 25.477 27.646 143.554 1.00 48.74 534 SER A N 1
ATOM 2903 C CA . SER A 1 534 ? 25.215 27.959 144.949 1.00 43.40 534 SER A CA 1
ATOM 2904 C C . SER A 1 534 ? 26.492 28.215 145.726 1.00 48.91 534 SER A C 1
ATOM 2905 O O . SER A 1 534 ? 26.470 28.915 146.741 1.00 50.60 534 SER A O 1
ATOM 2908 N N . TRP A 1 535 ? 27.611 27.663 145.279 1.00 51.23 535 TRP A N 1
ATOM 2909 C CA . TRP A 1 535 ? 28.863 27.925 145.969 1.00 51.18 535 TRP A CA 1
ATOM 2910 C C . TRP A 1 535 ? 29.209 29.412 146.009 1.00 55.25 535 TRP A C 1
ATOM 2911 O O . TRP A 1 535 ? 29.871 29.864 146.959 1.00 55.76 535 TRP A O 1
ATOM 2922 N N . ARG A 1 536 ? 28.756 30.202 145.022 1.00 50.97 536 ARG A N 1
ATOM 2923 C CA . ARG A 1 536 ? 29.073 31.632 145.036 1.00 49.79 536 ARG A CA 1
ATOM 2924 C C . ARG A 1 536 ? 28.402 32.383 146.180 1.00 52.93 536 ARG A C 1
ATOM 2925 O O . ARG A 1 536 ? 28.914 33.418 146.620 1.00 57.36 536 ARG A O 1
ATOM 2933 N N . VAL A 1 537 ? 27.239 31.937 146.643 1.00 50.94 537 VAL A N 1
ATOM 2934 C CA . VAL A 1 537 ? 26.638 32.578 147.809 1.00 53.77 537 VAL A CA 1
ATOM 2935 C C . VAL A 1 537 ? 27.393 32.197 149.087 1.00 52.97 537 VAL A C 1
ATOM 2936 O O . VAL A 1 537 ? 27.650 33.037 149.956 1.00 54.79 537 VAL A O 1
ATOM 2940 N N . VAL A 1 538 ? 27.752 30.924 149.224 1.00 51.57 538 VAL A N 1
ATOM 2941 C CA . VAL A 1 538 ? 28.360 30.446 150.462 1.00 59.05 538 VAL A CA 1
ATOM 2942 C C . VAL A 1 538 ? 29.793 30.955 150.613 1.00 55.34 538 VAL A C 1
ATOM 2943 O O . VAL A 1 538 ? 30.212 31.354 151.705 1.00 58.41 538 VAL A O 1
ATOM 2947 N N . LEU A 1 539 ? 30.552 30.980 149.514 1.00 57.52 539 LEU A N 1
ATOM 2948 C CA . LEU A 1 539 ? 31.986 31.227 149.542 1.00 61.33 539 LEU A CA 1
ATOM 2949 C C . LEU A 1 539 ? 32.412 32.599 149.052 1.00 61.45 539 LEU A C 1
ATOM 2950 O O . LEU A 1 539 ? 33.483 33.058 149.443 1.00 59.69 539 LEU A O 1
ATOM 2955 N N . GLU A 1 540 ? 31.635 33.259 148.203 1.00 57.76 540 GLU A N 1
ATOM 2956 C CA . GLU A 1 540 ? 32.048 34.539 147.650 1.00 57.23 540 GLU A CA 1
ATOM 2957 C C . GLU A 1 540 ? 31.214 35.697 148.185 1.00 54.49 540 GLU A C 1
ATOM 2958 O O . GLU A 1 540 ? 30.953 36.662 147.457 1.00 55.98 540 GLU A O 1
ATOM 2964 N N . GLY A 1 541 ? 30.788 35.614 149.447 1.00 52.85 541 GLY A N 1
ATOM 2965 C CA . GLY A 1 541 ? 30.329 36.794 150.172 1.00 50.19 541 GLY A CA 1
ATOM 2966 C C . GLY A 1 541 ? 28.854 36.965 150.470 1.00 51.92 541 GLY A C 1
ATOM 2967 O O . GLY A 1 541 ? 28.370 38.097 150.525 1.00 58.94 541 GLY A O 1
ATOM 2968 N N . GLY A 1 542 ? 28.118 35.881 150.655 1.00 53.46 542 GLY A N 1
ATOM 2969 C CA . GLY A 1 542 ? 26.693 36.001 150.977 1.00 54.43 542 GLY A CA 1
ATOM 2970 C C . GLY A 1 542 ? 25.827 36.701 149.927 1.00 52.79 542 GLY A C 1
ATOM 2971 O O . GLY A 1 542 ? 26.151 36.776 148.740 1.00 52.29 542 GLY A O 1
ATOM 2972 N N . ILE A 1 543 ? 24.690 37.222 150.405 1.00 53.73 543 ILE A N 1
ATOM 2973 C CA . ILE A 1 543 ? 23.668 37.772 149.516 1.00 54.34 543 ILE A CA 1
ATOM 2974 C C . ILE A 1 543 ? 23.705 39.299 149.427 1.00 55.19 543 ILE A C 1
ATOM 2975 O O . ILE A 1 543 ? 23.095 39.861 148.504 1.00 55.17 543 ILE A O 1
ATOM 2980 N N . ASP A 1 544 ? 24.421 39.983 150.322 1.00 51.41 544 ASP A N 1
ATOM 2981 C CA . ASP A 1 544 ? 24.498 41.445 150.266 1.00 59.53 544 ASP A CA 1
ATOM 2982 C C . ASP A 1 544 ? 25.102 41.965 148.961 1.00 55.07 544 ASP A C 1
ATOM 2983 O O . ASP A 1 544 ? 24.512 42.865 148.343 1.00 55.12 544 ASP A O 1
ATOM 2988 N N . PRO A 1 545 ? 26.255 41.499 148.502 1.00 55.13 545 PRO A N 1
ATOM 2989 C CA . PRO A 1 545 ? 26.780 42.052 147.239 1.00 57.55 545 PRO A CA 1
ATOM 2990 C C . PRO A 1 545 ? 25.864 41.798 146.060 1.00 56.93 545 PRO A C 1
ATOM 2991 O O . PRO A 1 545 ? 25.796 42.623 145.144 1.00 57.17 545 PRO A O 1
ATOM 2995 N N . ILE A 1 546 ? 25.177 40.657 146.056 1.00 53.87 546 ILE A N 1
ATOM 2996 C CA . ILE A 1 546 ? 24.221 40.324 145.009 1.00 53.13 546 ILE A CA 1
ATOM 2997 C C . ILE A 1 546 ? 23.007 41.239 145.084 1.00 50.24 546 ILE A C 1
ATOM 2998 O O . ILE A 1 546 ? 22.532 41.739 144.064 1.00 52.03 546 ILE A O 1
ATOM 3003 N N . LEU A 1 547 ? 22.512 41.510 146.288 1.00 52.04 547 LEU A N 1
ATOM 3004 C CA . LEU A 1 547 ? 21.359 42.388 146.403 1.00 52.33 547 LEU A CA 1
ATOM 3005 C C . LEU A 1 547 ? 21.685 43.812 145.992 1.00 55.00 547 LEU A C 1
ATOM 3006 O O . LEU A 1 547 ? 20.826 44.486 145.401 1.00 53.36 547 LEU A O 1
ATOM 3011 N N . ARG A 1 548 ? 22.904 44.283 146.286 1.00 58.00 548 ARG A N 1
ATOM 3012 C CA . ARG A 1 548 ? 23.298 45.646 145.927 1.00 55.50 548 ARG A CA 1
ATOM 3013 C C . ARG A 1 548 ? 23.541 45.765 144.435 1.00 52.41 548 ARG A C 1
ATOM 3014 O O . ARG A 1 548 ? 23.311 46.824 143.850 1.00 54.21 548 ARG A O 1
ATOM 3022 N N . GLY A 1 549 ? 23.989 44.689 143.799 1.00 51.12 549 GLY A N 1
ATOM 3023 C CA . GLY A 1 549 ? 24.046 44.680 142.349 1.00 52.23 549 GLY A CA 1
ATOM 3024 C C . GLY A 1 549 ? 22.666 44.772 141.723 1.00 55.89 549 GLY A C 1
ATOM 3025 O O . GLY A 1 549 ? 22.480 45.456 140.719 1.00 53.71 549 GLY A O 1
ATOM 3026 N N . LEU A 1 550 ? 21.671 44.110 142.326 1.00 54.53 550 LEU A N 1
ATOM 3027 C CA . LEU A 1 550 ? 20.318 44.161 141.777 1.00 51.93 550 LEU A CA 1
ATOM 3028 C C . LEU A 1 550 ? 19.728 45.565 141.881 1.00 57.07 550 LEU A C 1
ATOM 3029 O O . LEU A 1 550 ? 19.098 46.047 140.928 1.00 55.19 550 LEU A O 1
ATOM 3034 N N . MET A 1 551 ? 19.953 46.250 143.016 1.00 55.33 551 MET A N 1
ATOM 3035 C CA . MET A 1 551 ? 19.368 47.573 143.234 1.00 55.13 551 MET A CA 1
ATOM 3036 C C . MET A 1 551 ? 20.032 48.663 142.392 1.00 55.51 551 MET A C 1
ATOM 3037 O O . MET A 1 551 ? 19.367 49.629 141.994 1.00 59.75 551 MET A O 1
ATOM 3042 N N . ALA A 1 552 ? 21.321 48.527 142.097 1.00 53.03 552 ALA A N 1
ATOM 3043 C CA . ALA A 1 552 ? 22.114 49.605 141.504 1.00 59.54 552 ALA A CA 1
ATOM 3044 C C . ALA A 1 552 ? 22.668 49.254 140.128 1.00 54.94 552 ALA A C 1
ATOM 3045 O O . ALA A 1 552 ? 23.587 49.904 139.654 1.00 57.46 552 ALA A O 1
ATOM 3047 N N . THR A 1 553 ? 22.164 48.217 139.496 1.00 54.99 553 THR A N 1
ATOM 3048 C CA . THR A 1 553 ? 22.480 47.970 138.116 1.00 49.21 553 THR A CA 1
ATOM 3049 C C . THR A 1 553 ? 21.199 48.087 137.296 1.00 56.41 553 THR A C 1
ATOM 3050 O O . THR A 1 553 ? 20.135 47.635 137.737 1.00 58.60 553 THR A O 1
ATOM 3054 N N . PRO A 1 554 ? 21.246 48.707 136.132 1.00 55.45 554 PRO A N 1
ATOM 3055 C CA . PRO A 1 554 ? 20.040 48.779 135.306 1.00 55.11 554 PRO A CA 1
ATOM 3056 C C . PRO A 1 554 ? 19.744 47.453 134.636 1.00 54.51 554 PRO A C 1
ATOM 3057 O O . PRO A 1 554 ? 20.644 46.720 134.230 1.00 56.83 554 PRO A O 1
ATOM 3061 N N . ALA A 1 555 ? 18.454 47.161 134.505 1.00 52.51 555 ALA A N 1
ATOM 3062 C CA . ALA A 1 555 ? 18.019 46.051 133.677 1.00 53.87 555 ALA A CA 1
ATOM 3063 C C . ALA A 1 555 ? 18.317 46.333 132.209 1.00 55.53 555 ALA A C 1
ATOM 3064 O O . ALA A 1 555 ? 18.490 47.479 131.786 1.00 56.78 555 ALA A O 1
ATOM 3066 N N . LYS A 1 556 ? 18.418 45.258 131.438 1.00 52.48 556 LYS A N 1
ATOM 3067 C CA . LYS A 1 556 ? 18.487 45.390 129.993 1.00 52.60 556 LYS A CA 1
ATOM 3068 C C . LYS A 1 556 ? 17.145 45.884 129.464 1.00 53.45 556 LYS A C 1
ATOM 3069 O O . LYS A 1 556 ? 16.079 45.507 129.962 1.00 55.20 556 LYS A O 1
ATOM 3075 N N . LEU A 1 557 ? 17.189 46.728 128.447 1.00 55.71 557 LEU A N 1
ATOM 3076 C CA . LEU A 1 557 ? 15.967 47.193 127.826 1.00 50.84 557 LEU A CA 1
ATOM 3077 C C . LEU A 1 557 ? 15.637 46.298 126.654 1.00 53.78 557 LEU A C 1
ATOM 3078 O O . LEU A 1 557 ? 16.519 45.919 125.883 1.00 56.09 557 LEU A O 1
ATOM 3083 N N . ASN A 1 558 ? 14.353 45.968 126.522 1.00 55.59 558 ASN A N 1
ATOM 3084 C CA . ASN A 1 558 ? 13.883 45.248 125.355 1.00 53.20 558 ASN A CA 1
ATOM 3085 C C . ASN A 1 558 ? 13.783 46.211 124.183 1.00 56.82 558 ASN A C 1
ATOM 3086 O O . ASN A 1 558 ? 13.111 47.244 124.274 1.00 58.93 558 ASN A O 1
ATOM 3091 N N . ARG A 1 559 ? 14.450 45.871 123.087 1.00 57.63 559 ARG A N 1
ATOM 3092 C CA . ARG A 1 559 ? 14.291 46.598 121.843 1.00 57.78 559 ARG A CA 1
ATOM 3093 C C . ARG A 1 559 ? 14.226 45.621 120.690 1.00 57.57 559 ARG A C 1
ATOM 3094 O O . ARG A 1 559 ? 14.820 44.540 120.746 1.00 55.99 559 ARG A O 1
ATOM 3102 N N . GLN A 1 560 ? 13.539 46.054 119.621 1.00 53.42 560 GLN A N 1
ATOM 3103 C CA . GLN A 1 560 ? 13.110 45.163 118.554 1.00 55.56 560 GLN A CA 1
ATOM 3104 C C . GLN A 1 560 ? 14.266 44.551 117.792 1.00 60.28 560 GLN A C 1
ATOM 3105 O O . GLN A 1 560 ? 14.057 43.545 117.100 1.00 60.77 560 GLN A O 1
ATOM 3111 N N . ASN A 1 561 ? 15.467 45.131 117.897 1.00 56.86 561 ASN A N 1
ATOM 3112 C CA . ASN A 1 561 ? 16.678 44.516 117.364 1.00 58.93 561 ASN A CA 1
ATOM 3113 C C . ASN A 1 561 ? 17.674 44.108 118.450 1.00 59.08 561 ASN A C 1
ATOM 3114 O O . ASN A 1 561 ? 18.832 43.837 118.132 1.00 59.24 561 ASN A O 1
ATOM 3119 N N . GLN A 1 562 ? 17.254 44.053 119.717 1.00 61.20 562 GLN A N 1
ATOM 3120 C CA . GLN A 1 562 ? 18.106 43.598 120.824 1.00 58.57 562 GLN A CA 1
ATOM 3121 C C . GLN A 1 562 ? 17.249 42.836 121.845 1.00 57.92 562 GLN A C 1
ATOM 3122 O O . GLN A 1 562 ? 17.161 43.185 123.020 1.00 55.17 562 GLN A O 1
ATOM 3128 N N . ILE A 1 563 ? 16.650 41.732 121.401 1.00 58.74 563 ILE A N 1
ATOM 3129 C CA . ILE A 1 563 ? 15.594 41.085 122.176 1.00 55.32 563 ILE A CA 1
ATOM 3130 C C . ILE A 1 563 ? 16.164 40.349 123.394 1.00 55.11 563 ILE A C 1
ATOM 3131 O O . ILE A 1 563 ? 15.781 40.641 124.538 1.00 51.31 563 ILE A O 1
ATOM 3136 N N . ALA A 1 564 ? 17.092 39.402 123.181 1.00 54.19 564 ALA A N 1
ATOM 3137 C CA . ALA A 1 564 ? 17.632 38.607 124.291 1.00 52.50 564 ALA A CA 1
ATOM 3138 C C . ALA A 1 564 ? 19.094 38.247 124.059 1.00 53.65 564 ALA A C 1
ATOM 3139 O O . ALA A 1 564 ? 19.522 37.980 122.932 1.00 50.97 564 ALA A O 1
ATOM 3141 N N . VAL A 1 565 ? 19.836 38.182 125.169 1.00 53.94 565 VAL A N 1
ATOM 3142 C CA . VAL A 1 565 ? 21.300 38.114 125.142 1.00 48.49 565 VAL A CA 1
ATOM 3143 C C . VAL A 1 565 ? 21.786 36.673 124.952 1.00 54.29 565 VAL A C 1
ATOM 3144 O O . VAL A 1 565 ? 21.093 35.684 125.250 1.00 51.78 565 VAL A O 1
ATOM 3148 N N . ASP A 1 566 ? 23.025 36.551 124.474 1.00 52.54 566 ASP A N 1
ATOM 3149 C CA . ASP A 1 566 ? 23.561 35.249 124.115 1.00 47.83 566 ASP A CA 1
ATOM 3150 C C . ASP A 1 566 ? 23.915 34.415 125.332 1.00 53.11 566 ASP A C 1
ATOM 3151 O O . ASP A 1 566 ? 23.964 33.189 125.215 1.00 54.66 566 ASP A O 1
ATOM 3156 N N . GLU A 1 567 ? 24.143 35.024 126.505 1.00 50.87 567 GLU A N 1
ATOM 3157 C CA . GLU A 1 567 ? 24.345 34.200 127.696 1.00 51.23 567 GLU A CA 1
ATOM 3158 C C . GLU A 1 567 ? 23.182 33.219 127.912 1.00 54.98 567 GLU A C 1
ATOM 3159 O O . GLU A 1 567 ? 23.409 32.109 128.417 1.00 58.90 567 GLU A O 1
ATOM 3165 N N . ILE A 1 568 ? 21.939 33.599 127.559 1.00 48.82 568 ILE A N 1
ATOM 3166 C CA . ILE A 1 568 ? 20.806 32.670 127.645 1.00 48.37 568 ILE A CA 1
ATOM 3167 C C . ILE A 1 568 ? 20.412 32.069 126.292 1.00 48.67 568 ILE A C 1
ATOM 3168 O O . ILE A 1 568 ? 19.806 30.993 126.269 1.00 48.11 568 ILE A O 1
ATOM 3173 N N . ARG A 1 569 ? 20.763 32.707 125.171 1.00 47.83 569 ARG A N 1
ATOM 3174 C CA . ARG A 1 569 ? 20.457 32.167 123.843 1.00 48.17 569 ARG A CA 1
ATOM 3175 C C . ARG A 1 569 ? 21.482 31.139 123.339 1.00 53.43 569 ARG A C 1
ATOM 3176 O O . ARG A 1 569 ? 21.153 30.328 122.465 1.00 54.73 569 ARG A O 1
ATOM 3184 N N . GLU A 1 570 ? 22.712 31.140 123.861 1.00 49.68 570 GLU A N 1
ATOM 3185 C CA . GLU A 1 570 ? 23.754 30.223 123.410 1.00 53.54 570 GLU A CA 1
ATOM 3186 C C . GLU A 1 570 ? 24.359 29.384 124.530 1.00 55.07 570 GLU A C 1
ATOM 3187 O O . GLU A 1 570 ? 24.930 28.326 124.242 1.00 55.59 570 GLU A O 1
ATOM 3193 N N . ARG A 1 571 ? 24.248 29.814 125.790 1.00 52.98 571 ARG A N 1
ATOM 3194 C CA . ARG A 1 571 ? 25.029 29.214 126.863 1.00 52.77 571 ARG A CA 1
ATOM 3195 C C . ARG A 1 571 ? 24.206 28.885 128.102 1.00 54.47 571 ARG A C 1
ATOM 3196 O O . ARG A 1 571 ? 24.763 28.748 129.199 1.00 52.17 571 ARG A O 1
ATOM 3204 N N . LEU A 1 572 ? 22.903 28.729 127.951 1.00 52.62 572 LEU A N 1
ATOM 3205 C CA . LEU A 1 572 ? 22.055 28.434 129.094 1.00 49.64 572 LEU A CA 1
ATOM 3206 C C . LEU A 1 572 ? 22.396 27.053 129.631 1.00 49.68 572 LEU A C 1
ATOM 3207 O O . LEU A 1 572 ? 22.347 26.059 128.895 1.00 47.40 572 LEU A O 1
ATOM 3212 N N . PHE A 1 573 ? 22.719 27.010 130.926 1.00 46.87 573 PHE A N 1
ATOM 3213 C CA . PHE A 1 573 ? 23.078 25.794 131.646 1.00 49.03 573 PHE A CA 1
ATOM 3214 C C . PHE A 1 573 ? 24.318 25.102 131.073 1.00 53.44 573 PHE A C 1
ATOM 3215 O O . PHE A 1 573 ? 24.504 23.895 131.264 1.00 56.47 573 PHE A O 1
ATOM 3223 N N . GLU A 1 574 ? 25.204 25.869 130.426 1.00 50.79 574 GLU A N 1
ATOM 3224 C CA . GLU A 1 574 ? 26.415 25.297 129.806 1.00 56.13 574 GLU A CA 1
ATOM 3225 C C . GLU A 1 574 ? 27.215 24.411 130.772 1.00 52.99 574 GLU A C 1
ATOM 3226 O O . GLU A 1 574 ? 27.664 23.322 130.399 1.00 53.66 574 GLU A O 1
ATOM 3232 N N . GLN A 1 575 ? 27.407 24.854 132.015 1.00 48.81 575 GLN A N 1
ATOM 3233 C CA . GLN A 1 575 ? 28.239 24.099 132.945 1.00 47.97 575 GLN A CA 1
ATOM 3234 C C . GLN A 1 575 ? 27.617 22.800 133.429 1.00 50.63 575 GLN A C 1
ATOM 3235 O O . GLN A 1 575 ? 28.316 22.020 134.069 1.00 54.12 575 GLN A O 1
ATOM 3241 N N . VAL A 1 576 ? 26.341 22.531 133.186 1.00 53.57 576 VAL A N 1
ATOM 3242 C CA . VAL A 1 576 ? 25.730 21.394 133.876 1.00 53.61 576 VAL A CA 1
ATOM 3243 C C . VAL A 1 576 ? 25.083 20.474 132.864 1.00 55.39 576 VAL A C 1
ATOM 3244 O O . VAL A 1 576 ? 24.161 19.726 133.193 1.00 62.89 576 VAL A O 1
ATOM 3248 N N . MET A 1 577 ? 25.568 20.499 131.632 1.00 56.80 577 MET A N 1
ATOM 3249 C CA . MET A 1 577 ? 24.775 19.954 130.549 1.00 57.69 577 MET A CA 1
ATOM 3250 C C . MET A 1 577 ? 25.697 19.687 129.372 1.00 56.37 577 MET A C 1
ATOM 3251 O O . MET A 1 577 ? 26.730 20.341 129.228 1.00 58.08 577 MET A O 1
ATOM 3256 N N . ARG A 1 578 ? 25.332 18.709 128.540 1.00 55.36 578 ARG A N 1
ATOM 3257 C CA . ARG A 1 578 ? 26.208 18.363 127.423 1.00 55.28 578 ARG A CA 1
ATOM 3258 C C . ARG A 1 578 ? 26.325 19.502 126.415 1.00 58.31 578 ARG A C 1
ATOM 3259 O O . ARG A 1 578 ? 27.341 19.618 125.714 1.00 60.28 578 ARG A O 1
ATOM 3267 N N . ILE A 1 579 ? 25.300 20.331 126.301 1.00 53.84 579 ILE A N 1
ATOM 3268 C CA . ILE A 1 579 ? 25.301 21.415 125.333 1.00 53.63 579 ILE A CA 1
ATOM 3269 C C . ILE A 1 579 ? 24.585 22.604 125.949 1.00 57.84 579 ILE A C 1
ATOM 3270 O O . ILE A 1 579 ? 23.758 22.455 126.856 1.00 57.59 579 ILE A O 1
ATOM 3275 N N . GLY A 1 580 ? 24.954 23.794 125.485 1.00 58.19 580 GLY A N 1
ATOM 3276 C CA . GLY A 1 580 ? 24.287 25.002 125.937 1.00 56.84 580 GLY A CA 1
ATOM 3277 C C . GLY A 1 580 ? 22.914 25.129 125.293 1.00 55.14 580 GLY A C 1
ATOM 3278 O O . GLY A 1 580 ? 22.742 24.896 124.098 1.00 55.19 580 GLY A O 1
ATOM 3279 N N . LEU A 1 581 ? 21.923 25.480 126.107 1.00 51.56 581 LEU A N 1
ATOM 3280 C CA . LEU A 1 581 ? 20.567 25.601 125.614 1.00 50.79 581 LEU A CA 1
ATOM 3281 C C . LEU A 1 581 ? 20.330 27.015 125.123 1.00 52.12 581 LEU A C 1
ATOM 3282 O O . LEU A 1 581 ? 21.082 27.936 125.423 1.00 54.38 581 LEU A O 1
ATOM 3287 N N . ASP A 1 582 ? 19.255 27.164 124.370 1.00 44.88 582 ASP A N 1
ATOM 3288 C CA . ASP A 1 582 ? 18.796 28.412 123.780 1.00 42.56 582 ASP A CA 1
ATOM 3289 C C . ASP A 1 582 ? 17.447 28.721 124.416 1.00 46.07 582 ASP A C 1
ATOM 3290 O O . ASP A 1 582 ? 16.417 28.189 123.986 1.00 44.06 582 ASP A O 1
ATOM 3295 N N . LEU A 1 583 ? 17.437 29.594 125.411 1.00 44.28 583 LEU A N 1
ATOM 3296 C CA . LEU A 1 583 ? 16.201 29.839 126.152 1.00 45.44 583 LEU A CA 1
ATOM 3297 C C . LEU A 1 583 ? 15.108 30.423 125.270 1.00 44.48 583 LEU A C 1
ATOM 3298 O O . LEU A 1 583 ? 13.994 29.879 125.271 1.00 44.00 583 LEU A O 1
ATOM 3303 N N . PRO A 1 584 ? 15.337 31.482 124.497 1.00 46.41 584 PRO A N 1
ATOM 3304 C CA . PRO A 1 584 ? 14.290 31.933 123.564 1.00 42.48 584 PRO A CA 1
ATOM 3305 C C . PRO A 1 584 ? 13.745 30.847 122.649 1.00 46.35 584 PRO A C 1
ATOM 3306 O O . PRO A 1 584 ? 12.526 30.809 122.413 1.00 44.32 584 PRO A O 1
ATOM 3310 N N . ALA A 1 585 ? 14.604 29.969 122.124 1.00 43.69 585 ALA A N 1
ATOM 3311 C CA . ALA A 1 585 ? 14.126 28.887 121.270 1.00 43.90 585 ALA A CA 1
ATOM 3312 C C . ALA A 1 585 ? 13.322 27.861 122.056 1.00 45.13 585 ALA A C 1
ATOM 3313 O O . ALA A 1 585 ? 12.394 27.244 121.517 1.00 46.80 585 ALA A O 1
ATOM 3315 N N . LEU A 1 586 ? 13.694 27.628 123.311 1.00 43.88 586 LEU A N 1
ATOM 3316 C CA . LEU A 1 586 ? 12.895 26.759 124.162 1.00 45.68 586 LEU A CA 1
ATOM 3317 C C . LEU A 1 586 ? 11.506 27.350 124.391 1.00 43.92 586 LEU A C 1
ATOM 3318 O O . LEU A 1 586 ? 10.511 26.621 124.392 1.00 45.00 586 LEU A O 1
ATOM 3323 N N . ASN A 1 587 ? 11.400 28.669 124.562 1.00 40.91 587 ASN A N 1
ATOM 3324 C CA . ASN A 1 587 ? 10.066 29.237 124.765 1.00 44.03 587 ASN A CA 1
ATOM 3325 C C . ASN A 1 587 ? 9.152 28.9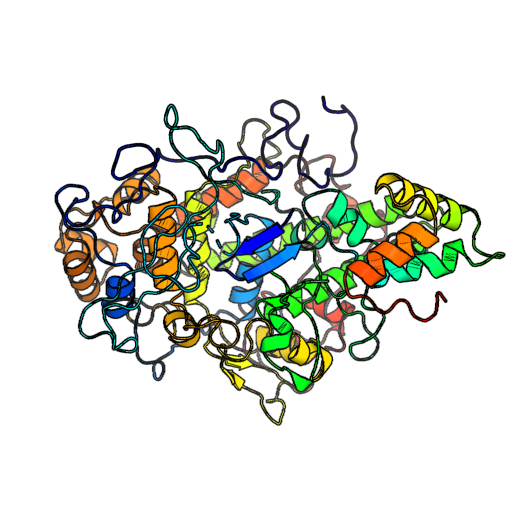21 123.593 1.00 44.42 587 ASN A C 1
ATOM 3326 O O . ASN A 1 587 ? 7.987 28.575 123.784 1.00 47.45 587 ASN A O 1
ATOM 3331 N N . MET A 1 588 ? 9.656 29.014 122.371 1.00 43.94 588 MET A N 1
ATOM 3332 C CA . MET A 1 588 ? 8.791 28.751 121.227 1.00 44.88 588 MET A CA 1
ATOM 3333 C C . MET A 1 588 ? 8.508 27.264 121.093 1.00 45.17 588 MET A C 1
ATOM 3334 O O . MET A 1 588 ? 7.386 26.864 120.774 1.00 45.16 588 MET A O 1
ATOM 3339 N N . GLN A 1 589 ? 9.503 26.420 121.334 1.00 43.25 589 GLN A N 1
ATOM 3340 C CA . GLN A 1 589 ? 9.228 24.995 121.295 1.00 44.97 589 GLN A CA 1
ATOM 3341 C C . GLN A 1 589 ? 8.227 24.626 122.386 1.00 40.26 589 GLN A C 1
ATOM 3342 O O . GLN A 1 589 ? 7.359 23.769 122.193 1.00 40.88 589 GLN A O 1
ATOM 3348 N N . ARG A 1 590 ? 8.320 25.286 123.530 1.00 43.60 590 ARG A N 1
ATOM 3349 C CA . ARG A 1 590 ? 7.424 25.002 124.650 1.00 42.95 590 ARG A CA 1
ATOM 3350 C C . ARG A 1 590 ? 5.999 25.422 124.332 1.00 42.18 590 ARG A C 1
ATOM 3351 O O . ARG A 1 590 ? 5.042 24.721 124.683 1.00 42.28 590 ARG A O 1
ATOM 3359 N N . SER A 1 591 ? 5.827 26.561 123.666 1.00 41.81 591 SER A N 1
ATOM 3360 C CA . SER A 1 591 ? 4.478 26.942 123.270 1.00 44.44 591 SER A CA 1
ATOM 3361 C C . SER A 1 591 ? 3.882 25.929 122.289 1.00 45.30 591 SER A C 1
ATOM 3362 O O . SER A 1 591 ? 2.667 25.745 122.254 1.00 45.29 591 SER A O 1
ATOM 3365 N N . ARG A 1 592 ? 4.708 25.271 121.474 1.00 46.77 592 ARG A N 1
ATOM 3366 C CA . ARG A 1 592 ? 4.181 24.285 120.539 1.00 41.42 592 ARG A CA 1
ATOM 3367 C C . ARG A 1 592 ? 3.880 22.966 121.233 1.00 46.04 592 ARG A C 1
ATOM 3368 O O . ARG A 1 592 ? 2.824 22.367 120.992 1.00 44.43 592 ARG A O 1
ATOM 3376 N N . ASP A 1 593 ? 4.805 22.503 122.083 1.00 41.24 593 ASP A N 1
ATOM 3377 C CA . ASP A 1 593 ? 4.528 21.455 123.072 1.00 41.22 593 ASP A CA 1
ATOM 3378 C C . ASP A 1 593 ? 3.170 21.622 123.727 1.00 43.21 593 ASP A C 1
ATOM 3379 O O . ASP A 1 593 ? 2.416 20.656 123.869 1.00 44.39 593 ASP A O 1
ATOM 3384 N N . HIS A 1 594 ? 2.835 22.851 124.133 1.00 42.23 594 HIS A N 1
ATOM 3385 C CA . HIS A 1 594 ? 1.609 23.109 124.875 1.00 44.29 594 HIS A CA 1
ATOM 3386 C C . HIS A 1 594 ? 0.401 23.342 123.988 1.00 44.62 594 HIS A C 1
ATOM 3387 O O . HIS A 1 594 ? -0.675 23.586 124.516 1.00 44.92 594 HIS A O 1
ATOM 3394 N N . GLY A 1 595 ? 0.548 23.261 122.671 1.00 42.40 595 GLY A N 1
ATOM 3395 C CA . GLY A 1 595 ? -0.569 23.468 121.782 1.00 43.04 595 GLY A CA 1
ATOM 3396 C C . GLY A 1 595 ? -1.117 24.865 121.861 1.00 45.62 595 GLY A C 1
ATOM 3397 O O . GLY A 1 595 ? -2.327 25.056 121.704 1.00 47.52 595 GLY A O 1
ATOM 3398 N N . LEU A 1 596 ? -0.280 25.836 122.157 1.00 42.81 596 LEU A N 1
ATOM 3399 C CA . LEU A 1 596 ? -0.756 27.215 122.231 1.00 46.39 596 LEU A CA 1
ATOM 3400 C C . LEU A 1 596 ? -1.040 27.711 120.824 1.00 47.44 596 LEU A C 1
ATOM 3401 O O . LEU A 1 596 ? -0.199 27.547 119.934 1.00 47.93 596 LEU A O 1
ATOM 3406 N N . PRO A 1 597 ? -2.204 28.306 120.585 1.00 46.43 597 PRO A N 1
ATOM 3407 C CA . PRO A 1 597 ? -2.434 29.014 119.335 1.00 44.17 597 PRO A CA 1
ATOM 3408 C C . PRO A 1 597 ? -1.448 30.149 119.156 1.00 46.63 597 PRO A C 1
ATOM 3409 O O . PRO A 1 597 ? -0.786 30.602 120.092 1.00 47.81 597 PRO A O 1
ATOM 3413 N N . GLY A 1 598 ? -1.422 30.654 117.924 1.00 44.15 598 GLY A N 1
ATOM 3414 C CA . GLY A 1 598 ? -0.425 31.600 117.494 1.00 44.31 598 GLY A CA 1
ATOM 3415 C C . GLY A 1 598 ? -0.818 33.034 117.734 1.00 48.42 598 GLY A C 1
ATOM 3416 O O . GLY A 1 598 ? -1.796 33.351 118.410 1.00 52.22 598 GLY A O 1
ATOM 3417 N N . TYR A 1 599 ? -0.045 33.921 117.126 1.00 46.60 599 TYR A N 1
ATOM 3418 C CA . TYR A 1 599 ? -0.077 35.324 117.534 1.00 50.20 599 TYR A CA 1
ATOM 3419 C C . TYR A 1 599 ? -1.454 35.926 117.299 1.00 52.68 599 TYR A C 1
ATOM 3420 O O . TYR A 1 599 ? -2.007 36.585 118.182 1.00 52.57 599 TYR A O 1
ATOM 3429 N N . ASN A 1 600 ? -2.040 35.675 116.123 1.00 50.81 600 ASN A N 1
ATOM 3430 C CA . ASN A 1 600 ? -3.265 36.374 115.749 1.00 53.75 600 ASN A CA 1
ATOM 3431 C C . ASN A 1 600 ? -4.427 35.914 116.593 1.00 48.71 600 ASN A C 1
ATOM 3432 O O . ASN A 1 600 ? -5.277 36.717 116.977 1.00 53.21 600 ASN A O 1
ATOM 3437 N N . ALA A 1 601 ? -4.477 34.630 116.897 1.00 47.77 601 ALA A N 1
ATOM 3438 C CA . ALA A 1 601 ? -5.566 34.138 117.718 1.00 46.16 601 ALA A CA 1
ATOM 3439 C C . ALA A 1 601 ? -5.582 34.835 119.081 1.00 53.72 601 ALA A C 1
ATOM 3440 O O . ALA A 1 601 ? -6.657 35.186 119.587 1.00 54.06 601 ALA A O 1
ATOM 3442 N N . TRP A 1 602 ? -4.397 35.049 119.692 1.00 48.83 602 TRP A N 1
ATOM 3443 C CA . TRP A 1 602 ? -4.332 35.758 120.967 1.00 48.01 602 TRP A CA 1
ATOM 3444 C C . TRP A 1 602 ? -4.588 37.247 120.780 1.00 51.81 602 TRP A C 1
ATOM 3445 O O . TRP A 1 602 ? -5.123 37.890 121.685 1.00 51.21 602 TRP A O 1
ATOM 3456 N N . ARG A 1 603 ? -4.258 37.811 119.617 1.00 49.65 603 ARG A N 1
ATOM 3457 C CA . ARG A 1 603 ? -4.692 39.175 119.332 1.00 50.93 603 ARG A CA 1
ATOM 3458 C C . ARG A 1 603 ? -6.212 39.274 119.309 1.00 55.51 603 ARG A C 1
ATOM 3459 O O . ARG A 1 603 ? -6.787 40.219 119.855 1.00 60.57 603 ARG A O 1
ATOM 3467 N N . ARG A 1 604 ? -6.886 38.299 118.703 1.00 54.61 604 ARG A N 1
ATOM 3468 C CA . ARG A 1 604 ? -8.342 38.333 118.660 1.00 54.65 604 ARG A CA 1
ATOM 3469 C C . ARG A 1 604 ? -8.942 38.128 120.045 1.00 52.55 604 ARG A C 1
ATOM 3470 O O . ARG A 1 604 ? -9.944 38.767 120.398 1.00 53.17 604 ARG A O 1
ATOM 3478 N N . PHE A 1 605 ? -8.357 37.234 120.844 1.00 51.17 605 PHE A N 1
ATOM 3479 C CA . PHE A 1 605 ? -8.833 37.061 122.218 1.00 52.21 605 PHE A CA 1
ATOM 3480 C C . PHE A 1 605 ? -8.698 38.356 123.011 1.00 50.43 605 PHE A C 1
ATOM 3481 O O . PHE A 1 605 ? -9.540 38.674 123.853 1.00 52.29 605 PHE A O 1
ATOM 3489 N N . CYS A 1 606 ? -7.679 39.142 122.725 1.00 51.54 606 CYS A N 1
ATOM 3490 C CA . CYS A 1 606 ? -7.492 40.406 123.410 1.00 56.12 606 CYS A CA 1
ATOM 3491 C C . CYS A 1 606 ? -8.245 41.564 122.758 1.00 58.91 606 CYS A C 1
ATOM 3492 O O . CYS A 1 606 ? -8.072 42.707 123.182 1.00 61.44 606 CYS A O 1
ATOM 3495 N N . GLY A 1 607 ? -9.092 41.293 121.764 1.00 59.55 607 GLY A N 1
ATOM 3496 C CA . GLY A 1 607 ? -9.764 42.347 121.026 1.00 58.63 607 GLY A CA 1
ATOM 3497 C C . GLY A 1 607 ? -8.817 43.361 120.411 1.00 58.84 607 GLY A C 1
ATOM 3498 O O . GLY A 1 607 ? -8.950 44.565 120.651 1.00 66.00 607 GLY A O 1
ATOM 3499 N N . LEU A 1 608 ? -7.860 42.898 119.624 1.00 55.96 608 LEU A N 1
ATOM 3500 C CA . LEU A 1 608 ? -6.918 43.758 118.922 1.00 61.50 608 LEU A CA 1
ATOM 3501 C C . LEU A 1 608 ? -6.844 43.381 117.451 1.00 58.86 608 LEU A C 1
ATOM 3502 O O . LEU A 1 608 ? -7.134 42.238 117.078 1.00 59.25 608 LEU A O 1
ATOM 3507 N N . PRO A 1 609 ? -6.435 44.318 116.592 1.00 60.76 609 PRO A N 1
ATOM 3508 C CA . PRO A 1 609 ? -6.298 44.030 115.152 1.00 60.87 609 PRO A CA 1
ATOM 3509 C C . PRO A 1 609 ? -5.415 42.825 114.854 1.00 61.82 609 PRO A C 1
ATOM 3510 O O . PRO A 1 609 ? -4.296 42.721 115.355 1.00 66.27 609 PRO A O 1
ATOM 3514 N N . GLN A 1 610 ? -5.901 41.930 113.987 1.00 62.58 610 GLN A N 1
ATOM 3515 C CA . GLN A 1 610 ? -5.105 40.799 113.516 1.00 63.16 610 GLN A CA 1
ATOM 3516 C C . GLN A 1 610 ? -4.468 41.105 112.160 1.00 66.23 610 GLN A C 1
ATOM 3517 O O . GLN A 1 610 ? -5.145 40.995 111.127 1.00 70.27 610 GLN A O 1
ATOM 3523 N N . PRO A 1 611 ? -3.177 41.441 112.095 1.00 68.38 611 PRO A N 1
ATOM 3524 C CA . PRO A 1 611 ? -2.534 41.656 110.787 1.00 66.72 611 PRO A CA 1
ATOM 3525 C C . PRO A 1 611 ? -2.478 40.364 109.989 1.00 68.83 611 PRO A C 1
ATOM 3526 O O . PRO A 1 611 ? -2.101 39.320 110.523 1.00 70.11 611 PRO A O 1
ATOM 3530 N N . GLU A 1 612 ? -2.847 40.434 108.701 1.00 71.69 612 GLU A N 1
ATOM 3531 C CA . GLU A 1 612 ? -2.701 39.285 107.812 1.00 67.62 612 GLU A CA 1
ATOM 3532 C C . GLU A 1 612 ? -1.546 39.418 106.830 1.00 66.10 612 GLU A C 1
ATOM 3533 O O . GLU A 1 612 ? -1.082 38.395 106.316 1.00 72.35 612 GLU A O 1
ATOM 3539 N N . THR A 1 613 ? -1.044 40.632 106.590 1.00 63.70 613 THR A N 1
ATOM 3540 C CA . THR A 1 613 ? -0.010 40.884 105.587 1.00 66.03 613 THR A CA 1
ATOM 3541 C C . THR A 1 613 ? 1.179 41.617 106.197 1.00 67.29 613 THR A C 1
ATOM 3542 O O . THR A 1 613 ? 1.084 42.242 107.253 1.00 70.57 613 THR A O 1
ATOM 3546 N N . VAL A 1 614 ? 2.295 41.593 105.477 1.00 66.34 614 VAL A N 1
ATOM 3547 C CA . VAL A 1 614 ? 3.522 42.195 105.989 1.00 67.25 614 VAL A CA 1
ATOM 3548 C C . VAL A 1 614 ? 3.379 43.693 106.238 1.00 69.06 614 VAL A C 1
ATOM 3549 O O . VAL A 1 614 ? 4.075 44.250 107.097 1.00 70.52 614 VAL A O 1
ATOM 3553 N N . GLY A 1 615 ? 2.535 44.384 105.473 1.00 72.88 615 GLY A N 1
ATOM 3554 C CA . GLY A 1 615 ? 2.413 45.823 105.651 1.00 66.52 615 GLY A CA 1
ATOM 3555 C C . GLY A 1 615 ? 1.598 46.123 106.885 1.00 68.20 615 GLY A C 1
ATOM 3556 O O . GLY A 1 615 ? 1.896 47.061 107.637 1.00 69.30 615 GLY A O 1
ATOM 3557 N N . GLN A 1 616 ? 0.561 45.311 107.103 1.00 65.60 616 GLN A N 1
ATOM 3558 C CA . GLN A 1 616 ? -0.213 45.424 108.334 1.00 68.62 616 GLN A CA 1
ATOM 3559 C C . GLN A 1 616 ? 0.663 45.119 109.542 1.00 68.90 616 GLN A C 1
ATOM 3560 O O . GLN A 1 616 ? 0.616 45.833 110.552 1.00 69.18 616 GLN A O 1
ATOM 3566 N N . LEU A 1 617 ? 1.479 44.060 109.450 1.00 67.74 617 LEU A N 1
ATOM 3567 C CA . LEU A 1 617 ? 2.327 43.669 110.569 1.00 64.10 617 LEU A CA 1
ATOM 3568 C C . LEU A 1 617 ? 3.353 44.748 110.883 1.00 63.73 617 LEU A C 1
ATOM 3569 O O . LEU A 1 617 ? 3.563 45.079 112.053 1.00 63.61 617 LEU A O 1
ATOM 3574 N N . GLY A 1 618 ? 4.005 45.308 109.856 1.00 65.86 618 GLY A N 1
ATOM 3575 C CA . GLY A 1 618 ? 4.938 46.408 110.084 1.00 66.11 618 GLY A CA 1
ATOM 3576 C C . GLY A 1 618 ? 4.317 47.551 110.861 1.00 67.00 618 GLY A C 1
ATOM 3577 O O . GLY A 1 618 ? 4.994 48.205 111.659 1.00 68.49 618 GLY A O 1
ATOM 3578 N N . THR A 1 619 ? 3.018 47.785 110.664 1.00 65.82 619 THR A N 1
ATOM 3579 C CA . THR A 1 619 ? 2.312 48.879 111.323 1.00 68.02 619 THR A CA 1
ATOM 3580 C C . THR A 1 619 ? 1.962 48.535 112.768 1.00 66.75 619 THR A C 1
ATOM 3581 O O . THR A 1 619 ? 2.044 49.405 113.648 1.00 66.04 619 THR A O 1
ATOM 3585 N N . VAL A 1 620 ? 1.552 47.287 113.032 1.00 64.86 620 VAL A N 1
ATOM 3586 C CA . VAL A 1 620 ? 1.346 46.851 114.415 1.00 64.08 620 VAL A CA 1
ATOM 3587 C C . VAL A 1 620 ? 2.615 47.074 115.227 1.00 65.59 620 VAL A C 1
ATOM 3588 O O . VAL A 1 620 ? 2.570 47.573 116.360 1.00 67.47 620 VAL A O 1
ATOM 3592 N N . LEU A 1 621 ? 3.768 46.740 114.641 1.00 62.59 621 LEU A N 1
ATOM 3593 C CA . LEU A 1 621 ? 5.059 46.794 115.305 1.00 62.05 621 LEU A CA 1
ATOM 3594 C C . LEU A 1 621 ? 5.781 48.123 115.143 1.00 66.37 621 LEU A C 1
ATOM 3595 O O . LEU A 1 621 ? 6.779 48.349 115.833 1.00 67.80 621 LEU A O 1
ATOM 3600 N N . ARG A 1 622 ? 5.332 48.993 114.245 1.00 66.16 622 ARG A N 1
ATOM 3601 C CA . ARG A 1 622 ? 6.045 50.235 113.970 1.00 65.44 622 ARG A CA 1
ATOM 3602 C C . ARG A 1 622 ? 7.486 49.933 113.600 1.00 65.29 622 ARG A C 1
ATOM 3603 O O . ARG A 1 622 ? 8.426 50.600 114.039 1.00 66.86 622 ARG A O 1
ATOM 3611 N N . ASN A 1 623 ? 7.644 48.902 112.774 1.00 66.62 623 ASN A N 1
ATOM 3612 C CA . ASN A 1 623 ? 8.943 48.364 112.398 1.00 65.85 623 ASN A CA 1
ATOM 3613 C C . ASN A 1 623 ? 8.782 47.435 111.210 1.00 68.41 623 ASN A C 1
ATOM 3614 O O . ASN A 1 623 ? 8.535 46.241 111.381 1.00 69.27 623 ASN A O 1
ATOM 3619 N N . LEU A 1 624 ? 8.883 47.969 110.001 1.00 69.07 624 LEU A N 1
ATOM 3620 C CA . LEU A 1 624 ? 8.732 47.110 108.839 1.00 69.31 624 LEU A CA 1
ATOM 3621 C C . LEU A 1 624 ? 9.904 46.142 108.717 1.00 71.92 624 LEU A C 1
ATOM 3622 O O . LEU A 1 624 ? 9.755 45.034 108.179 1.00 71.51 624 LEU A O 1
ATOM 3627 N N . LYS A 1 625 ? 11.072 46.532 109.227 1.00 66.93 625 LYS A N 1
ATOM 3628 C CA . LYS A 1 625 ? 12.237 45.676 109.106 1.00 64.47 625 LYS A CA 1
ATOM 3629 C C . LYS A 1 625 ? 12.011 44.375 109.853 1.00 66.15 625 LYS A C 1
ATOM 3630 O O . LYS A 1 625 ? 12.360 43.295 109.364 1.00 66.22 625 LYS A O 1
ATOM 3636 N N . LEU A 1 626 ? 11.406 44.461 111.040 1.00 65.12 626 LEU A N 1
ATOM 3637 C CA . LEU A 1 626 ? 11.118 43.278 111.840 1.00 65.24 626 LEU A CA 1
ATOM 3638 C C . LEU A 1 626 ? 9.938 42.498 111.282 1.00 64.09 626 LEU A C 1
ATOM 3639 O O . LEU A 1 626 ? 9.919 41.265 111.363 1.00 67.14 626 LEU A O 1
ATOM 3644 N N . ALA A 1 627 ? 8.961 43.193 110.701 1.00 62.76 627 ALA A N 1
ATOM 3645 C CA . ALA A 1 627 ? 7.855 42.519 110.044 1.00 62.71 627 ALA A CA 1
ATOM 3646 C C . ALA A 1 627 ? 8.352 41.567 108.962 1.00 64.34 627 ALA A C 1
ATOM 3647 O O . ALA A 1 627 ? 7.895 40.423 108.872 1.00 63.29 627 ALA A O 1
ATOM 3649 N N . ARG A 1 628 ? 9.290 42.023 108.129 1.00 64.97 628 ARG A N 1
ATOM 3650 C CA . ARG A 1 628 ? 9.832 41.163 107.078 1.00 66.55 628 ARG A CA 1
ATOM 3651 C C . ARG A 1 628 ? 10.452 39.901 107.667 1.00 67.20 628 ARG A C 1
ATOM 3652 O O . ARG A 1 628 ? 10.158 38.783 107.223 1.00 66.49 628 ARG A O 1
ATOM 3660 N N . LYS A 1 629 ? 11.335 40.060 108.660 1.00 65.87 629 LYS A N 1
ATOM 3661 C CA . LYS A 1 629 ? 11.952 38.897 109.295 1.00 60.78 629 LYS A CA 1
ATOM 3662 C C . LYS A 1 629 ? 10.897 37.896 109.756 1.00 62.53 629 LYS A C 1
ATOM 3663 O O . LYS A 1 629 ? 11.018 36.684 109.526 1.00 60.87 629 LYS A O 1
ATOM 3669 N N . LEU A 1 630 ? 9.842 38.389 110.410 1.00 59.46 630 LEU A N 1
ATOM 3670 C CA . LEU A 1 630 ? 8.841 37.482 110.945 1.00 56.46 630 LEU A CA 1
ATOM 3671 C C . LEU A 1 630 ? 8.092 36.756 109.832 1.00 58.75 630 LEU A C 1
ATOM 3672 O O . LEU A 1 630 ? 7.852 35.542 109.944 1.00 57.72 630 LEU A O 1
ATOM 3677 N N . MET A 1 631 ? 7.734 37.464 108.738 1.00 59.02 631 MET A N 1
ATOM 3678 C CA . MET A 1 631 ? 7.047 36.804 107.623 1.00 56.98 631 MET A CA 1
ATOM 3679 C C . MET A 1 631 ? 7.944 35.764 106.960 1.00 59.67 631 MET A C 1
ATOM 3680 O O . MET A 1 631 ? 7.477 34.681 106.574 1.00 56.91 631 MET A O 1
ATOM 3685 N N . GLU A 1 632 ? 9.249 36.054 106.861 1.00 60.12 632 GLU A N 1
ATOM 3686 C CA . GLU A 1 632 ? 10.170 35.112 106.235 1.00 59.94 632 GLU A CA 1
ATOM 3687 C C . GLU A 1 632 ? 10.307 33.818 107.039 1.00 64.12 632 GLU A C 1
ATOM 3688 O O . GLU A 1 632 ? 10.321 32.729 106.455 1.00 66.84 632 GLU A O 1
ATOM 3694 N N . GLN A 1 633 ? 10.441 33.907 108.371 1.00 59.97 633 GLN A N 1
ATOM 3695 C CA . GLN A 1 633 ? 10.424 32.701 109.209 1.00 60.10 633 GLN A CA 1
ATOM 3696 C C . GLN A 1 633 ? 9.065 32.003 109.182 1.00 55.63 633 GLN A C 1
ATOM 3697 O O . GLN A 1 633 ? 8.981 30.794 108.951 1.00 55.34 633 GLN A O 1
ATOM 3703 N N . TYR A 1 634 ? 7.990 32.732 109.461 1.00 55.87 634 TYR A N 1
ATOM 3704 C CA . TYR A 1 634 ? 6.737 32.061 109.799 1.00 58.95 634 TYR A CA 1
ATOM 3705 C C . TYR A 1 634 ? 5.785 31.862 108.638 1.00 56.79 634 TYR A C 1
ATOM 3706 O O . TYR A 1 634 ? 4.973 30.931 108.689 1.00 55.49 634 TYR A O 1
ATOM 3715 N N . GLY A 1 635 ? 5.857 32.708 107.619 1.00 58.96 635 GLY A N 1
ATOM 3716 C CA . GLY A 1 635 ? 4.973 32.641 106.468 1.00 61.92 635 GLY A CA 1
ATOM 3717 C C . GLY A 1 635 ? 3.727 33.487 106.605 1.00 64.96 635 GLY A C 1
ATOM 3718 O O . GLY A 1 635 ? 3.298 34.110 105.637 1.00 65.66 635 GLY A O 1
ATOM 3719 N N . THR A 1 636 ? 3.129 33.511 107.796 1.00 66.45 636 THR A N 1
ATOM 3720 C CA . THR A 1 636 ? 1.980 34.366 108.079 1.00 65.68 636 THR A CA 1
ATOM 3721 C C . THR A 1 636 ? 1.977 34.769 109.550 1.00 63.95 636 THR A C 1
ATOM 3722 O O . THR A 1 636 ? 2.397 33.984 110.409 1.00 58.55 636 THR A O 1
ATOM 3726 N N . PRO A 1 637 ? 1.452 35.948 109.879 1.00 64.65 637 PRO A N 1
ATOM 3727 C CA . PRO A 1 637 ? 1.371 36.318 111.297 1.00 60.64 637 PRO A CA 1
ATOM 3728 C C . PRO A 1 637 ? 0.503 35.380 112.110 1.00 59.89 637 PRO A C 1
ATOM 3729 O O . PRO A 1 637 ? 0.662 35.331 113.340 1.00 60.45 637 PRO A O 1
ATOM 3733 N N . ASN A 1 638 ? -0.377 34.601 111.470 1.00 58.44 638 ASN A N 1
ATOM 3734 C CA . ASN A 1 638 ? -1.125 33.582 112.202 1.00 56.95 638 ASN A CA 1
ATOM 3735 C C . ASN A 1 638 ? -0.223 32.540 112.857 1.00 53.46 638 ASN A C 1
ATOM 3736 O O . ASN A 1 638 ? -0.669 31.869 113.791 1.00 53.11 638 ASN A O 1
ATOM 3741 N N . ASN A 1 639 ? 1.008 32.350 112.378 1.00 55.35 639 ASN A N 1
ATOM 3742 C CA . ASN A 1 639 ? 1.850 31.255 112.854 1.00 54.82 639 ASN A CA 1
ATOM 3743 C C . ASN A 1 639 ? 2.956 31.698 113.815 1.00 49.33 639 ASN A C 1
ATOM 3744 O O . ASN A 1 639 ? 3.686 30.849 114.346 1.00 50.12 639 ASN A O 1
ATOM 3749 N N . ILE A 1 640 ? 3.083 33.001 114.054 1.00 45.42 640 ILE A N 1
ATOM 3750 C CA . ILE A 1 640 ? 4.025 33.537 115.028 1.00 52.23 640 ILE A CA 1
ATOM 3751 C C . ILE A 1 640 ? 3.752 32.968 116.416 1.00 50.77 640 ILE A C 1
ATOM 3752 O O . ILE A 1 640 ? 2.623 32.996 116.920 1.00 44.59 640 ILE A O 1
ATOM 3757 N N . ASP A 1 641 ? 4.797 32.439 117.048 1.00 53.25 641 ASP A N 1
ATOM 3758 C CA . ASP A 1 641 ? 4.632 31.890 118.387 1.00 49.93 641 ASP A CA 1
ATOM 3759 C C . ASP A 1 641 ? 4.349 33.023 119.388 1.00 45.87 641 ASP A C 1
ATOM 3760 O O . ASP A 1 641 ? 4.881 34.137 119.283 1.00 44.02 641 ASP A O 1
ATOM 3765 N N . ILE A 1 642 ? 3.491 32.728 120.367 1.00 46.88 642 ILE A N 1
ATOM 3766 C CA . ILE A 1 642 ? 2.998 33.772 121.259 1.00 45.80 642 ILE A CA 1
ATOM 3767 C C . ILE A 1 642 ? 4.153 34.555 121.896 1.00 48.10 642 ILE A C 1
ATOM 3768 O O . ILE A 1 642 ? 4.132 35.791 121.932 1.00 44.31 642 ILE A O 1
ATOM 3773 N N . TRP A 1 643 ? 5.194 33.864 122.395 1.00 48.24 643 TRP A N 1
ATOM 3774 C CA . TRP A 1 643 ? 6.244 34.602 123.093 1.00 47.85 643 TRP A CA 1
ATOM 3775 C C . TRP A 1 643 ? 6.998 35.517 122.141 1.00 45.09 643 TRP A C 1
ATOM 3776 O O . TRP A 1 643 ? 7.304 36.662 122.486 1.00 44.16 643 TRP A O 1
ATOM 3787 N N . MET A 1 644 ? 7.318 35.015 120.947 1.00 47.76 644 MET A N 1
ATOM 3788 C CA . MET A 1 644 ? 8.081 35.784 119.966 1.00 47.45 644 MET A CA 1
ATOM 3789 C C . MET A 1 644 ? 7.295 36.989 119.468 1.00 47.42 644 MET A C 1
ATOM 3790 O O . MET A 1 644 ? 7.855 38.084 119.307 1.00 49.91 644 MET A O 1
ATOM 3795 N N . GLY A 1 645 ? 6.002 36.805 119.200 1.00 47.44 645 GLY A N 1
ATOM 3796 C CA . GLY A 1 645 ? 5.177 37.941 118.823 1.00 48.41 645 GLY A CA 1
ATOM 3797 C C . GLY A 1 645 ? 4.972 38.912 119.969 1.00 51.19 645 GLY A C 1
ATOM 3798 O O . GLY A 1 645 ? 4.959 40.127 119.767 1.00 50.99 645 GLY A O 1
ATOM 3799 N N . GLY A 1 646 ? 4.800 38.389 121.191 1.00 51.60 646 GLY A N 1
ATOM 3800 C CA . GLY A 1 646 ? 4.545 39.253 122.328 1.00 41.47 646 GLY A CA 1
ATOM 3801 C C . GLY A 1 646 ? 5.717 40.159 122.646 1.00 46.22 646 GLY A C 1
ATOM 3802 O O . GLY A 1 646 ? 5.540 41.348 122.919 1.00 47.67 646 GLY A O 1
ATOM 3803 N N . VAL A 1 647 ? 6.936 39.610 122.641 1.00 44.87 647 VAL A N 1
ATOM 3804 C CA . VAL A 1 647 ? 8.074 40.464 122.951 1.00 47.13 647 VAL A CA 1
ATOM 3805 C C . VAL A 1 647 ? 8.452 41.334 121.766 1.00 51.79 647 VAL A C 1
ATOM 3806 O O . VAL A 1 647 ? 9.152 42.332 121.953 1.00 52.40 647 VAL A O 1
ATOM 3810 N N . SER A 1 648 ? 8.000 40.991 120.554 1.00 50.04 648 SER A N 1
ATOM 3811 C CA . SER A 1 648 ? 8.294 41.816 119.380 1.00 52.36 648 SER A CA 1
ATOM 3812 C C . SER A 1 648 ? 7.527 43.134 119.363 1.00 55.45 648 SER A C 1
ATOM 3813 O O . SER A 1 648 ? 7.966 44.076 118.698 1.00 57.00 648 SER A O 1
ATOM 3816 N N . GLU A 1 649 ? 6.375 43.210 120.033 1.00 54.25 649 GLU A N 1
ATOM 3817 C CA . GLU A 1 649 ? 5.561 44.417 120.002 1.00 56.54 649 GLU A CA 1
ATOM 3818 C C . GLU A 1 649 ? 6.301 45.588 120.646 1.00 57.96 649 GLU A C 1
ATOM 3819 O O . GLU A 1 649 ? 7.120 45.388 121.548 1.00 58.05 649 GLU A O 1
ATOM 3825 N N . PRO A 1 650 ? 6.039 46.822 120.199 1.00 60.63 650 PRO A N 1
ATOM 3826 C CA . PRO A 1 650 ? 6.677 47.980 120.834 1.00 59.84 650 PRO A CA 1
ATOM 3827 C C . PRO A 1 650 ? 6.017 48.275 122.169 1.00 57.76 650 PRO A C 1
ATOM 3828 O O . PRO A 1 650 ? 4.822 48.028 122.358 1.00 55.73 650 PRO A O 1
ATOM 3832 N N . LEU A 1 651 ? 6.814 48.809 123.099 1.00 54.77 651 LEU A N 1
ATOM 3833 C CA . LEU A 1 651 ? 6.421 48.872 124.501 1.00 57.67 651 LEU A CA 1
ATOM 3834 C C . LEU A 1 651 ? 5.405 49.979 124.786 1.00 58.58 651 LEU A C 1
ATOM 3835 O O . LEU A 1 651 ? 5.498 51.092 124.257 1.00 60.48 651 LEU A O 1
ATOM 3840 N N . LYS A 1 652 ? 4.423 49.639 125.626 1.00 58.81 652 LYS A N 1
ATOM 3841 C CA . LYS A 1 652 ? 3.491 50.604 126.206 1.00 57.78 652 LYS A CA 1
ATOM 3842 C C . LYS A 1 652 ? 4.245 51.730 126.909 1.00 61.76 652 LYS A C 1
ATOM 3843 O O . LYS A 1 652 ? 5.379 51.557 127.376 1.00 58.76 652 LYS A O 1
ATOM 3849 N N . ARG A 1 653 ? 3.596 52.888 127.007 1.00 60.34 653 ARG A N 1
ATOM 3850 C CA . ARG A 1 653 ? 4.226 54.050 127.608 1.00 61.34 653 ARG A CA 1
ATOM 3851 C C . ARG A 1 653 ? 4.342 53.838 129.114 1.00 62.41 653 ARG A C 1
ATOM 3852 O O . ARG A 1 653 ? 3.366 53.472 129.777 1.00 62.42 653 ARG A O 1
ATOM 3860 N N . LYS A 1 654 ? 5.556 54.053 129.634 1.00 59.57 654 LYS A N 1
ATOM 3861 C CA . LYS A 1 654 ? 5.924 53.808 131.036 1.00 64.20 654 LYS A CA 1
ATOM 3862 C C . LYS A 1 654 ? 5.748 52.341 131.431 1.00 61.12 654 LYS A C 1
ATOM 3863 O O . LYS A 1 654 ? 5.597 52.031 132.609 1.00 57.17 654 LYS A O 1
ATOM 3869 N N . GLY A 1 655 ? 5.793 51.430 130.437 1.00 59.91 655 GLY A N 1
ATOM 3870 C CA . GLY A 1 655 ? 5.641 50.010 130.683 1.00 56.83 655 GLY A CA 1
ATOM 3871 C C . GLY A 1 655 ? 6.689 49.219 129.923 1.00 56.28 655 GLY A C 1
ATOM 3872 O O . GLY A 1 655 ? 7.439 49.770 129.116 1.00 57.45 655 GLY A O 1
ATOM 3873 N N . ARG A 1 656 ? 6.753 47.910 130.197 1.00 53.19 656 ARG A N 1
ATOM 3874 C CA . ARG A 1 656 ? 7.804 47.105 129.574 1.00 53.79 656 ARG A CA 1
ATOM 3875 C C . ARG A 1 656 ? 7.263 45.902 128.805 1.00 52.33 656 ARG A C 1
ATOM 3876 O O . ARG A 1 656 ? 8.006 44.960 128.529 1.00 52.66 656 ARG A O 1
ATOM 3884 N N . VAL A 1 657 ? 6.002 45.949 128.382 1.00 52.79 657 VAL A N 1
ATOM 3885 C CA . VAL A 1 657 ? 5.475 45.033 127.384 1.00 52.36 657 VAL A CA 1
ATOM 3886 C C . VAL A 1 657 ? 4.531 45.788 126.464 1.00 54.40 657 VAL A C 1
ATOM 3887 O O . VAL A 1 657 ? 4.029 46.866 126.795 1.00 51.44 657 VAL A O 1
ATOM 3891 N N . GLY A 1 658 ? 4.274 45.187 125.303 1.00 51.20 658 GLY A N 1
ATOM 3892 C CA . GLY A 1 658 ? 3.321 45.725 124.369 1.00 51.61 658 GLY A CA 1
ATOM 3893 C C . GLY A 1 658 ? 1.898 45.352 124.711 1.00 49.85 658 GLY A C 1
ATOM 3894 O O . GLY A 1 658 ? 1.611 44.753 125.749 1.00 52.10 658 GLY A O 1
ATOM 3895 N N . PRO A 1 659 ? 0.970 45.691 123.818 1.00 54.07 659 PRO A N 1
ATOM 3896 C CA . PRO A 1 659 ? -0.458 45.510 124.154 1.00 51.94 659 PRO A CA 1
ATOM 3897 C C . PRO A 1 659 ? -0.865 44.063 124.301 1.00 48.38 659 PRO A C 1
ATOM 3898 O O . PRO A 1 659 ? -1.731 43.744 125.120 1.00 51.63 659 PRO A O 1
ATOM 3902 N N . LEU A 1 660 ? -0.305 43.169 123.502 1.00 48.24 660 LEU A N 1
ATOM 3903 C CA . LEU A 1 660 ? -0.735 41.778 123.584 1.00 51.38 660 LEU A CA 1
ATOM 3904 C C . LEU A 1 660 ? -0.402 41.172 124.948 1.00 50.13 660 LEU A C 1
ATOM 3905 O O . LEU A 1 660 ? -1.266 40.571 125.593 1.00 51.10 660 LEU A O 1
ATOM 3910 N N . LEU A 1 661 ? 0.843 41.321 125.403 1.00 44.65 661 LEU A N 1
ATOM 3911 C CA . LEU A 1 661 ? 1.222 40.765 126.692 1.00 45.96 661 LEU A CA 1
ATOM 3912 C C . LEU A 1 661 ? 0.569 41.538 127.825 1.00 48.52 661 LEU A C 1
ATOM 3913 O O . LEU A 1 661 ? 0.210 40.947 128.849 1.00 47.06 661 LEU A O 1
ATOM 3918 N N . ALA A 1 662 ? 0.441 42.862 127.677 1.00 48.57 662 ALA A N 1
ATOM 3919 C CA . ALA A 1 662 ? -0.244 43.648 128.697 1.00 47.86 662 ALA A CA 1
ATOM 3920 C C . ALA A 1 662 ? -1.611 43.053 128.972 1.00 46.61 662 ALA A C 1
ATOM 3921 O O . ALA A 1 662 ? -2.019 42.885 130.125 1.00 48.43 662 ALA A O 1
ATOM 3923 N N . CYS A 1 663 ? -2.315 42.680 127.920 1.00 43.46 663 CYS A N 1
ATOM 3924 C CA . CYS A 1 663 ? -3.624 42.088 128.096 1.00 50.34 663 CYS A CA 1
ATOM 3925 C C . CYS A 1 663 ? -3.540 40.745 128.810 1.00 47.03 663 CYS A C 1
ATOM 3926 O O . CYS A 1 663 ? -4.281 40.492 129.767 1.00 49.45 663 CYS A O 1
ATOM 3929 N N . ILE A 1 664 ? -2.681 39.847 128.330 1.00 44.15 664 ILE A N 1
ATOM 3930 C CA . ILE A 1 664 ? -2.624 38.503 128.905 1.00 46.46 664 ILE A CA 1
ATOM 3931 C C . ILE A 1 664 ? -2.180 38.582 130.359 1.00 44.56 664 ILE A C 1
ATOM 3932 O O . ILE A 1 664 ? -2.788 37.977 131.248 1.00 43.64 664 ILE A O 1
ATOM 3937 N N . ILE A 1 665 ? -1.130 39.366 130.617 1.00 42.25 665 ILE A N 1
ATOM 3938 C CA . ILE A 1 665 ? -0.563 39.481 131.951 1.00 41.74 665 ILE A CA 1
ATOM 3939 C C . ILE A 1 665 ? -1.560 40.167 132.887 1.00 45.08 665 ILE A C 1
ATOM 3940 O O . ILE A 1 665 ? -1.891 39.649 133.963 1.00 42.23 665 ILE A O 1
ATOM 3945 N N . GLY A 1 666 ? -2.114 41.308 132.459 1.00 47.12 666 GLY A N 1
ATOM 3946 C CA . GLY A 1 666 ? -3.053 42.027 133.311 1.00 39.95 666 GLY A CA 1
ATOM 3947 C C . GLY A 1 666 ? -4.261 41.190 133.645 1.00 43.18 666 GLY A C 1
ATOM 3948 O O . GLY A 1 666 ? -4.670 41.103 134.793 1.00 48.32 666 GLY A O 1
ATOM 3949 N N . THR A 1 667 ? -4.810 40.514 132.652 1.00 44.47 667 THR A N 1
ATOM 3950 C CA . THR A 1 667 ? -5.983 39.679 132.879 1.00 47.21 667 THR A CA 1
ATOM 3951 C C . THR A 1 667 ? -5.693 38.561 133.873 1.00 41.40 667 THR A C 1
ATOM 3952 O O . THR A 1 667 ? -6.551 38.205 134.691 1.00 44.60 667 THR A O 1
ATOM 3956 N N . GLN A 1 668 ? -4.528 37.933 133.773 1.00 44.81 668 GLN A N 1
ATOM 3957 C CA . GLN A 1 668 ? -4.223 36.884 134.741 1.00 45.13 668 GLN A CA 1
ATOM 3958 C C . GLN A 1 668 ? -4.092 37.452 136.142 1.00 44.01 668 GLN A C 1
ATOM 3959 O O . GLN A 1 668 ? -4.615 36.862 137.099 1.00 43.66 668 GLN A O 1
ATOM 3965 N N . PHE A 1 669 ? -3.429 38.609 136.292 1.00 41.42 669 PHE A N 1
ATOM 3966 C CA . PHE A 1 669 ? -3.268 39.145 137.645 1.00 41.04 669 PHE A CA 1
ATOM 3967 C C . PHE A 1 669 ? -4.571 39.709 138.206 1.00 43.21 669 PHE A C 1
ATOM 3968 O O . PHE A 1 669 ? -4.795 39.642 139.423 1.00 45.66 669 PHE A O 1
ATOM 3976 N N . ARG A 1 670 ? -5.473 40.199 137.355 1.00 42.54 670 ARG A N 1
ATOM 3977 C CA . ARG A 1 670 ? -6.783 40.566 137.850 1.00 39.81 670 ARG A CA 1
ATOM 3978 C C . ARG A 1 670 ? -7.487 39.358 138.435 1.00 45.16 670 ARG A C 1
ATOM 3979 O O . ARG A 1 670 ? -8.092 39.435 139.513 1.00 46.97 670 ARG A O 1
ATOM 3987 N N . LYS A 1 671 ? -7.457 38.241 137.719 1.00 42.80 671 LYS A N 1
ATOM 3988 C CA . LYS A 1 671 ? -8.156 37.046 138.177 1.00 42.52 671 LYS A CA 1
ATOM 3989 C C . LYS A 1 671 ? -7.548 36.464 139.454 1.00 46.89 671 LYS A C 1
ATOM 3990 O O . LYS A 1 671 ? -8.269 35.889 140.285 1.00 46.13 671 LYS A O 1
ATOM 3996 N N . LEU A 1 672 ? -6.224 36.592 139.621 1.00 47.70 672 LEU A N 1
ATOM 3997 C CA . LEU A 1 672 ? -5.562 36.078 140.817 1.00 46.52 672 LEU A CA 1
ATOM 3998 C C . LEU A 1 672 ? -5.925 36.899 142.049 1.00 43.65 672 LEU A C 1
ATOM 3999 O O . LEU A 1 672 ? -6.007 36.351 143.149 1.00 38.50 672 LEU A O 1
ATOM 4004 N N . ARG A 1 673 ? -6.102 38.210 141.882 1.00 44.10 673 ARG A N 1
ATOM 4005 C CA . ARG A 1 673 ? -6.556 39.079 142.970 1.00 45.95 673 ARG A CA 1
ATOM 4006 C C . ARG A 1 673 ? -8.033 38.865 143.276 1.00 44.11 673 ARG A C 1
ATOM 4007 O O . ARG A 1 673 ? -8.397 38.504 144.402 1.00 45.59 673 ARG A O 1
ATOM 4015 N N . ASP A 1 674 ? -8.899 39.073 142.273 1.00 40.24 674 ASP A N 1
ATOM 4016 C CA . ASP A 1 674 ? -10.343 39.028 142.508 1.00 43.97 674 ASP A CA 1
ATOM 4017 C C . ASP A 1 674 ? -10.841 37.639 142.847 1.00 44.13 674 ASP A C 1
ATOM 4018 O O . ASP A 1 674 ? -11.919 37.524 143.433 1.00 49.51 674 ASP A O 1
ATOM 4023 N N . GLY A 1 675 ? -10.142 36.591 142.434 1.00 41.59 675 GLY A N 1
ATOM 4024 C CA . GLY A 1 675 ? -10.541 35.230 142.732 1.00 38.96 675 GLY A CA 1
ATOM 4025 C C . GLY A 1 675 ? -9.869 34.614 143.923 1.00 40.37 675 GLY A C 1
ATOM 4026 O O . GLY A 1 675 ? -9.982 33.398 144.106 1.00 42.65 675 GLY A O 1
ATOM 4027 N N . ASP A 1 676 ? -9.213 35.420 144.770 1.00 42.81 676 ASP A N 1
ATOM 4028 C CA . ASP A 1 676 ? -8.438 34.942 145.913 1.00 42.28 676 ASP A CA 1
ATOM 4029 C C . ASP A 1 676 ? -9.188 35.290 147.198 1.00 44.01 676 ASP A C 1
ATOM 4030 O O . ASP A 1 676 ? -9.230 36.450 147.615 1.00 46.22 676 ASP A O 1
ATOM 4035 N N . ARG A 1 677 ? -9.771 34.288 147.834 1.00 45.45 677 ARG A N 1
ATOM 4036 C CA . ARG A 1 677 ? -10.501 34.568 149.062 1.00 47.05 677 ARG A CA 1
ATOM 4037 C C . ARG A 1 677 ? -9.614 35.180 150.140 1.00 48.84 677 ARG A C 1
ATOM 4038 O O . ARG A 1 677 ? -10.134 35.837 151.052 1.00 47.42 677 ARG A O 1
ATOM 4046 N N . PHE A 1 678 ? -8.301 34.971 150.069 1.00 47.52 678 PHE A N 1
ATOM 4047 C CA . PHE A 1 678 ? -7.381 35.420 151.112 1.00 48.57 678 PHE A CA 1
ATOM 4048 C C . PHE A 1 678 ? -6.548 36.604 150.679 1.00 46.83 678 PHE A C 1
ATOM 4049 O O . PHE A 1 678 ? -5.558 36.927 151.342 1.00 47.57 678 PHE A O 1
ATOM 4057 N N . TRP A 1 679 ? -6.925 37.247 149.582 1.00 43.00 679 TRP A N 1
ATOM 4058 C CA . TRP A 1 679 ? -6.350 38.532 149.224 1.00 45.13 679 TRP A CA 1
ATOM 4059 C C . TRP A 1 679 ? -6.369 39.475 150.424 1.00 46.36 679 TRP A C 1
ATOM 4060 O O . TRP A 1 679 ? -7.365 39.580 151.141 1.00 48.64 679 TRP A O 1
ATOM 4071 N N . TRP A 1 680 ? -5.275 40.207 150.617 1.00 48.58 680 TRP A N 1
ATOM 4072 C CA . TRP A 1 680 ? -5.057 40.891 151.897 1.00 51.34 680 TRP A CA 1
ATOM 4073 C C . TRP A 1 680 ? -6.028 42.035 152.144 1.00 49.05 680 TRP A C 1
ATOM 4074 O O . TRP A 1 680 ? -6.225 42.413 153.305 1.00 47.30 680 TRP A O 1
ATOM 4085 N N . GLU A 1 681 ? -6.632 42.599 151.097 1.00 45.71 681 GLU A N 1
ATOM 4086 C CA . GLU A 1 681 ? -7.632 43.644 151.269 1.00 48.52 681 GLU A CA 1
ATOM 4087 C C . GLU A 1 681 ? -9.046 43.114 151.427 1.00 48.46 681 GLU A C 1
ATOM 4088 O O . GLU A 1 681 ? -9.952 43.908 151.653 1.00 52.04 681 GLU A O 1
ATOM 4094 N N . ASN A 1 682 ? -9.258 41.810 151.317 1.00 48.02 682 ASN A N 1
ATOM 4095 C CA . ASN A 1 682 ? -10.594 41.243 151.438 1.00 45.19 682 ASN A CA 1
ATOM 4096 C C . ASN A 1 682 ? -11.079 41.292 152.880 1.00 52.90 682 ASN A C 1
ATOM 4097 O O . ASN A 1 682 ? -10.404 40.788 153.788 1.00 50.49 682 ASN A O 1
ATOM 4102 N N . GLU A 1 683 ? -12.282 41.836 153.083 1.00 50.40 683 GLU A N 1
ATOM 4103 C CA . GLU A 1 683 ? -12.855 41.885 154.413 1.00 54.04 683 GLU A CA 1
ATOM 4104 C C . GLU A 1 683 ? -12.702 40.527 155.098 1.00 56.89 683 GLU A C 1
ATOM 4105 O O . GLU A 1 683 ? -12.950 39.478 154.491 1.00 59.24 683 GLU A O 1
ATOM 4111 N N . GLY A 1 684 ? -12.250 40.547 156.358 1.00 52.10 684 GLY A N 1
ATOM 4112 C CA . GLY A 1 684 ? -12.110 39.348 157.154 1.00 49.31 684 GLY A CA 1
ATOM 4113 C C . GLY A 1 684 ? -10.705 38.758 157.181 1.00 52.39 684 GLY A C 1
ATOM 4114 O O . GLY A 1 684 ? -10.381 37.990 158.091 1.00 50.31 684 GLY A O 1
ATOM 4115 N N . VAL A 1 685 ? -9.870 39.072 156.200 1.00 52.13 685 VAL A N 1
ATOM 4116 C CA . VAL A 1 685 ? -8.532 38.491 156.164 1.00 51.25 685 VAL A CA 1
ATOM 4117 C C . VAL A 1 685 ? -7.662 39.122 157.246 1.00 51.05 685 VAL A C 1
ATOM 4118 O O . VAL A 1 685 ? -7.191 38.445 158.164 1.00 50.75 685 VAL A O 1
ATOM 4122 N N . PHE A 1 686 ? -7.427 40.419 157.137 1.00 48.81 686 PHE A N 1
ATOM 4123 C CA . PHE A 1 686 ? -6.755 41.201 158.157 1.00 52.63 686 PHE A CA 1
ATOM 4124 C C . PHE A 1 686 ? -7.758 42.140 158.810 1.00 53.15 686 PHE A C 1
ATOM 4125 O O . PHE A 1 686 ? -8.830 42.409 158.261 1.00 56.67 686 PHE A O 1
ATOM 4133 N N . SER A 1 687 ? -7.402 42.626 160.000 1.00 52.11 687 SER A N 1
ATOM 4134 C CA . SER A 1 687 ? -8.181 43.661 160.657 1.00 51.16 687 SER A CA 1
ATOM 4135 C C . SER A 1 687 ? -7.914 44.988 159.973 1.00 53.47 687 SER A C 1
ATOM 4136 O O . SER A 1 687 ? -6.947 45.144 159.227 1.00 53.04 687 SER A O 1
ATOM 4139 N N . MET A 1 688 ? -8.780 45.959 160.229 1.00 53.75 688 MET A N 1
ATOM 4140 C CA . MET A 1 688 ? -8.558 47.284 159.660 1.00 55.13 688 MET A CA 1
ATOM 4141 C C . MET A 1 688 ? -7.177 47.823 160.056 1.00 58.98 688 MET A C 1
ATOM 4142 O O . MET A 1 688 ? -6.458 48.422 159.242 1.00 58.10 688 MET A O 1
ATOM 4147 N N . GLN A 1 689 ? -6.770 47.579 161.295 1.00 61.39 689 GLN A N 1
ATOM 4148 C CA . GLN A 1 689 ? -5.516 48.141 161.775 1.00 61.08 689 GLN A CA 1
ATOM 4149 C C . GLN A 1 689 ? -4.323 47.402 161.175 1.00 57.67 689 GLN A C 1
ATOM 4150 O O . GLN A 1 689 ? -3.295 48.019 160.877 1.00 56.92 689 GLN A O 1
ATOM 4156 N N . GLN A 1 690 ? -4.444 46.094 160.964 1.00 54.49 690 GLN A N 1
ATOM 4157 C CA . GLN A 1 690 ? -3.411 45.381 160.227 1.00 50.97 690 GLN A CA 1
ATOM 4158 C C . GLN A 1 690 ? -3.224 45.956 158.812 1.00 55.35 690 GLN A C 1
ATOM 4159 O O . GLN A 1 690 ? -2.092 46.241 158.399 1.00 54.61 690 GLN A O 1
ATOM 4165 N N . ARG A 1 691 ? -4.318 46.194 158.068 1.00 52.05 691 ARG A N 1
ATOM 4166 C CA . ARG A 1 691 ? -4.166 46.653 156.675 1.00 56.88 691 ARG A CA 1
ATOM 4167 C C . ARG A 1 691 ? -3.541 48.031 156.605 1.00 54.33 691 ARG A C 1
ATOM 4168 O O . ARG A 1 691 ? -2.967 48.406 155.579 1.00 58.37 691 ARG A O 1
ATOM 4176 N N . GLN A 1 692 ? -3.716 48.822 157.647 1.00 58.31 692 GLN A N 1
ATOM 4177 C CA . GLN A 1 692 ? -3.084 50.131 157.713 1.00 56.77 692 GLN A CA 1
ATOM 4178 C C . GLN A 1 692 ? -1.592 49.983 157.933 1.00 53.92 692 GLN A C 1
ATOM 4179 O O . GLN A 1 692 ? -0.786 50.671 157.299 1.00 59.22 692 GLN A O 1
ATOM 4185 N N . ALA A 1 693 ? -1.215 49.046 158.787 1.00 50.84 693 ALA A N 1
ATOM 4186 C CA . ALA A 1 693 ? 0.193 48.753 159.036 1.00 54.22 693 ALA A CA 1
ATOM 4187 C C . ALA A 1 693 ? 0.892 48.179 157.790 1.00 56.20 693 ALA A C 1
ATOM 4188 O O . ALA A 1 693 ? 1.972 48.652 157.414 1.00 55.08 693 ALA A O 1
ATOM 4190 N N . LEU A 1 694 ? 0.264 47.189 157.113 1.00 55.30 694 LEU A N 1
ATOM 4191 C CA . LEU A 1 694 ? 0.854 46.517 155.947 1.00 52.46 694 LEU A CA 1
ATOM 4192 C C . LEU A 1 694 ? 1.112 47.469 154.797 1.00 50.46 694 LEU A C 1
ATOM 4193 O O . LEU A 1 694 ? 2.044 47.251 154.024 1.00 57.63 694 LEU A O 1
ATOM 4198 N N . ALA A 1 695 ? 0.324 48.530 154.678 1.00 51.89 695 ALA A N 1
ATOM 4199 C CA . ALA A 1 695 ? 0.548 49.517 153.629 1.00 52.80 695 ALA A CA 1
ATOM 4200 C C . ALA A 1 695 ? 1.945 50.141 153.695 1.00 59.90 695 ALA A C 1
ATOM 4201 O O . ALA A 1 695 ? 2.446 50.632 152.674 1.00 64.55 695 ALA A O 1
ATOM 4203 N N . GLN A 1 696 ? 2.605 50.099 154.854 1.00 58.99 696 GLN A N 1
ATOM 4204 C CA . GLN A 1 696 ? 3.917 50.717 155.030 1.00 54.06 696 GLN A CA 1
ATOM 4205 C C . GLN A 1 696 ? 5.079 49.839 154.585 1.00 56.66 696 GLN A C 1
ATOM 4206 O O . GLN A 1 696 ? 6.218 50.328 154.556 1.00 59.74 696 GLN A O 1
ATOM 4212 N N . ILE A 1 697 ? 4.842 48.563 154.264 1.00 53.11 697 ILE A N 1
ATOM 4213 C CA . ILE A 1 697 ? 5.947 47.701 153.870 1.00 50.14 697 ILE A CA 1
ATOM 4214 C C . ILE A 1 697 ? 6.492 48.128 152.517 1.00 52.80 697 ILE A C 1
ATOM 4215 O O . ILE A 1 697 ? 5.825 48.780 151.713 1.00 55.54 697 ILE A O 1
ATOM 4220 N N . SER A 1 698 ? 7.739 47.742 152.273 1.00 54.49 698 SER A N 1
ATOM 4221 C CA . SER A 1 698 ? 8.411 47.985 151.013 1.00 51.47 698 SER A CA 1
ATOM 4222 C C . SER A 1 698 ? 9.562 46.991 150.932 1.00 52.79 698 SER A C 1
ATOM 4223 O O . SER A 1 698 ? 10.068 46.528 151.949 1.00 52.16 698 SER A O 1
ATOM 4226 N N . LEU A 1 699 ? 9.969 46.671 149.730 1.00 51.09 699 LEU A N 1
ATOM 4227 C CA . LEU A 1 699 ? 11.085 45.750 149.564 1.00 51.48 699 LEU A CA 1
ATOM 4228 C C . LEU A 1 699 ? 12.396 46.369 150.062 1.00 55.55 699 LEU A C 1
ATOM 4229 O O . LEU A 1 699 ? 13.264 45.644 150.575 1.00 56.65 699 LEU A O 1
ATOM 4234 N N . PRO A 1 700 ? 12.597 47.684 149.919 1.00 54.50 700 PRO A N 1
ATOM 4235 C CA . PRO A 1 700 ? 13.758 48.312 150.580 1.00 52.31 700 PRO A CA 1
ATOM 4236 C C . PRO A 1 700 ? 13.826 48.027 152.062 1.00 56.34 700 PRO A C 1
ATOM 4237 O O . PRO A 1 700 ? 14.846 47.537 152.538 1.00 58.86 700 PRO A O 1
ATOM 4241 N N . ARG A 1 701 ? 12.755 48.304 152.804 1.00 59.33 701 ARG A N 1
ATOM 4242 C CA . ARG A 1 701 ? 12.729 47.992 154.230 1.00 62.17 701 ARG A CA 1
ATOM 4243 C C . ARG A 1 701 ? 13.072 46.524 154.499 1.00 62.87 701 ARG A C 1
ATOM 4244 O O . ARG A 1 701 ? 13.857 46.215 155.403 1.00 62.09 701 ARG A O 1
ATOM 4252 N N . ILE A 1 702 ? 12.472 45.600 153.746 1.00 57.85 702 ILE A N 1
ATOM 4253 C CA . ILE A 1 702 ? 12.710 44.183 154.001 1.00 57.05 702 ILE A CA 1
ATOM 4254 C C . ILE A 1 702 ? 14.173 43.846 153.807 1.00 57.35 702 ILE A C 1
ATOM 4255 O O . ILE A 1 702 ? 14.687 42.898 154.416 1.00 55.99 702 ILE A O 1
ATOM 4260 N N . ILE A 1 703 ? 14.858 44.582 152.927 1.00 56.74 703 ILE A N 1
ATOM 4261 C CA . ILE A 1 703 ? 16.301 44.400 152.765 1.00 56.81 703 ILE A CA 1
ATOM 4262 C C . ILE A 1 703 ? 17.051 44.926 153.992 1.00 56.27 703 ILE A C 1
ATOM 4263 O O . ILE A 1 703 ? 17.973 44.278 154.497 1.00 57.97 703 ILE A O 1
ATOM 4268 N N . CYS A 1 704 ? 16.643 46.084 154.511 1.00 58.95 704 CYS A N 1
ATOM 4269 C CA . CYS A 1 704 ? 17.277 46.649 155.703 1.00 59.53 704 CYS A CA 1
ATOM 4270 C C . CYS A 1 704 ? 17.172 45.715 156.906 1.00 61.67 704 CYS A C 1
ATOM 4271 O O . CYS A 1 704 ? 18.125 45.589 157.691 1.00 63.52 704 CYS A O 1
ATOM 4274 N N . ASP A 1 705 ? 16.013 45.071 157.086 1.00 58.00 705 ASP A N 1
ATOM 4275 C CA . ASP A 1 705 ? 15.729 44.309 158.298 1.00 58.89 705 ASP A CA 1
ATOM 4276 C C . ASP A 1 705 ? 16.438 42.959 158.348 1.00 58.59 705 ASP A C 1
ATOM 4277 O O . ASP A 1 705 ? 16.460 42.323 159.408 1.00 62.22 705 ASP A O 1
ATOM 4282 N N . ASN A 1 706 ? 16.989 42.486 157.236 1.00 54.94 706 ASN A N 1
ATOM 4283 C CA . ASN A 1 706 ? 17.449 41.104 157.183 1.00 54.39 706 ASN A CA 1
ATOM 4284 C C . ASN A 1 706 ? 18.796 40.942 156.492 1.00 55.10 706 ASN A C 1
ATOM 4285 O O . ASN A 1 706 ? 19.139 39.811 156.110 1.00 53.31 706 ASN A O 1
ATOM 4290 N N . THR A 1 707 ? 19.548 42.034 156.295 1.00 59.17 707 THR A N 1
ATOM 4291 C CA . THR A 1 707 ? 20.913 41.994 155.774 1.00 61.56 707 THR A CA 1
ATOM 4292 C C . THR A 1 707 ? 21.763 42.998 156.540 1.00 61.19 707 THR A C 1
ATOM 4293 O O . THR A 1 707 ? 21.280 43.680 157.447 1.00 59.07 707 THR A O 1
ATOM 4297 N N . GLY A 1 708 ? 23.046 43.085 156.160 1.00 63.26 708 GLY A N 1
ATOM 4298 C CA . GLY A 1 708 ? 23.962 44.125 156.586 1.00 62.72 708 GLY A CA 1
ATOM 4299 C C . GLY A 1 708 ? 23.972 45.379 155.733 1.00 64.80 708 GLY A C 1
ATOM 4300 O O . GLY A 1 708 ? 24.900 46.187 155.865 1.00 68.34 708 GLY A O 1
ATOM 4301 N N . ILE A 1 709 ? 22.964 45.575 154.877 1.00 58.13 709 ILE A N 1
ATOM 4302 C CA . ILE A 1 709 ? 22.898 46.714 153.968 1.00 56.82 709 ILE A CA 1
ATOM 4303 C C . ILE A 1 709 ? 22.200 47.838 154.707 1.00 63.00 709 ILE A C 1
ATOM 4304 O O . ILE A 1 709 ? 21.114 47.647 155.265 1.00 65.25 709 ILE A O 1
ATOM 4309 N N . THR A 1 710 ? 22.822 49.009 154.718 1.00 64.52 710 THR A N 1
ATOM 4310 C CA . THR A 1 710 ? 22.271 50.161 155.415 1.00 64.08 710 THR A CA 1
ATOM 4311 C C . THR A 1 710 ? 21.868 51.266 154.460 1.00 63.62 710 THR A C 1
ATOM 4312 O O . THR A 1 710 ? 21.217 52.228 154.887 1.00 65.16 710 THR A O 1
ATOM 4316 N N . THR A 1 711 ? 22.229 51.154 153.183 1.00 63.21 711 THR A N 1
ATOM 4317 C CA . THR A 1 711 ? 21.776 52.082 152.154 1.00 66.79 711 THR A CA 1
ATOM 4318 C C . THR A 1 711 ? 21.042 51.309 151.056 1.00 65.06 711 THR A C 1
ATOM 4319 O O . THR A 1 711 ? 21.572 50.331 150.519 1.00 65.42 711 THR A O 1
ATOM 4323 N N . VAL A 1 712 ? 19.822 51.741 150.737 1.00 61.26 712 VAL A N 1
ATOM 4324 C CA . VAL A 1 712 ? 18.950 51.003 149.833 1.00 64.90 712 VAL A CA 1
ATOM 4325 C C . VAL A 1 712 ? 18.228 51.940 148.881 1.00 65.65 712 VAL A C 1
ATOM 4326 O O . VAL A 1 712 ? 17.934 53.091 149.214 1.00 63.32 712 VAL A O 1
ATOM 4330 N N . SER A 1 713 ? 17.873 51.391 147.712 1.00 67.26 713 SER A N 1
ATOM 4331 C CA . SER A 1 713 ? 17.001 52.046 146.741 1.00 63.60 713 SER A CA 1
ATOM 4332 C C . SER A 1 713 ? 15.870 52.759 147.442 1.00 61.05 713 SER A C 1
ATOM 4333 O O . SER A 1 713 ? 15.372 52.276 148.454 1.00 58.33 713 SER A O 1
ATOM 4336 N N . LYS A 1 714 ? 15.478 53.910 146.924 1.00 63.43 714 LYS A N 1
ATOM 4337 C CA . LYS A 1 714 ? 14.281 54.591 147.372 1.00 67.81 714 LYS A CA 1
ATOM 4338 C C . LYS A 1 714 ? 13.114 54.166 146.495 1.00 67.64 714 LYS A C 1
ATOM 4339 O O . LYS A 1 714 ? 13.290 53.885 145.307 1.00 67.03 714 LYS A O 1
ATOM 4345 N N . ASN A 1 715 ? 11.916 54.119 147.081 1.00 64.19 715 ASN A N 1
ATOM 4346 C CA . ASN A 1 715 ? 10.750 53.711 146.306 1.00 58.40 715 ASN A CA 1
ATOM 4347 C C . ASN A 1 715 ? 10.669 54.581 145.061 1.00 61.70 715 ASN A C 1
ATOM 4348 O O . ASN A 1 715 ? 10.872 55.797 145.140 1.00 64.73 715 ASN A O 1
ATOM 4353 N N . ASN A 1 716 ? 10.412 53.980 143.892 1.00 60.23 716 ASN A N 1
ATOM 4354 C CA . ASN A 1 716 ? 10.151 52.564 143.660 1.00 56.26 716 ASN A CA 1
ATOM 4355 C C . ASN A 1 716 ? 11.428 51.768 143.423 1.00 56.60 716 ASN A C 1
ATOM 4356 O O . ASN A 1 716 ? 12.215 52.082 142.517 1.00 57.38 716 ASN A O 1
ATOM 4361 N N . ILE A 1 717 ? 11.633 50.717 144.224 1.00 57.11 717 ILE A N 1
ATOM 4362 C CA . ILE A 1 717 ? 12.864 49.934 144.119 1.00 52.33 717 ILE A CA 1
ATOM 4363 C C . ILE A 1 717 ? 13.076 49.459 142.690 1.00 53.00 717 ILE A C 1
ATOM 4364 O O . ILE A 1 717 ? 14.217 49.306 142.231 1.00 53.16 717 ILE A O 1
ATOM 4369 N N . PHE A 1 718 ? 11.983 49.213 141.966 1.00 48.62 718 PHE A N 1
ATOM 4370 C CA . PHE A 1 718 ? 12.076 48.701 140.608 1.00 49.82 718 PHE A CA 1
ATOM 4371 C C . PHE A 1 718 ? 12.429 49.783 139.583 1.00 54.02 718 PHE A C 1
ATOM 4372 O O . PHE A 1 718 ? 12.844 49.444 138.470 1.00 55.63 718 PHE A O 1
ATOM 4380 N N . MET A 1 719 ? 12.277 51.068 139.920 1.00 55.38 719 MET A N 1
ATOM 4381 C CA . MET A 1 719 ? 12.688 52.157 139.040 1.00 56.12 719 MET A CA 1
ATOM 4382 C C . MET A 1 719 ? 14.113 52.653 139.342 1.00 56.19 719 MET A C 1
ATOM 4383 O O . MET A 1 719 ? 14.949 52.739 138.439 1.00 55.67 719 MET A O 1
ATOM 4388 N N . SER A 1 720 ? 14.392 52.967 140.604 1.00 52.65 720 SER A N 1
ATOM 4389 C CA . SER A 1 720 ? 15.724 53.333 141.093 1.00 56.18 720 SER A CA 1
ATOM 4390 C C . SER A 1 720 ? 16.813 52.351 140.668 1.00 58.42 720 SER A C 1
ATOM 4391 O O . SER A 1 720 ? 16.751 51.159 140.988 1.00 60.99 720 SER A O 1
ATOM 4394 N N . ASN A 1 721 ? 17.861 52.862 140.021 1.00 57.31 721 ASN A N 1
ATOM 4395 C CA . ASN A 1 721 ? 18.944 51.972 139.623 1.00 60.33 721 ASN A CA 1
ATOM 4396 C C . ASN A 1 721 ? 20.345 52.579 139.651 1.00 62.80 721 ASN A C 1
ATOM 4397 O O . ASN A 1 721 ? 21.270 51.941 139.131 1.00 63.91 721 ASN A O 1
ATOM 4402 N N . SER A 1 722 ? 20.555 53.762 140.224 1.00 66.68 722 SER A N 1
ATOM 4403 C CA . SER A 1 722 ? 21.827 54.465 140.093 1.00 67.64 722 SER A CA 1
ATOM 4404 C C . SER A 1 722 ? 22.299 54.938 141.459 1.00 67.25 722 SER A C 1
ATOM 4405 O O . SER A 1 722 ? 21.568 55.649 142.152 1.00 67.74 722 SER A O 1
ATOM 4408 N N . TYR A 1 723 ? 23.519 54.549 141.846 1.00 66.10 723 TYR A N 1
ATOM 4409 C CA . TYR A 1 723 ? 24.054 55.022 143.125 1.00 69.65 723 TYR A CA 1
ATOM 4410 C C . TYR A 1 723 ? 24.968 56.232 142.916 1.00 71.71 723 TYR A C 1
ATOM 4411 O O . TYR A 1 723 ? 25.763 56.248 141.965 1.00 72.36 723 TYR A O 1
ATOM 4420 N N . PRO A 1 724 ? 24.914 57.278 143.775 1.00 70.79 724 PRO A N 1
ATOM 4421 C CA . PRO A 1 724 ? 24.104 57.479 144.989 1.00 71.56 724 PRO A CA 1
ATOM 4422 C C . PRO A 1 724 ? 22.763 58.184 144.761 1.00 69.64 724 PRO A C 1
ATOM 4423 O O . PRO A 1 724 ? 22.004 58.399 145.710 1.00 67.70 724 PRO A O 1
ATOM 4427 N N . ARG A 1 725 ? 22.493 58.544 143.506 1.00 70.34 725 ARG A N 1
ATOM 4428 C CA . ARG A 1 725 ? 21.324 59.360 143.187 1.00 67.67 725 ARG A CA 1
ATOM 4429 C C . ARG A 1 725 ? 20.037 58.781 143.784 1.00 69.70 725 ARG A C 1
ATOM 4430 O O . ARG A 1 725 ? 19.251 59.500 144.414 1.00 67.97 725 ARG A O 1
ATOM 4438 N N . ASP A 1 726 ? 19.819 57.473 143.614 1.00 67.98 726 ASP A N 1
ATOM 4439 C CA . ASP A 1 726 ? 18.519 56.854 143.842 1.00 70.41 726 ASP A CA 1
ATOM 4440 C C . ASP A 1 726 ? 18.381 56.201 145.222 1.00 71.65 726 ASP A C 1
ATOM 4441 O O . ASP A 1 726 ? 17.405 55.473 145.448 1.00 69.53 726 ASP A O 1
ATOM 4446 N N . PHE A 1 727 ? 19.309 56.456 146.152 1.00 70.94 727 PHE A N 1
ATOM 4447 C CA . PHE A 1 727 ? 19.448 55.669 147.373 1.00 66.96 727 PHE A CA 1
ATOM 4448 C C . PHE A 1 727 ? 19.314 56.544 148.622 1.00 67.63 727 PHE A C 1
ATOM 4449 O O . PHE A 1 727 ? 19.563 57.753 148.587 1.00 67.51 727 PHE A O 1
ATOM 4457 N N . VAL A 1 728 ? 18.890 55.904 149.727 1.00 66.85 728 VAL A N 1
ATOM 4458 C CA . VAL A 1 728 ? 18.729 56.528 151.039 1.00 66.19 728 VAL A CA 1
ATOM 4459 C C . VAL A 1 728 ? 19.284 55.618 152.134 1.00 68.08 728 VAL A C 1
ATOM 4460 O O . VAL A 1 728 ? 19.534 54.427 151.927 1.00 64.98 728 VAL A O 1
ATOM 4464 N N . ASN A 1 729 ? 19.470 56.199 153.322 1.00 70.94 729 ASN A N 1
ATOM 4465 C CA . ASN A 1 729 ? 19.920 55.434 154.485 1.00 71.81 729 ASN A CA 1
ATOM 4466 C C . ASN A 1 729 ? 18.727 54.701 155.102 1.00 71.77 729 ASN A C 1
ATOM 4467 O O . ASN A 1 729 ? 17.610 55.229 155.165 1.00 68.80 729 ASN A O 1
ATOM 4472 N N . CYS A 1 730 ? 18.966 53.468 155.554 1.00 71.45 730 CYS A N 1
ATOM 4473 C CA . CYS A 1 730 ? 17.877 52.653 156.094 1.00 70.51 730 CYS A CA 1
ATOM 4474 C C . CYS A 1 730 ? 17.120 53.361 157.220 1.00 70.47 730 CYS A C 1
ATOM 4475 O O . CYS A 1 730 ? 15.917 53.136 157.394 1.00 71.04 730 CYS A O 1
ATOM 4478 N N . SER A 1 731 ? 17.802 54.203 157.997 1.00 71.42 731 SER A N 1
ATOM 4479 C CA . SER A 1 731 ? 17.194 54.816 159.174 1.00 70.73 731 SER A CA 1
ATOM 4480 C C . SER A 1 731 ? 16.011 55.703 158.819 1.00 69.81 731 SER A C 1
ATOM 4481 O O . SER A 1 731 ? 15.202 56.014 159.702 1.00 72.96 731 SER A O 1
ATOM 4484 N N . THR A 1 732 ? 15.879 56.098 157.552 1.00 70.04 732 THR A N 1
ATOM 4485 C CA . THR A 1 732 ? 14.799 56.968 157.095 1.00 70.66 732 THR A CA 1
ATOM 4486 C C . THR A 1 732 ? 13.533 56.218 156.702 1.00 71.96 732 THR A C 1
ATOM 4487 O O . THR A 1 732 ? 12.562 56.855 156.281 1.00 72.20 732 THR A O 1
ATOM 4491 N N . LEU A 1 733 ? 13.510 54.894 156.836 1.00 71.76 733 LEU A N 1
ATOM 4492 C CA . LEU A 1 733 ? 12.395 54.089 156.366 1.00 73.17 733 LEU A CA 1
ATOM 4493 C C . LEU A 1 733 ? 11.675 53.488 157.559 1.00 74.59 733 LEU A C 1
ATOM 4494 O O . LEU A 1 733 ? 12.265 52.671 158.278 1.00 71.41 733 LEU A O 1
ATOM 4499 N N . PRO A 1 734 ? 10.420 53.835 157.804 1.00 72.73 734 PRO A N 1
ATOM 4500 C CA . PRO A 1 734 ? 9.716 53.237 158.942 1.00 80.18 734 PRO A CA 1
ATOM 4501 C C . PRO A 1 734 ? 9.613 51.721 158.776 1.00 78.78 734 PRO A C 1
ATOM 4502 O O . PRO A 1 734 ? 9.667 51.184 157.664 1.00 75.01 734 PRO A O 1
ATOM 4506 N N . ALA A 1 735 ? 9.495 51.024 159.900 1.00 78.02 735 ALA A N 1
ATOM 4507 C CA . ALA A 1 735 ? 9.399 49.573 159.885 1.00 73.09 735 ALA A CA 1
ATOM 4508 C C . ALA A 1 735 ? 7.948 49.165 159.966 1.00 71.95 735 ALA A C 1
ATOM 4509 O O . ALA A 1 735 ? 7.057 49.974 160.230 1.00 74.48 735 ALA A O 1
ATOM 4511 N N . LEU A 1 736 ? 7.711 47.888 159.724 1.00 69.04 736 LEU A N 1
ATOM 4512 C CA . LEU A 1 736 ? 6.361 47.397 159.870 1.00 61.50 736 LEU A CA 1
ATOM 4513 C C . LEU A 1 736 ? 6.058 47.328 161.355 1.00 65.54 736 LEU A C 1
ATOM 4514 O O . LEU A 1 736 ? 6.826 46.759 162.138 1.00 66.56 736 LEU A O 1
ATOM 4519 N N . ASN A 1 737 ? 4.958 47.954 161.732 1.00 62.86 737 ASN A N 1
ATOM 4520 C CA . ASN A 1 737 ? 4.484 47.997 163.104 1.00 60.31 737 ASN A CA 1
ATOM 4521 C C . ASN A 1 737 ? 3.541 46.815 163.343 1.00 61.36 737 ASN A C 1
ATOM 4522 O O . ASN A 1 737 ? 2.422 46.796 162.820 1.00 62.68 737 ASN A O 1
ATOM 4527 N N . LEU A 1 738 ? 3.981 45.835 164.142 1.00 61.00 738 LEU A N 1
ATOM 4528 C CA . LEU A 1 738 ? 3.194 44.639 164.449 1.00 57.16 738 LEU A CA 1
ATOM 4529 C C . LEU A 1 738 ? 2.308 44.782 165.689 1.00 60.82 738 LEU A C 1
ATOM 4530 O O . LEU A 1 738 ? 1.817 43.763 166.198 1.00 59.95 738 LEU A O 1
ATOM 4535 N N . ALA A 1 739 ? 2.053 46.008 166.162 1.00 64.73 739 ALA A N 1
ATOM 4536 C CA . ALA A 1 739 ? 1.256 46.193 167.383 1.00 58.72 739 ALA A CA 1
ATOM 4537 C C . ALA A 1 739 ? -0.101 45.511 167.285 1.00 59.74 739 ALA A C 1
ATOM 4538 O O . ALA A 1 739 ? -0.508 44.798 168.208 1.00 64.47 739 ALA A O 1
ATOM 4540 N N . SER A 1 740 ? -0.824 45.724 166.175 1.00 60.99 740 SER A N 1
ATOM 4541 C CA . SER A 1 740 ? -2.190 45.207 165.997 1.00 57.12 740 SER A CA 1
ATOM 4542 C C . SER A 1 740 ? -2.268 43.691 165.837 1.00 58.62 740 SER A C 1
ATOM 4543 O O . SER A 1 740 ? -3.377 43.159 165.701 1.00 60.35 740 SER A O 1
ATOM 4546 N N . TRP A 1 741 ? -1.145 42.978 165.861 1.00 56.78 741 TRP A N 1
ATOM 4547 C CA . TRP A 1 741 ? -1.163 41.527 165.966 1.00 56.80 741 TRP A CA 1
ATOM 4548 C C . TRP A 1 741 ? -1.138 41.033 167.407 1.00 61.89 741 TRP A C 1
ATOM 4549 O O . TRP A 1 741 ? -1.273 39.823 167.625 1.00 62.07 741 TRP A O 1
ATOM 4560 N N . ARG A 1 742 ? -0.962 41.934 168.382 1.00 65.51 742 ARG A N 1
ATOM 4561 C CA . ARG A 1 742 ? -1.061 41.582 169.797 1.00 67.85 742 ARG A CA 1
ATOM 4562 C C . ARG A 1 742 ? -2.470 41.105 170.132 1.00 69.32 742 ARG A C 1
ATOM 4563 O O . ARG A 1 742 ? -3.450 41.826 169.920 1.00 67.54 742 ARG A O 1
ATOM 4571 N N . GLU A 1 743 ? -2.556 39.896 170.678 1.00 71.66 743 GLU A N 1
ATOM 4572 C CA . GLU A 1 743 ? -3.830 39.301 171.052 1.00 77.93 743 GLU A CA 1
ATOM 4573 C C . GLU A 1 743 ? -4.346 39.887 172.361 1.00 86.04 743 GLU A C 1
ATOM 4574 O O . GLU A 1 743 ? -3.590 40.090 173.319 1.00 84.30 743 GLU A O 1
ATOM 4580 N N . ALA A 1 744 ? -5.650 40.139 172.403 1.00 90.23 744 ALA A N 1
ATOM 4581 C CA . ALA A 1 744 ? -6.278 40.697 173.593 1.00 93.27 744 ALA A CA 1
ATOM 4582 C C . ALA A 1 744 ? -6.456 39.627 174.674 1.00 92.19 744 ALA A C 1
ATOM 4583 O O . ALA A 1 744 ? -6.658 39.942 175.849 1.00 98.19 744 ALA A O 1
ATOM 4585 N N . GLN B 2 33 ? 6.873 13.017 142.529 1.00 74.43 28 GLN B N 1
ATOM 4586 C CA . GLN B 2 33 ? 7.890 12.949 143.596 1.00 81.40 28 GLN B CA 1
ATOM 4587 C C . GLN B 2 33 ? 9.303 13.421 143.129 1.00 74.46 28 GLN B C 1
ATOM 4588 O O . GLN B 2 33 ? 10.021 14.127 143.868 1.00 68.90 28 GLN B O 1
ATOM 4594 N N . VAL B 2 34 ? 9.697 13.040 141.913 1.00 66.86 29 VAL B N 1
ATOM 4595 C CA . VAL B 2 34 ? 10.897 13.580 141.278 1.00 65.27 29 VAL B CA 1
ATOM 4596 C C . VAL B 2 34 ? 10.489 14.675 140.314 1.00 58.58 29 VAL B C 1
ATOM 4597 O O . VAL B 2 34 ? 9.851 14.405 139.295 1.00 61.22 29 VAL B O 1
ATOM 4601 N N . THR B 2 35 ? 10.903 15.899 140.596 1.00 58.70 30 THR B N 1
ATOM 4602 C CA . THR B 2 35 ? 10.639 17.031 139.721 1.00 59.69 30 THR B CA 1
ATOM 4603 C C . THR B 2 35 ? 11.883 17.382 138.911 1.00 59.31 30 THR B C 1
ATOM 4604 O O . THR B 2 35 ? 12.984 17.508 139.458 1.00 58.35 30 THR B O 1
ATOM 4608 N N . SER B 2 36 ? 11.708 17.563 137.609 1.00 60.17 31 SER B N 1
ATOM 4609 C CA . SER B 2 36 ? 12.839 17.912 136.778 1.00 60.93 31 SER B CA 1
ATOM 4610 C C . SER B 2 36 ? 12.411 18.877 135.681 1.00 62.36 31 SER B C 1
ATOM 4611 O O . SER B 2 36 ? 11.287 18.795 135.167 1.00 54.34 31 SER B O 1
ATOM 4614 N N . GLN B 2 37 ? 13.325 19.818 135.370 1.00 59.57 32 GLN B N 1
ATOM 4615 C CA . GLN B 2 37 ? 13.212 20.762 134.262 1.00 57.80 32 GLN B CA 1
ATOM 4616 C C . GLN B 2 37 ? 14.455 20.617 133.399 1.00 60.05 32 GLN B C 1
ATOM 4617 O O . GLN B 2 37 ? 15.575 20.580 133.922 1.00 58.55 32 GLN B O 1
ATOM 4623 N N . ASN B 2 38 ? 14.256 20.575 132.082 1.00 62.09 33 ASN B N 1
ATOM 4624 C CA . ASN B 2 38 ? 15.351 20.597 131.109 1.00 57.20 33 ASN B CA 1
ATOM 4625 C C . ASN B 2 38 ? 16.392 19.525 131.423 1.00 58.11 33 ASN B C 1
ATOM 4626 O O . ASN B 2 38 ? 17.592 19.766 131.340 1.00 56.89 33 ASN B O 1
ATOM 4631 N N . GLY B 2 39 ? 15.931 18.322 131.760 1.00 56.10 34 GLY B N 1
ATOM 4632 C CA . GLY B 2 39 ? 16.827 17.212 132.054 1.00 56.55 34 GLY B CA 1
ATOM 4633 C C . GLY B 2 39 ? 17.341 17.164 133.488 1.00 59.64 34 GLY B C 1
ATOM 4634 O O . GLY B 2 39 ? 17.583 16.079 134.024 1.00 68.17 34 GLY B O 1
ATOM 4635 N N . ILE B 2 40 ? 17.470 18.323 134.128 1.00 56.10 35 ILE B N 1
ATOM 4636 C CA . ILE B 2 40 ? 18.050 18.448 135.467 1.00 58.41 35 ILE B CA 1
ATOM 4637 C C . ILE B 2 40 ? 17.004 18.112 136.523 1.00 60.52 35 ILE B C 1
ATOM 4638 O O . ILE B 2 40 ? 15.930 18.728 136.566 1.00 60.76 35 ILE B O 1
ATOM 4643 N N . ILE B 2 41 ? 17.333 17.173 137.406 1.00 58.28 36 ILE B N 1
ATOM 4644 C CA . ILE B 2 41 ? 16.488 16.873 138.561 1.00 57.39 36 ILE B CA 1
ATOM 4645 C C . ILE B 2 41 ? 16.673 17.941 139.632 1.00 55.23 36 ILE B C 1
ATOM 4646 O O . ILE B 2 41 ? 17.776 18.155 140.136 1.00 60.02 36 ILE B O 1
ATOM 4651 N N . LEU B 2 42 ? 15.581 18.607 139.995 1.00 59.72 37 LEU B N 1
ATOM 4652 C CA . LEU B 2 42 ? 15.640 19.729 140.922 1.00 55.82 37 LEU B CA 1
ATOM 4653 C C . LEU B 2 42 ? 15.269 19.356 142.339 1.00 57.20 37 LEU B C 1
ATOM 4654 O O . LEU B 2 42 ? 15.613 20.098 143.261 1.00 55.86 37 LEU B O 1
ATOM 4659 N N . HIS B 2 43 ? 14.574 18.231 142.526 1.00 60.67 38 HIS B N 1
ATOM 4660 C CA . HIS B 2 43 ? 14.092 17.787 143.827 1.00 57.70 38 HIS B CA 1
ATOM 4661 C C . HIS B 2 43 ? 13.666 16.341 143.689 1.00 56.30 38 HIS B C 1
ATOM 4662 O O . HIS B 2 43 ? 13.174 15.933 142.641 1.00 58.99 38 HIS B O 1
ATOM 4669 N N . ASP B 2 44 ? 13.891 15.575 144.753 1.00 57.33 39 ASP B N 1
ATOM 4670 C CA . ASP B 2 44 ? 13.408 14.206 144.885 1.00 60.97 39 ASP B CA 1
ATOM 4671 C C . ASP B 2 44 ? 12.807 14.099 146.281 1.00 63.20 39 ASP B C 1
ATOM 4672 O O . ASP B 2 44 ? 13.537 14.114 147.282 1.00 61.22 39 ASP B O 1
ATOM 4677 N N . ASP B 2 45 ? 11.472 14.040 146.339 1.00 63.71 40 ASP B N 1
ATOM 4678 C CA . ASP B 2 45 ? 10.757 14.047 147.609 1.00 64.98 40 ASP B CA 1
ATOM 4679 C C . ASP B 2 45 ? 11.043 12.793 148.429 1.00 64.08 40 ASP B C 1
ATOM 4680 O O . ASP B 2 45 ? 10.786 12.780 149.632 1.00 65.40 40 ASP B O 1
ATOM 4685 N N . SER B 2 46 ? 11.583 11.745 147.817 1.00 65.19 41 SER B N 1
ATOM 4686 C CA . SER B 2 46 ? 11.835 10.501 148.526 1.00 62.23 41 SER B CA 1
ATOM 4687 C C . SER B 2 46 ? 13.249 10.420 149.090 1.00 64.30 41 SER B C 1
ATOM 4688 O O . SER B 2 46 ? 13.666 9.338 149.524 1.00 69.49 41 SER B O 1
ATOM 4691 N N . ARG B 2 47 ? 13.996 11.523 149.109 1.00 61.26 42 ARG B N 1
ATOM 4692 C CA . ARG B 2 47 ? 15.357 11.522 149.631 1.00 58.17 42 ARG B CA 1
ATOM 4693 C C . ARG B 2 47 ? 15.382 12.319 150.921 1.00 57.85 42 ARG B C 1
ATOM 4694 O O . ARG B 2 47 ? 14.837 13.426 150.981 1.00 57.09 42 ARG B O 1
ATOM 4702 N N . MET B 2 48 ? 16.029 11.769 151.942 1.00 53.12 43 MET B N 1
ATOM 4703 C CA . MET B 2 48 ? 16.027 12.449 153.216 1.00 51.67 43 MET B CA 1
ATOM 4704 C C . MET B 2 48 ? 16.945 13.660 153.219 1.00 55.29 43 MET B C 1
ATOM 4705 O O . MET B 2 48 ? 18.063 13.629 152.702 1.00 54.61 43 MET B O 1
ATOM 4710 N N . LEU B 2 49 ? 16.463 14.714 153.850 1.00 51.12 44 LEU B N 1
ATOM 4711 C CA . LEU B 2 49 ? 17.166 15.963 153.978 1.00 54.74 44 LEU B CA 1
ATOM 4712 C C . LEU B 2 49 ? 18.104 15.958 155.171 1.00 58.48 44 LEU B C 1
ATOM 4713 O O . LEU B 2 49 ? 17.869 15.295 156.186 1.00 58.42 44 LEU B O 1
ATOM 4718 N N . ASP B 2 50 ? 19.156 16.757 155.045 1.00 57.52 45 ASP B N 1
ATOM 4719 C CA . ASP B 2 50 ? 20.246 16.704 155.999 1.00 59.93 45 ASP B CA 1
ATOM 4720 C C . ASP B 2 50 ? 19.838 17.323 157.326 1.00 58.56 45 ASP B C 1
ATOM 4721 O O . ASP B 2 50 ? 20.132 16.776 158.392 1.00 64.45 45 ASP B O 1
ATOM 4726 N N . HIS B 2 51 ? 19.173 18.473 157.298 1.00 58.89 46 HIS B N 1
ATOM 4727 C CA . HIS B 2 51 ? 18.840 19.082 158.576 1.00 55.50 46 HIS B CA 1
ATOM 4728 C C . HIS B 2 51 ? 17.826 18.257 159.351 1.00 57.60 46 HIS B C 1
ATOM 4729 O O . HIS B 2 51 ? 17.668 18.488 160.554 1.00 57.77 46 HIS B O 1
ATOM 4736 N N . GLU B 2 52 ? 17.161 17.295 158.696 1.00 56.53 47 GLU B N 1
ATOM 4737 C CA . GLU B 2 52 ? 16.172 16.440 159.348 1.00 57.22 47 GLU B CA 1
ATOM 4738 C C . GLU B 2 52 ? 16.814 15.251 160.027 1.00 61.93 47 GLU B C 1
ATOM 4739 O O . GLU B 2 52 ? 16.270 14.738 161.009 1.00 60.34 47 GLU B O 1
ATOM 4745 N N . LEU B 2 53 ? 17.945 14.779 159.504 1.00 63.81 48 LEU B N 1
ATOM 4746 C CA . LEU B 2 53 ? 18.757 13.817 160.242 1.00 62.33 48 LEU B CA 1
ATOM 4747 C C . LEU B 2 53 ? 19.142 14.348 161.621 1.00 62.37 48 LEU B C 1
ATOM 4748 O O . LEU B 2 53 ? 19.272 13.570 162.568 1.00 64.91 48 LEU B O 1
ATOM 4753 N N . GLN B 2 54 ? 19.299 15.657 161.771 1.00 60.18 49 GLN B N 1
ATOM 4754 C CA . GLN B 2 54 ? 19.676 16.196 163.071 1.00 63.58 49 GLN B CA 1
ATOM 4755 C C . GLN B 2 54 ? 18.525 16.200 164.062 1.00 62.21 49 GLN B C 1
ATOM 4756 O O . GLN B 2 54 ? 18.752 16.450 165.242 1.00 66.16 49 GLN B O 1
ATOM 4762 N N . TYR B 2 55 ? 17.296 15.951 163.625 1.00 63.03 50 TYR B N 1
ATOM 4763 C CA . TYR B 2 55 ? 16.211 15.761 164.585 1.00 62.36 50 TYR B CA 1
ATOM 4764 C C . TYR B 2 55 ? 16.388 14.487 165.403 1.00 65.11 50 TYR B C 1
ATOM 4765 O O . TYR B 2 55 ? 15.752 14.346 166.455 1.00 64.00 50 TYR B O 1
ATOM 4774 N N . VAL B 2 56 ? 17.218 13.551 164.928 1.00 65.86 51 VAL B N 1
ATOM 4775 C CA . VAL B 2 56 ? 17.519 12.340 165.680 1.00 60.83 51 VAL B CA 1
ATOM 4776 C C . VAL B 2 56 ? 18.176 12.689 167.003 1.00 65.82 51 VAL B C 1
ATOM 4777 O O . VAL B 2 56 ? 17.968 12.005 168.012 1.00 69.45 51 VAL B O 1
ATOM 4781 N N . ASP B 2 57 ? 18.965 13.757 167.035 1.00 65.77 52 ASP B N 1
ATOM 4782 C CA . ASP B 2 57 ? 19.617 14.136 168.283 1.00 69.18 52 ASP B CA 1
ATOM 4783 C C . ASP B 2 57 ? 18.604 14.412 169.382 1.00 70.42 52 ASP B C 1
ATOM 4784 O O . ASP B 2 57 ? 18.930 14.304 170.566 1.00 70.61 52 ASP B O 1
ATOM 4789 N N . VAL B 2 58 ? 17.379 14.753 169.013 1.00 65.81 53 VAL B N 1
ATOM 4790 C CA . VAL B 2 58 ? 16.332 14.947 170.003 1.00 69.51 53 VAL B CA 1
ATOM 4791 C C . VAL B 2 58 ? 15.756 13.617 170.444 1.00 70.79 53 VAL B C 1
ATOM 4792 O O . VAL B 2 58 ? 15.502 13.401 171.628 1.00 75.57 53 VAL B O 1
ATOM 4796 N N . LEU B 2 59 ? 15.541 12.707 169.506 1.00 67.99 54 LEU B N 1
ATOM 4797 C CA . LEU B 2 59 ? 14.985 11.413 169.857 1.00 68.44 54 LEU B CA 1
ATOM 4798 C C . LEU B 2 59 ? 15.890 10.651 170.816 1.00 72.40 54 LEU B C 1
ATOM 4799 O O . LEU B 2 59 ? 15.399 9.973 171.723 1.00 76.67 54 LEU B O 1
ATOM 4804 N N . ILE B 2 60 ? 17.212 10.725 170.618 1.00 70.65 55 ILE B N 1
ATOM 4805 C CA . ILE B 2 60 ? 18.151 9.982 171.450 1.00 72.59 55 ILE B CA 1
ATOM 4806 C C . ILE B 2 60 ? 18.580 10.758 172.677 1.00 77.98 55 ILE B C 1
ATOM 4807 O O . ILE B 2 60 ? 19.371 10.243 173.475 1.00 83.97 55 ILE B O 1
ATOM 4812 N N . ASN B 2 61 ? 18.146 11.987 172.826 1.00 77.74 56 ASN B N 1
ATOM 4813 C CA . ASN B 2 61 ? 18.545 12.726 174.008 1.00 82.79 56 ASN B CA 1
ATOM 4814 C C . ASN B 2 61 ? 17.580 12.349 175.130 1.00 90.71 56 ASN B C 1
ATOM 4815 O O . ASN B 2 61 ? 16.374 12.648 175.047 1.00 83.72 56 ASN B O 1
ATOM 4820 N N . PRO B 2 62 ? 18.063 11.670 176.182 1.00 93.76 57 PRO B N 1
ATOM 4821 C CA . PRO B 2 62 ? 17.148 11.275 177.272 1.00 89.23 57 PRO B CA 1
ATOM 4822 C C . PRO B 2 62 ? 16.482 12.460 177.941 1.00 87.71 57 PRO B C 1
ATOM 4823 O O . PRO B 2 62 ? 15.314 12.369 178.329 1.00 88.87 57 PRO B O 1
ATOM 4827 N N . ASN B 2 63 ? 17.193 13.575 178.076 1.00 91.87 58 ASN B N 1
ATOM 4828 C CA . ASN B 2 63 ? 16.657 14.800 178.679 1.00 95.29 58 ASN B CA 1
ATOM 4829 C C . ASN B 2 63 ? 16.292 15.822 177.611 1.00 96.43 58 ASN B C 1
ATOM 4830 O O . ASN B 2 63 ? 16.724 16.975 177.658 1.00 97.40 58 ASN B O 1
ATOM 4835 N N . ALA B 2 64 ? 15.502 15.412 176.628 1.00 95.68 59 ALA B N 1
ATOM 4836 C CA . ALA B 2 64 ? 15.003 16.323 175.613 1.00 91.28 59 ALA B CA 1
ATOM 4837 C C . ALA B 2 64 ? 13.581 16.730 175.952 1.00 90.64 59 ALA B C 1
ATOM 4838 O O . ALA B 2 64 ? 12.828 15.978 176.576 1.00 89.61 59 ALA B O 1
ATOM 4840 N N . ASN B 2 65 ? 13.226 17.925 175.518 1.00 91.44 60 ASN B N 1
ATOM 4841 C CA . ASN B 2 65 ? 11.916 18.501 175.771 1.00 91.30 60 ASN B CA 1
ATOM 4842 C C . ASN B 2 65 ? 10.835 17.495 175.402 1.00 91.06 60 ASN B C 1
ATOM 4843 O O . ASN B 2 65 ? 10.579 17.283 174.213 1.00 91.12 60 ASN B O 1
ATOM 4848 N N . PRO B 2 66 ? 10.174 16.864 176.374 1.00 90.66 61 PRO B N 1
ATOM 4849 C CA . PRO B 2 66 ? 9.309 15.723 176.033 1.00 90.27 61 PRO B CA 1
ATOM 4850 C C . PRO B 2 66 ? 8.216 16.056 175.033 1.00 89.15 61 PRO B C 1
ATOM 4851 O O . PRO B 2 66 ? 7.825 15.173 174.254 1.00 87.97 61 PRO B O 1
ATOM 4855 N N . GLN B 2 67 ? 7.710 17.296 175.016 1.00 91.15 62 GLN B N 1
ATOM 4856 C CA . GLN B 2 67 ? 6.702 17.661 174.020 1.00 89.31 62 GLN B CA 1
ATOM 4857 C C . GLN B 2 67 ? 7.281 17.641 172.609 1.00 88.90 62 GLN B C 1
ATOM 4858 O O . GLN B 2 67 ? 6.634 17.158 171.672 1.00 85.28 62 GLN B O 1
ATOM 4864 N N . THR B 2 68 ? 8.488 18.189 172.433 1.00 87.84 63 THR B N 1
ATOM 4865 C CA . THR B 2 68 ? 9.116 18.205 171.117 1.00 84.47 63 THR B CA 1
ATOM 4866 C C . THR B 2 68 ? 9.533 16.804 170.691 1.00 80.64 63 THR B C 1
ATOM 4867 O O . THR B 2 68 ? 9.472 16.462 169.502 1.00 74.82 63 THR B O 1
ATOM 4871 N N . LYS B 2 69 ? 9.983 15.988 171.646 1.00 80.42 64 LYS B N 1
ATOM 4872 C CA . LYS B 2 69 ? 10.406 14.636 171.316 1.00 74.77 64 LYS B CA 1
ATOM 4873 C C . LYS B 2 69 ? 9.250 13.818 170.774 1.00 76.32 64 LYS B C 1
ATOM 4874 O O . LYS B 2 69 ? 9.462 12.906 169.970 1.00 74.78 64 LYS B O 1
ATOM 4880 N N . GLU B 2 70 ? 8.027 14.124 171.202 1.00 77.23 65 GLU B N 1
ATOM 4881 C CA . GLU B 2 70 ? 6.861 13.368 170.764 1.00 76.83 65 GLU B CA 1
ATOM 4882 C C . GLU B 2 70 ? 6.400 13.815 169.381 1.00 68.98 65 GLU B C 1
ATOM 4883 O O . GLU B 2 70 ? 5.910 13.005 168.584 1.00 67.07 65 GLU B O 1
ATOM 4889 N N . ARG B 2 71 ? 6.530 15.107 169.089 1.00 70.77 66 ARG B N 1
ATOM 4890 C CA . ARG B 2 71 ? 6.173 15.605 167.766 1.00 70.06 66 ARG B CA 1
ATOM 4891 C C . ARG B 2 71 ? 7.086 15.006 166.691 1.00 66.67 66 ARG B C 1
ATOM 4892 O O . ARG B 2 71 ? 6.610 14.568 165.636 1.00 63.35 66 ARG B O 1
ATOM 4900 N N . LEU B 2 72 ? 8.394 14.915 166.973 1.00 64.45 67 LEU B N 1
ATOM 4901 C CA . LEU B 2 72 ? 9.338 14.339 166.017 1.00 61.71 67 LEU B CA 1
ATOM 4902 C C . LEU B 2 72 ? 9.114 12.846 165.810 1.00 63.27 67 LEU B C 1
ATOM 4903 O O . LEU B 2 72 ? 9.293 12.343 164.694 1.00 62.85 67 LEU B O 1
ATOM 4908 N N . LYS B 2 73 ? 8.749 12.107 166.861 1.00 63.12 68 LYS B N 1
ATOM 4909 C CA . LYS B 2 73 ? 8.415 10.702 166.657 1.00 58.15 68 LYS B CA 1
ATOM 4910 C C . LYS B 2 73 ? 7.126 10.547 165.854 1.00 59.83 68 LYS B C 1
ATOM 4911 O O . LYS B 2 73 ? 6.982 9.585 165.093 1.00 59.81 68 LYS B O 1
ATOM 4917 N N . ALA B 2 74 ? 6.172 11.463 166.004 1.00 58.52 69 ALA B N 1
ATOM 4918 C CA . ALA B 2 74 ? 4.978 11.386 165.168 1.00 62.12 69 ALA B CA 1
ATOM 4919 C C . ALA B 2 74 ? 5.318 11.694 163.718 1.00 61.62 69 ALA B C 1
ATOM 4920 O O . ALA B 2 74 ? 4.927 10.955 162.803 1.00 56.26 69 ALA B O 1
ATOM 4922 N N . TYR B 2 75 ? 6.058 12.783 163.500 1.00 57.39 70 TYR B N 1
ATOM 4923 C CA . TYR B 2 75 ? 6.558 13.121 162.169 1.00 61.03 70 TYR B CA 1
ATOM 4924 C C . TYR B 2 75 ? 7.259 11.935 161.492 1.00 61.09 70 TYR B C 1
ATOM 4925 O O . TYR B 2 75 ? 6.934 11.568 160.359 1.00 58.02 70 TYR B O 1
ATOM 4934 N N . PHE B 2 76 ? 8.237 11.323 162.151 1.00 54.18 71 PHE B N 1
ATOM 4935 C CA . PHE B 2 76 ? 8.921 10.232 161.465 1.00 59.01 71 PHE B CA 1
ATOM 4936 C C . PHE B 2 76 ? 8.020 9.009 161.308 1.00 57.63 71 PHE B C 1
ATOM 4937 O O . PHE B 2 76 ? 8.110 8.301 160.299 1.00 57.43 71 PHE B O 1
ATOM 4945 N N . GLU B 2 77 ? 7.151 8.732 162.290 1.00 57.51 72 GLU B N 1
ATOM 4946 C CA . GLU B 2 77 ? 6.228 7.596 162.162 1.00 62.23 72 GLU B CA 1
ATOM 4947 C C . GLU B 2 77 ? 5.337 7.748 160.923 1.00 63.56 72 GLU B C 1
ATOM 4948 O O . GLU B 2 77 ? 5.035 6.760 160.227 1.00 58.16 72 GLU B O 1
ATOM 4954 N N . SER B 2 78 ? 4.961 9.001 160.612 1.00 62.32 73 SER B N 1
ATOM 4955 C CA . SER B 2 78 ? 4.152 9.335 159.439 1.00 61.34 73 SER B CA 1
ATOM 4956 C C . SER B 2 78 ? 4.817 8.947 158.130 1.00 67.49 73 SER B C 1
ATOM 4957 O O . SER B 2 78 ? 4.123 8.712 157.131 1.00 69.37 73 SER B O 1
ATOM 4960 N N . GLN B 2 79 ? 6.142 8.963 158.080 1.00 64.98 74 GLN B N 1
ATOM 4961 C CA . GLN B 2 79 ? 6.858 8.631 156.858 1.00 62.13 74 GLN B CA 1
ATOM 4962 C C . GLN B 2 79 ? 7.195 7.153 156.761 1.00 63.60 74 GLN B C 1
ATOM 4963 O O . GLN B 2 79 ? 7.894 6.751 155.829 1.00 66.20 74 GLN B O 1
ATOM 4969 N N . GLY B 2 80 ? 6.734 6.330 157.697 1.00 63.79 75 GLY B N 1
ATOM 4970 C CA . GLY B 2 80 ? 7.132 4.935 157.683 1.00 57.93 75 GLY B CA 1
ATOM 4971 C C . GLY B 2 80 ? 8.533 4.714 158.192 1.00 55.10 75 GLY B C 1
ATOM 4972 O O . GLY B 2 80 ? 9.164 3.706 157.849 1.00 51.26 75 GLY B O 1
ATOM 4973 N N . LEU B 2 81 ? 9.045 5.641 158.989 1.00 55.17 76 LEU B N 1
ATOM 4974 C CA . LEU B 2 81 ? 10.352 5.514 159.624 1.00 58.00 76 LEU B CA 1
ATOM 4975 C C . LEU B 2 81 ? 10.052 5.479 161.109 1.00 53.92 76 LEU B C 1
ATOM 4976 O O . LEU B 2 81 ? 9.944 6.520 161.754 1.00 52.14 76 LEU B O 1
ATOM 4981 N N . ASN B 2 82 ? 9.910 4.274 161.641 1.00 52.79 77 ASN B N 1
ATOM 4982 C CA . ASN B 2 82 ? 9.332 4.088 162.962 1.00 55.60 77 ASN B CA 1
ATOM 4983 C C . ASN B 2 82 ? 10.351 3.916 164.075 1.00 56.19 77 ASN B C 1
ATOM 4984 O O . ASN B 2 82 ? 9.991 4.068 165.244 1.00 56.77 77 ASN B O 1
ATOM 4989 N N . THR B 2 83 ? 11.591 3.569 163.751 1.00 57.07 78 THR B N 1
ATOM 4990 C CA . THR B 2 83 ? 12.667 3.469 164.730 1.00 56.57 78 THR B CA 1
ATOM 4991 C C . THR B 2 83 ? 13.815 4.388 164.324 1.00 50.59 78 THR B C 1
ATOM 4992 O O . THR B 2 83 ? 14.030 4.657 163.140 1.00 55.80 78 THR B O 1
ATOM 4996 N N . VAL B 2 84 ? 14.525 4.897 165.326 1.00 51.48 79 VAL B N 1
ATOM 4997 C CA . VAL B 2 84 ? 15.756 5.652 165.098 1.00 50.51 79 VAL B CA 1
ATOM 4998 C C . VAL B 2 84 ? 16.684 4.914 164.132 1.00 54.93 79 VAL B C 1
ATOM 4999 O O . VAL B 2 84 ? 17.368 5.531 163.311 1.00 52.98 79 VAL B O 1
ATOM 5003 N N . SER B 2 85 ? 16.740 3.589 164.216 1.00 52.46 80 SER B N 1
ATOM 5004 C CA . SER B 2 85 ? 17.604 2.868 163.302 1.00 48.77 80 SER B CA 1
ATOM 5005 C C . SER B 2 85 ? 17.078 2.919 161.878 1.00 52.66 80 SER B C 1
ATOM 5006 O O . SER B 2 85 ? 17.871 2.915 160.920 1.00 55.74 80 SER B O 1
ATOM 5009 N N . GLU B 2 86 ? 15.757 2.974 161.707 1.00 53.75 81 GLU B N 1
ATOM 5010 C CA . GLU B 2 86 ? 15.198 3.066 160.361 1.00 54.51 81 GLU B CA 1
ATOM 5011 C C . GLU B 2 86 ? 15.465 4.438 159.762 1.00 53.31 81 GLU B C 1
ATOM 5012 O O . GLU B 2 86 ? 15.681 4.560 158.557 1.00 53.92 81 GLU B O 1
ATOM 5018 N N . ILE B 2 87 ? 15.430 5.478 160.594 1.00 49.15 82 ILE B N 1
ATOM 5019 C CA . ILE B 2 87 ? 15.824 6.812 160.173 1.00 52.01 82 ILE B CA 1
ATOM 5020 C C . ILE B 2 87 ? 17.261 6.795 159.669 1.00 56.44 82 ILE B C 1
ATOM 5021 O O . ILE B 2 87 ? 17.536 7.145 158.511 1.00 55.04 82 ILE B O 1
ATOM 5026 N N . VAL B 2 88 ? 18.197 6.370 160.534 1.00 54.32 83 VAL B N 1
ATOM 5027 C CA . VAL B 2 88 ? 19.616 6.346 160.176 1.00 54.90 83 VAL B CA 1
ATOM 5028 C C . VAL B 2 88 ? 19.851 5.538 158.905 1.00 57.06 83 VAL B C 1
ATOM 5029 O O . VAL B 2 88 ? 20.552 5.989 157.990 1.00 54.27 83 VAL B O 1
ATOM 5033 N N . GLN B 2 89 ? 19.280 4.333 158.821 1.00 55.18 84 GLN B N 1
ATOM 5034 C CA . GLN B 2 89 ? 19.536 3.510 157.643 1.00 54.06 84 GLN B CA 1
ATOM 5035 C C . GLN B 2 89 ? 19.126 4.233 156.365 1.00 61.12 84 GLN B C 1
ATOM 5036 O O . GLN B 2 89 ? 19.834 4.167 155.349 1.00 60.76 84 GLN B O 1
ATOM 5042 N N . LYS B 2 90 ? 17.982 4.929 156.401 1.00 58.78 85 LYS B N 1
ATOM 5043 C CA . LYS B 2 90 ? 17.470 5.613 155.221 1.00 56.02 85 LYS B CA 1
ATOM 5044 C C . LYS B 2 90 ? 18.315 6.842 154.884 1.00 56.53 85 LYS B C 1
ATOM 5045 O O . LYS B 2 90 ? 18.518 7.162 153.713 1.00 61.14 85 LYS B O 1
ATOM 5051 N N . ALA B 2 91 ? 18.813 7.544 155.892 1.00 55.52 86 ALA B N 1
ATOM 5052 C CA . ALA B 2 91 ? 19.764 8.615 155.651 1.00 56.12 86 ALA B CA 1
ATOM 5053 C C . ALA B 2 91 ? 21.022 8.094 154.955 1.00 63.68 86 ALA B C 1
ATOM 5054 O O . ALA B 2 91 ? 21.433 8.623 153.913 1.00 61.22 86 ALA B O 1
ATOM 5056 N N . LYS B 2 92 ? 21.655 7.059 155.516 1.00 60.94 87 LYS B N 1
ATOM 5057 C CA . LYS B 2 92 ? 22.880 6.536 154.915 1.00 60.37 87 LYS B CA 1
ATOM 5058 C C . LYS B 2 92 ? 22.621 6.060 153.495 1.00 60.57 87 LYS B C 1
ATOM 5059 O O . LYS B 2 92 ? 23.406 6.340 152.590 1.00 67.15 87 LYS B O 1
ATOM 5065 N N . GLN B 2 93 ? 21.499 5.378 153.278 1.00 62.07 88 GLN B N 1
ATOM 5066 C CA . GLN B 2 93 ? 21.099 4.901 151.954 1.00 63.77 88 GLN B CA 1
ATOM 5067 C C . GLN B 2 93 ? 20.886 6.040 150.965 1.00 66.45 88 GLN B C 1
ATOM 5068 O O . GLN B 2 93 ? 20.894 5.804 149.754 1.00 69.37 88 GLN B O 1
ATOM 5074 N N . ASP B 2 94 ? 20.658 7.258 151.462 1.00 63.82 89 ASP B N 1
ATOM 5075 C CA . ASP B 2 94 ? 20.386 8.440 150.652 1.00 61.02 89 ASP B CA 1
ATOM 5076 C C . ASP B 2 94 ? 21.584 9.387 150.607 1.00 63.09 89 ASP B C 1
ATOM 5077 O O . ASP B 2 94 ? 21.413 10.578 150.331 1.00 61.59 89 ASP B O 1
ATOM 5082 N N . GLY B 2 95 ? 22.782 8.897 150.935 1.00 61.57 90 GLY B N 1
ATOM 5083 C CA . GLY B 2 95 ? 23.997 9.670 150.779 1.00 54.10 90 GLY B CA 1
ATOM 5084 C C . GLY B 2 95 ? 24.351 10.622 151.901 1.00 63.98 90 GLY B C 1
ATOM 5085 O O . GLY B 2 95 ? 25.272 11.432 151.727 1.00 68.68 90 GLY B O 1
ATOM 5086 N N . LEU B 2 96 ? 23.692 10.552 153.049 1.00 60.62 91 LEU B N 1
ATOM 5087 C CA . LEU B 2 96 ? 24.023 11.458 154.140 1.00 57.20 91 LEU B CA 1
ATOM 5088 C C . LEU B 2 96 ? 25.073 10.847 155.061 1.00 61.87 91 LEU B C 1
ATOM 5089 O O . LEU B 2 96 ? 25.290 9.632 155.079 1.00 62.18 91 LEU B O 1
ATOM 5094 N N . ASP B 2 97 ? 25.726 11.716 155.837 1.00 63.65 92 ASP B N 1
ATOM 5095 C CA . ASP B 2 97 ? 26.793 11.301 156.746 1.00 68.07 92 ASP B CA 1
ATOM 5096 C C . ASP B 2 97 ? 26.154 10.879 158.062 1.00 66.06 92 ASP B C 1
ATOM 5097 O O . ASP B 2 97 ? 25.771 11.721 158.880 1.00 62.27 92 ASP B O 1
ATOM 5102 N N . THR B 2 98 ? 26.054 9.560 158.265 1.00 68.64 93 THR B N 1
ATOM 5103 C CA . THR B 2 98 ? 25.448 8.985 159.460 1.00 73.05 93 THR B CA 1
ATOM 5104 C C . THR B 2 98 ? 26.495 8.422 160.420 1.00 77.55 93 THR B C 1
ATOM 5105 O O . THR B 2 98 ? 26.227 7.459 161.150 1.00 81.88 93 THR B O 1
ATOM 5109 N N . SER B 2 99 ? 27.702 8.989 160.397 1.00 76.11 94 SER B N 1
ATOM 5110 C CA . SER B 2 99 ? 28.538 8.976 161.579 1.00 75.11 94 SER B CA 1
ATOM 5111 C C . SER B 2 99 ? 27.786 9.738 162.643 1.00 77.98 94 SER B C 1
ATOM 5112 O O . SER B 2 99 ? 26.761 10.362 162.371 1.00 85.41 94 SER B O 1
ATOM 5115 N N . LYS B 2 100 ? 28.283 9.694 163.862 1.00 71.15 95 LYS B N 1
ATOM 5116 C CA . LYS B 2 100 ? 27.589 10.273 164.995 1.00 76.13 95 LYS B CA 1
ATOM 5117 C C . LYS B 2 100 ? 26.449 9.343 165.438 1.00 76.66 95 LYS B C 1
ATOM 5118 O O . LYS B 2 100 ? 25.918 9.535 166.532 1.00 80.31 95 LYS B O 1
ATOM 5124 N N . TYR B 2 101 ? 26.080 8.328 164.637 1.00 76.95 96 TYR B N 1
ATOM 5125 C CA . TYR B 2 101 ? 25.011 7.353 164.908 1.00 78.36 96 TYR B CA 1
ATOM 5126 C C . TYR B 2 101 ? 25.532 5.927 164.624 1.00 84.11 96 TYR B C 1
ATOM 5127 O O . TYR B 2 101 ? 24.976 5.158 163.835 1.00 83.64 96 TYR B O 1
ATOM 5136 N N . ASP B 2 102 ? 26.645 5.583 165.283 1.00 95.35 97 ASP B N 1
ATOM 5137 C CA . ASP B 2 102 ? 27.280 4.245 165.262 1.00 90.97 97 ASP B CA 1
ATOM 5138 C C . ASP B 2 102 ? 26.596 3.225 166.199 1.00 91.39 97 ASP B C 1
ATOM 5139 O O . ASP B 2 102 ? 26.744 3.278 167.439 1.00 91.75 97 ASP B O 1
#

Solvent-accessible surface area: 25456 Å² total; per-residue (Å²): 184,32,73,146,148,42,134,46,38,50,13,28,4,67,13,5,0,97,160,39,44,57,29,2,7,4,74,88,36,5,27,56,40,39,102,21,68,7,31,57,54,62,20,48,0,34,29,30,56,117,78,63,109,13,94,54,78,86,33,14,63,3,0,16,0,0,14,99,7,0,124,10,78,58,139,105,33,34,69,3,152,89,5,0,5,0,0,15,0,1,10,43,0,0,21,11,0,0,7,7,13,25,7,40,42,78,138,57,56,4,27,96,28,48,78,39,104,92,48,2,5,5,4,86,0,11,102,150,4,48,65,11,161,94,96,82,40,2,0,5,1,2,9,0,35,37,32,89,104,86,49,115,170,64,103,47,26,0,32,9,14,16,0,2,1,2,5,0,4,0,9,1,2,3,72,73,64,16,5,99,17,6,49,32,13,56,49,71,72,7,28,2,4,35,10,119,152,73,118,9,125,53,89,20,2,3,2,21,10,13,16,145,117,8,4,1,58,94,12,40,190,104,22,184,6,31,8,8,4,8,3,3,38,29,2,6,29,8,2,4,0,1,0,0,3,0,0,4,8,14,1,0,21,52,0,0,86,62,0,56,84,33,8,85,204,18,77,6,85,75,0,6,21,15,0,13,43,0,1,6,4,4,1,2,6,2,0,27,100,18,1,0,31,18,0,0,0,42,85,1,37,174,137,28,12,42,117,42,196,62,46,72,59,84,32,33,0,72,2,0,2,1,0,5,1,0,9,55,4,17,34,1,3,19,15,8,51,0,30,3,20,34,120,147,13,70,76,34,123,110,70,28,136,8,28,3,6,119,0,6,6,0,2,28,21,1,23,96,44,38,6,0,18,10,1,0,19,0,3,0,18,13,38,0,0,39,13,114,38,105,14,0,0,1,23,17,2,0,12,74,6,13,84,68,15,30,102,24,5,2,0,27,0,0,6,0,0,8,14,3,12,0,2,0,7,2,4,1,2,34,4,8,170,80,17,66,42,98,72,2,92,71,54,39,88,1,5,103,29,1,180,41,81,140,6,0,143,66,1,51,148,31,4,17,13,0,49,6,1,4,1,0,0,2,1,4,0,4,26,51,52,166,110,0,20,3,0,40,0,1,1,6,0,0,0,13,0,0,70,46,1,17,23,0,0,32,22,6,31,71,18,147,69,20,10,50,139,110,25,58,134,14,0,52,100,4,9,1,2,38,3,0,18,39,6,6,39,3,96,29,0,0,78,102,33,3,0,69,10,8,35,89,96,160,14,18,38,91,16,109,91,34,82,55,12,97,6,67,43,8,146,85,144,166,57,26,0,38,30,14,15,64,13,14,25,61,68,42,8,5,25,14,4,2,60,7,0,43,30,31,90,58,120,141,14,94,106,110,14,56,128,114,0,126,33,12,3,99,83,87,53,20,79,64,56,78,71,3,20,116,60,0,126,138,16,68,28,95,8,71,146,36,191

Sequence (643 aa):
TCPEQDKYRTITGMCNNRRSPTLGASNRAFVRWLPAEYEDGFSLPYGWTPGVKRNGFPVALARAVSNEIVRFPTDQLTPDQERSLMFMQWGQLLDHDLDFTPEPAAGVNCETSCVQQPPCFPLKIPPNDPRIKNQADCIPFFRSCPACPGSNITIRNQINALTSFVDASMVYGSEEPLARNLRNMSNQLGLLAVNQRFQDNGRALLPFDNLHDDPCLLTNRSARIPCFLAGDTRSSEMPELTSMHTLLLREHNRLATELKSLNPRWDGERLYQEARKIVGAMVQIITYRDYLPLVLGPTAMRKYLPTYRSYNDSVDPRIANVFTNAFRYGHTLIQPFMFRLDNRYQPMEPNPRVPLSRVFFASWRVVLEGGIDPILRGLMATPAKLNRQNQIAVDEIRERLFEQVMRIGLDLPALNMQRSRDHGLPGYNAWRRFCGLPQPETVGQLGTVLRNLKLARKLMEQYGTPNNIDIWMGGVSEPLKRKGRVGPLLACIIGTQFRKLRDGDRFWWENEGVFSMQQRQALAQISLPRIICDNTGITTVSKNNIFMSNSYPRDFVNCSTLPALNLASWREAQVTSQNGIILHDDSRMLDHELQYVDVLINPNANPQTKERLKAYFESQGLNTVSEIVQKAKQDGLDTSKYD

B-factor: mean 56.8, std 12.01, range [33.51, 113.54]

GO terms:
  GO:0070943 neutrophil-mediated killing of symbiont cell (P, IDA)
  GO:0004601 peroxidase activity (F, IDA)
  GO:0008201 heparin binding (F, IDA)
  GO:0042744 hydrogen peroxide catabolic process (P, IDA)
  GO:0030141 secretory granule (C, IDA)
  GO:0140644 neutrophil extracellular trap (C, IDA)
  GO:0042582 azurophil granule (C, IDA)
  GO:0045335 phagocytic vesicle (C, IDA)
  GO:0005576 extracellular region (C, IDA)
  GO:0005634 nucleus (C, IDA)
  GO:0031491 nucleosome binding (F, IDA)
  GO:0140645 neutrophil extracellular trap formation (P, IDA)
  GO:0006337 nucleosome disassembly (P, IDA)
  GO:0070944 neutrophil-mediated killing of bacterium (P, IDA)
  GO:0070947 neutrophil-mediated killing of fungus (P, IDA)
  GO:0140776 protein-containing complex destabilizing activity (F, IDA)
  GO:0070944 neutrophil-mediated killing of bacterium (P, IMP)
  GO:0004601 peroxidase activity (F, TAS)
  GO:0005634 nucleus (C, TAS)
  GO:0003682 chromatin binding (F, TAS)